Protein 7RZL (pdb70)

Radius of gyration: 20.59 Å; Cα contacts (8 Å, |Δi|>4): 823; chains: 2; bounding box: 52×47×45 Å

Secondary structure (DSSP, 8-state):
-------HHHHHHHHHH--B---B-TT----HHHHHHHHHHHHT---GGG---EEEEEE--HHHHH--TT-----TTT-SEEEEEEEESS--TTSHHHHH--TT---HHHHHHHHHHHHHHHHT--GGG-HHHHHHHHHHHHHHHHH--HHHHHTT-EEEEE--S-S---HHHHHTTSS-TTTEEEEEEEEEE-BSS--------HHHHEEEE-/---HHHHHHHHHH--B---B-TT----HHHHHHHHHHHHT---GGG---EEEEEE--HHHHH--TT----HHHH-SEEEEEEEES---TTSHHHHH--TT---HHHHHHHHHHHHHHHHT--GGG-HHHHHHHHHHHHHHHHH--HHHHHTT-EEEEE--S-S-----TTTTSS-TTTEEEEEEEEEE-BSS--PPPP---HHHHEEEE-

Foldseek 3Di:
DPPVDDDPVVVVVLVQLLDAFQAFAQVFADDPVLVVQLLVLLQPFAAVLLLSFKDKDKDPDLVVLVCCPFFVLNCSNRFRIKIWMKGWWPPALPDPSVVVSVVVPDDPVVVVVSSVVRNCVPVPVPQVPDRVSVRVSRLVRSVRSVVSSSSCSVVVKYKHKGDRGDQVVLVVCVVVVNDDSVTIGTRTMMTIHHHPDDDGDDDDDPVVPDDDDD/DDDPVVVVVLVQLLDAFDAFAQVFADDPVLVVQLLVLLQPFAAVLSLSFKDKDKDPDLVVLVCCPFQVLCCSNRFRIKIWMKGWFPPQLPDVSVVVSVVVVDDPVRSVVVSVVRNCVPVPCPQVPDRVSVRVSRLVSSVRSVVSSSSCSVVVKYKHKGPRGDQVVLCVVVVVVDPSVTIGTRTMMTIHHHPDDDPRDDDDDPVVPDDDDD

Structure (mmCIF, N/CA/C/O backbone):
data_7RZL
#
_entry.id   7RZL
#
_cell.length_a   54.712
_cell.length_b   77.700
_cell.length_c   90.621
_cell.angle_alpha   90.000
_cell.angle_beta   90.000
_cell.angle_gamma   90.000
#
_symmetry.space_group_name_H-M   'P 21 21 21'
#
loop_
_entity.id
_entity.type
_entity.pdbx_description
1 polymer 'NAD(P)H-dependent oxidoreductase'
2 polymer 'NAD(P)H-dependent oxidoreductase'
3 non-polymer P-NITROPHENOL
4 non-polymer 1,2-ETHANEDIOL
5 non-polymer 'FORMIC ACID'
6 non-polymer 'FLAVIN MONONUCLEOTIDE'
7 non-polymer '4-(2-HYDROXYETHYL)-1-PIPERAZINE ETHANESULFONIC ACID'
8 water water
#
loop_
_atom_site.group_PDB
_atom_site.id
_atom_site.type_symbol
_atom_site.label_atom_id
_atom_site.label_alt_id
_atom_site.label_comp_id
_atom_site.label_asym_id
_atom_site.label_entity_id
_atom_site.label_seq_id
_atom_site.pdbx_PDB_ins_code
_atom_site.Cartn_x
_atom_site.Cartn_y
_atom_site.Cartn_z
_atom_site.occupancy
_atom_site.B_iso_or_equiv
_atom_site.auth_seq_id
_atom_site.auth_comp_id
_atom_site.auth_asym_id
_atom_site.auth_atom_id
_atom_site.pdbx_PDB_model_num
ATOM 1 N N . SER A 1 1 ? 29.60778 -19.37098 60.90361 1.000 23.57090 -2 SER A N 1
ATOM 2 C CA . SER A 1 1 ? 28.43361 -19.67998 60.10678 1.000 23.61383 -2 SER A CA 1
ATOM 3 C C . SER A 1 1 ? 28.63116 -21.05105 59.43196 1.000 21.39630 -2 SER A C 1
ATOM 4 O O . SER A 1 1 ? 29.73528 -21.38038 59.01403 1.000 21.25131 -2 SER A O 1
ATOM 7 N N . ASN A 1 2 ? 27.58639 -21.87735 59.37406 1.000 19.68041 -1 ASN A N 1
ATOM 8 C CA . ASN A 1 2 ? 27.68943 -23.17510 58.71294 1.000 19.69674 -1 ASN A CA 1
ATOM 9 C C . ASN A 1 2 ? 26.35411 -23.49020 58.04723 1.000 20.70037 -1 ASN A C 1
ATOM 10 O O . ASN A 1 2 ? 25.40385 -22.70447 58.11183 1.000 19.19210 -1 ASN A O 1
ATOM 15 N N . ALA A 1 3 ? 26.27092 -24.66838 57.41832 1.000 21.67074 0 ALA A N 1
ATOM 16 C CA . ALA A 1 3 ? 25.07482 -24.97037 56.63472 1.000 24.57874 0 ALA A CA 1
ATOM 17 C C . ALA A 1 3 ? 23.82172 -24.97884 57.50099 1.000 25.01586 0 ALA A C 1
ATOM 18 O O . ALA A 1 3 ? 22.71950 -24.71704 57.00202 1.000 26.59283 0 ALA A O 1
ATOM 28 N N . THR A 1 5 ? 23.22400 -22.91809 60.20316 1.000 22.38924 2 THR A N 1
ATOM 29 C CA . THR A 1 5 ? 22.84143 -21.57103 60.60709 1.000 22.57602 2 THR A CA 1
ATOM 30 C C . THR A 1 5 ? 22.60759 -20.67287 59.40074 1.000 21.39560 2 THR A C 1
ATOM 31 O O . THR A 1 5 ? 22.52295 -19.43226 59.54016 0.679 21.55181 2 THR A O 1
ATOM 35 N N . GLN A 1 6 ? 22.57917 -21.25857 58.21128 1.000 20.34173 3 GLN A N 1
ATOM 36 C CA . GLN A 1 6 ? 22.39634 -20.53210 56.96769 1.000 19.04220 3 GLN A CA 1
ATOM 37 C C . GLN A 1 6 ? 21.10199 -20.96549 56.30293 1.000 18.54450 3 GLN A C 1
ATOM 38 O O . GLN A 1 6 ? 20.51972 -22.00414 56.62979 1.000 20.63296 3 GLN A O 1
ATOM 44 N N . LEU A 1 7 ? 20.66737 -20.15490 55.35494 1.000 17.20995 4 LEU A N 1
ATOM 45 C CA . LEU A 1 7 ? 19.64415 -20.53576 54.39649 1.000 15.63100 4 LEU A CA 1
ATOM 46 C C . LEU A 1 7 ? 20.34458 -20.70497 53.05320 1.000 16.17321 4 LEU A C 1
ATOM 47 O O . LEU A 1 7 ? 21.38165 -20.07681 52.80192 1.000 16.35494 4 LEU A O 1
ATOM 52 N N . THR A 1 8 ? 19.79419 -21.56435 52.19952 1.000 16.29382 5 THR A N 1
ATOM 53 C CA . THR A 1 8 ? 20.29097 -21.63920 50.83093 1.000 17.13529 5 THR A CA 1
ATOM 54 C C . THR A 1 8 ? 19.78970 -20.43880 50.03591 1.000 15.83391 5 THR A C 1
ATOM 55 O O . THR A 1 8 ? 18.88680 -19.72206 50.46468 1.000 15.01831 5 THR A O 1
ATOM 59 N N . ARG A 1 9 ? 20.40117 -20.21624 48.86475 1.000 15.73436 6 ARG A N 1
ATOM 60 C CA . ARG A 1 9 ? 19.96648 -19.11675 48.00705 1.000 15.80715 6 ARG A CA 1
ATOM 61 C C . ARG A 1 9 ? 18.50157 -19.27958 47.63968 1.000 15.39644 6 ARG A C 1
ATOM 62 O O . ARG A 1 9 ? 17.74893 -18.29539 47.58662 1.000 16.48786 6 ARG A O 1
ATOM 70 N N A GLU A 1 10 ? 18.07009 -20.51732 47.37277 0.361 16.23792 7 GLU A N 1
ATOM 71 N N B GLU A 1 10 ? 18.08180 -20.52230 47.39748 0.639 15.87074 7 GLU A N 1
ATOM 72 C CA A GLU A 1 10 ? 16.65953 -20.74508 47.07042 0.361 17.54576 7 GLU A CA 1
ATOM 73 C CA B GLU A 1 10 ? 16.68623 -20.80171 47.08420 0.639 17.46729 7 GLU A CA 1
ATOM 74 C C A GLU A 1 10 ? 15.77742 -20.35000 48.24550 0.361 16.63153 7 GLU A C 1
ATOM 75 C C B GLU A 1 10 ? 15.78156 -20.39038 48.23488 0.639 16.70489 7 GLU A C 1
ATOM 76 O O A GLU A 1 10 ? 14.70988 -19.75521 48.05414 0.361 16.72724 7 GLU A O 1
ATOM 77 O O B GLU A 1 10 ? 14.70810 -19.81559 48.01589 0.639 16.99066 7 GLU A O 1
ATOM 88 N N . GLN A 1 11 ? 16.20949 -20.66000 49.47341 1.000 15.47372 8 GLN A N 1
ATOM 89 C CA . GLN A 1 11 ? 15.38969 -20.31577 50.62905 1.000 14.67344 8 GLN A CA 1
ATOM 90 C C . GLN A 1 11 ? 15.36498 -18.81266 50.85885 1.000 14.58648 8 GLN A C 1
ATOM 91 O O . GLN A 1 11 ? 14.32333 -18.26206 51.22548 1.000 15.53990 8 GLN A O 1
ATOM 97 N N . VAL A 1 12 ? 16.48931 -18.13046 50.63186 1.000 13.60570 9 VAL A N 1
ATOM 98 C CA . VAL A 1 12 ? 16.51343 -16.67336 50.77586 1.000 14.30815 9 VAL A CA 1
ATOM 99 C C . VAL A 1 12 ? 15.56860 -16.02514 49.77208 1.000 14.93701 9 VAL A C 1
ATOM 100 O O . VAL A 1 12 ? 14.78936 -15.12481 50.11287 1.000 14.60269 9 VAL A O 1
ATOM 104 N N A LEU A 1 13 ? 15.63755 -16.45465 48.50756 0.549 14.85530 10 LEU A N 1
ATOM 105 N N B LEU A 1 13 ? 15.61758 -16.48059 48.51979 0.451 15.39708 10 LEU A N 1
ATOM 106 C CA A LEU A 1 13 ? 14.74965 -15.88679 47.48970 0.549 15.97911 10 LEU A CA 1
ATOM 107 C CA B LEU A 1 13 ? 14.73226 -15.92530 47.49915 0.451 16.76102 10 LEU A CA 1
ATOM 108 C C A LEU A 1 13 ? 13.28312 -16.14619 47.81965 0.549 16.33285 10 LEU A C 1
ATOM 109 C C B LEU A 1 13 ? 13.26868 -16.21464 47.81639 0.451 17.37273 10 LEU A C 1
ATOM 110 O O A LEU A 1 13 ? 12.42790 -15.27016 47.62196 0.549 16.55673 10 LEU A O 1
ATOM 111 O O B LEU A 1 13 ? 12.39236 -15.37586 47.56580 0.451 17.73538 10 LEU A O 1
ATOM 120 N N A GLU A 1 14 ? 12.96962 -17.35224 48.30556 0.549 17.30359 11 GLU A N 1
ATOM 121 N N B GLU A 1 14 ? 12.98228 -17.40531 48.35369 0.451 17.95646 11 GLU A N 1
ATOM 122 C CA A GLU A 1 14 ? 11.59830 -17.66168 48.70269 0.549 18.72267 11 GLU A CA 1
ATOM 123 C CA B GLU A 1 14 ? 11.61330 -17.73704 48.74215 0.451 18.94651 11 GLU A CA 1
ATOM 124 C C A GLU A 1 14 ? 11.13118 -16.73268 49.81399 0.549 17.38053 11 GLU A C 1
ATOM 125 C C B GLU A 1 14 ? 11.11932 -16.80908 49.84658 0.451 17.84562 11 GLU A C 1
ATOM 126 O O A GLU A 1 14 ? 10.00176 -16.22168 49.77856 0.549 17.04431 11 GLU A O 1
ATOM 127 O O B GLU A 1 14 ? 9.96193 -16.36758 49.83286 0.451 18.00359 11 GLU A O 1
ATOM 138 N N . LEU A 1 15 ? 11.98866 -16.49704 50.80825 1.000 16.99266 12 LEU A N 1
ATOM 139 C CA . LEU A 1 15 ? 11.61293 -15.62705 51.91558 1.000 15.17829 12 LEU A CA 1
ATOM 140 C C . LEU A 1 15 ? 11.28672 -14.23078 51.42205 1.000 14.42478 12 LEU A C 1
ATOM 141 O O . LEU A 1 15 ? 10.25696 -13.65348 51.79195 1.000 14.92734 12 LEU A O 1
ATOM 146 N N . PHE A 1 16 ? 12.14603 -13.66868 50.57590 1.000 14.78911 13 PHE A N 1
ATOM 147 C CA . PHE A 1 16 ? 11.92474 -12.29471 50.14012 1.000 15.11338 13 PHE A CA 1
ATOM 148 C C . PHE A 1 16 ? 10.81036 -12.16025 49.10707 1.000 15.69940 13 PHE A C 1
ATOM 149 O O . PHE A 1 16 ? 10.18200 -11.09110 49.02655 1.000 15.67711 13 PHE A O 1
ATOM 157 N N . HIS A 1 17 ? 10.50921 -13.22621 48.36089 1.000 18.24539 14 HIS A N 1
ATOM 158 C CA . HIS A 1 17 ? 9.31323 -13.21877 47.52347 1.000 20.49171 14 HIS A CA 1
ATOM 159 C C . HIS A 1 17 ? 8.05226 -13.35017 48.36776 1.000 20.59317 14 HIS A C 1
ATOM 160 O O . HIS A 1 17 ? 7.04193 -12.69296 48.08394 1.000 22.13190 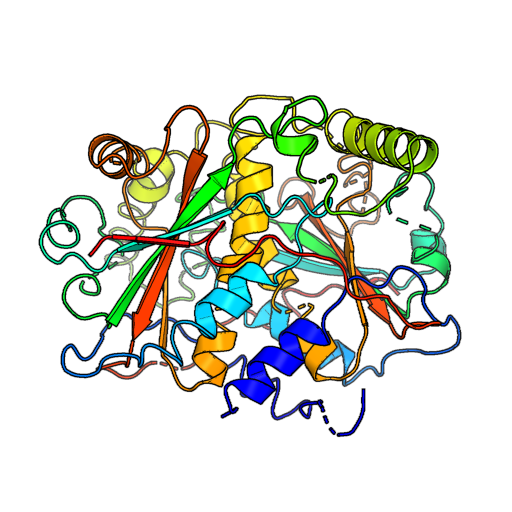14 HIS A O 1
ATOM 167 N N A GLN A 1 18 ? 8.08674 -14.19655 49.40036 0.539 19.28554 15 GLN A N 1
ATOM 168 N N B GLN A 1 18 ? 8.10179 -14.17592 49.42060 0.461 19.57141 15 GLN A N 1
ATOM 169 C CA A GLN A 1 18 ? 6.91189 -14.38210 50.24978 0.539 19.11074 15 GLN A CA 1
ATOM 170 C CA B GLN A 1 18 ? 6.93150 -14.40627 50.26847 0.461 19.43968 15 GLN A CA 1
ATOM 171 C C A GLN A 1 18 ? 6.54215 -13.10191 50.98573 0.539 17.85838 15 GLN A C 1
ATOM 172 C C B GLN A 1 18 ? 6.54785 -13.15421 51.05231 0.461 18.28990 15 GLN A C 1
ATOM 173 O O A GLN A 1 18 ? 5.35551 -12.76513 51.09505 0.539 19.18009 15 GLN A O 1
ATOM 174 O O B GLN A 1 18 ? 5.35629 -12.88393 51.25023 0.461 19.84129 15 GLN A O 1
ATOM 185 N N . ARG A 1 19 ? 7.53845 -12.38300 51.50916 1.000 16.52143 16 ARG A N 1
ATOM 186 C CA . ARG A 1 19 ? 7.27639 -11.11935 52.18700 1.000 15.85592 16 ARG A CA 1
ATOM 187 C C . ARG A 1 19 ? 6.55666 -10.20188 51.21759 1.000 16.10003 16 ARG A C 1
ATOM 188 O O . ARG A 1 19 ? 7.07531 -9.89275 50.13745 1.000 17.30429 16 ARG A O 1
ATOM 196 N N . SER A 1 20 ? 5.35598 -9.78396 51.59852 1.000 15.29851 17 SER A N 1
ATOM 197 C CA . SER A 1 20 ? 4.47798 -9.04180 50.71036 1.000 14.09729 17 SER A CA 1
ATOM 198 C C . SER A 1 20 ? 3.63860 -8.11910 51.58007 1.000 13.02403 17 SER A C 1
ATOM 199 O O . SER A 1 20 ? 3.59511 -8.26370 52.80400 1.000 14.59784 17 SER A O 1
ATOM 202 N N . SER A 1 21 ? 2.98220 -7.14670 50.95220 1.000 10.79045 18 SER A N 1
ATOM 203 C CA . SER A 1 21 ? 2.12558 -6.22728 51.69321 1.000 11.09941 18 SER A CA 1
ATOM 204 C C . SER A 1 21 ? 0.69047 -6.76075 51.75554 1.000 11.51487 18 SER A C 1
ATOM 205 O O . SER A 1 21 ? 0.02451 -6.92870 50.72017 1.000 13.98773 18 SER A O 1
ATOM 208 N N . THR A 1 22 ? 0.21732 -7.01603 52.97422 1.000 11.10134 19 THR A N 1
ATOM 209 C CA . THR A 1 22 ? -1.12024 -7.55506 53.20253 1.000 10.35419 19 THR A CA 1
ATOM 210 C C . THR A 1 22 ? -2.04949 -6.41676 53.60046 1.000 9.84472 19 THR A C 1
ATOM 211 O O . THR A 1 22 ? -1.78265 -5.69808 54.56768 1.000 12.12505 19 THR A O 1
ATOM 215 N N . ARG A 1 23 ? -3.13327 -6.25136 52.84825 1.000 11.44519 20 ARG A N 1
ATOM 216 C CA . ARG A 1 23 ? -4.06462 -5.16808 53.09343 1.000 12.63603 20 ARG A CA 1
ATOM 217 C C . ARG A 1 23 ? -5.40207 -5.65233 53.62991 1.000 13.03772 20 ARG A C 1
ATOM 218 O O . ARG A 1 23 ? -6.25397 -4.82491 53.98139 1.000 14.68046 20 ARG A O 1
ATOM 226 N N . TYR A 1 24 ? -5.60740 -6.96581 53.68404 1.000 12.26390 21 TYR A N 1
ATOM 227 C CA . TYR A 1 24 ? -6.83373 -7.57229 54.18742 1.000 11.53973 21 TYR A CA 1
ATOM 228 C C . TYR A 1 24 ? -6.41676 -8.61151 55.21447 1.000 12.57054 21 TYR A C 1
ATOM 229 O O . TYR A 1 24 ? -5.74112 -9.58228 54.87107 1.000 13.10541 21 TYR A O 1
ATOM 238 N N . TYR A 1 25 ? -6.79225 -8.39531 56.46508 1.000 13.08424 22 TYR A N 1
ATOM 239 C CA . TYR A 1 25 ? -6.40244 -9.25117 57.57121 1.000 13.21938 22 TYR A CA 1
ATOM 240 C C . TYR A 1 25 ? -7.61922 -10.01212 58.08722 1.000 14.58893 22 TYR A C 1
ATOM 241 O O . TYR A 1 25 ? -8.73838 -9.48848 58.11779 1.000 15.28868 22 TYR A O 1
ATOM 250 N N . ASP A 1 26 ? -7.39058 -11.23116 58.52582 1.000 15.61753 23 ASP A N 1
ATOM 251 C CA . ASP A 1 26 ? -8.43412 -11.99238 59.19882 1.000 17.21856 23 ASP A CA 1
ATOM 252 C C . ASP A 1 26 ? -8.52803 -11.54413 60.65270 1.000 18.05150 23 ASP A C 1
ATOM 253 O O . ASP A 1 26 ? -7.57444 -11.75587 61.41637 1.000 18.74494 23 ASP A O 1
ATOM 258 N N . PRO A 1 27 ? -9.64404 -10.94314 61.08657 1.000 18.39075 24 PRO A N 1
ATOM 259 C CA . PRO A 1 27 ? -9.72887 -10.47082 62.47692 1.000 19.69036 24 PRO A CA 1
ATOM 260 C C . PRO A 1 27 ? -9.77787 -11.58677 63.50268 1.000 21.59038 24 PRO A C 1
ATOM 261 O O . PRO A 1 27 ? -9.61429 -11.30588 64.70023 1.000 23.97216 24 PRO A O 1
ATOM 265 N N . ALA A 1 28 ? -10.01269 -12.82941 63.08882 1.000 21.50505 25 ALA A N 1
ATOM 266 C CA . ALA A 1 28 ? -10.11111 -13.94432 64.02257 1.000 23.15380 25 ALA A CA 1
ATOM 267 C C . ALA A 1 28 ? -8.75996 -14.57890 64.33228 1.000 23.29470 25 ALA A C 1
ATOM 268 O O . ALA A 1 28 ? -8.69195 -15.46200 65.19129 1.000 26.65067 25 ALA A O 1
ATOM 270 N N . LYS A 1 29 ? -7.68550 -14.13663 63.67845 1.000 20.55246 26 LYS A N 1
ATOM 271 C CA . LYS A 1 29 ? -6.37012 -14.74860 63.81231 1.000 20.99477 26 LYS A CA 1
ATOM 272 C C . LYS A 1 29 ? -5.43076 -13.75657 64.48048 1.000 20.75655 26 LYS A C 1
ATOM 273 O O . LYS A 1 29 ? -5.12848 -12.69877 63.91705 1.000 21.95323 26 LYS A O 1
ATOM 279 N N . LYS A 1 30 ? -4.96603 -14.09676 65.67130 1.000 20.48107 27 LYS A N 1
ATOM 280 C CA . LYS A 1 30 ? -4.07426 -13.22321 66.41770 1.000 19.07743 27 LYS A CA 1
ATOM 281 C C . LYS A 1 30 ? -2.68667 -13.84003 66.48985 1.000 18.04644 27 LYS A C 1
ATOM 282 O O . LYS A 1 30 ? -2.53631 -15.06524 66.57165 1.000 19.33068 27 LYS A O 1
ATOM 288 N N . ILE A 1 31 ? -1.67443 -12.97772 66.44715 1.000 15.34619 28 ILE A N 1
ATOM 289 C CA . ILE A 1 31 ? -0.29952 -13.41354 66.63707 1.000 15.82111 28 ILE A CA 1
ATOM 290 C C . ILE A 1 31 ? -0.07234 -13.71044 68.11056 1.000 17.58265 28 ILE A C 1
ATOM 291 O O . ILE A 1 31 ? -0.48778 -12.94120 68.98685 1.000 19.38586 28 ILE A O 1
ATOM 296 N N . SER A 1 32 ? 0.61359 -14.81091 68.39021 1.000 18.50372 29 SER A N 1
ATOM 297 C CA . SER A 1 32 ? 0.93645 -15.16787 69.77000 1.000 19.11443 29 SER A CA 1
ATOM 298 C C . SER A 1 32 ? 1.88188 -14.14648 70.40151 1.000 19.35182 29 SER A C 1
ATOM 299 O O . SER A 1 32 ? 2.66609 -13.49064 69.71588 1.000 18.13126 29 SER A O 1
ATOM 302 N N . ASP A 1 33 ? 1.79981 -14.01300 71.73103 1.000 20.57600 30 ASP A N 1
ATOM 303 C CA . ASP A 1 33 ? 2.69616 -13.09680 72.43572 1.000 21.22519 30 ASP A CA 1
ATOM 304 C C . ASP A 1 33 ? 4.15679 -13.39455 72.10811 1.000 20.24032 30 ASP A C 1
ATOM 305 O O . ASP A 1 33 ? 4.95798 -12.47053 71.90151 1.000 19.89235 30 ASP A O 1
ATOM 310 N N A GLU A 1 34 ? 4.50742 -14.68146 72.02033 0.592 20.54738 31 GLU A N 1
ATOM 311 N N B GLU A 1 34 ? 4.51801 -14.67851 72.02920 0.408 20.67275 31 GLU A N 1
ATOM 312 C CA A GLU A 1 34 ? 5.89142 -15.08701 71.77909 0.592 20.86633 31 GLU A CA 1
ATOM 313 C CA B GLU A 1 34 ? 5.91040 -15.04453 71.77562 0.408 21.13242 31 GLU A CA 1
ATOM 314 C C A GLU A 1 34 ? 6.33780 -14.76837 70.35295 0.592 19.56602 31 GLU A C 1
ATOM 315 C C B GLU A 1 34 ? 6.32948 -14.71346 70.34620 0.408 19.75126 31 GLU A C 1
ATOM 316 O O A GLU A 1 34 ? 7.46025 -14.29483 70.14156 0.592 19.57794 31 GLU A O 1
ATOM 317 O O B GLU A 1 34 ? 7.42107 -14.17676 70.12274 0.408 19.71427 31 GLU A O 1
ATOM 328 N N . ASP A 1 35 ? 5.49006 -15.04314 69.35780 1.000 18.61025 32 ASP A N 1
ATOM 329 C CA . ASP A 1 35 ? 5.82915 -14.68341 67.97641 1.000 17.47114 32 ASP A CA 1
ATOM 330 C C . ASP A 1 35 ? 5.97288 -13.17892 67.82695 1.000 16.98584 32 ASP A C 1
ATOM 331 O O . ASP A 1 35 ? 6.87051 -12.69749 67.11600 1.000 16.44010 32 ASP A O 1
ATOM 336 N N . PHE A 1 36 ? 5.09278 -12.41352 68.47198 1.000 15.98181 33 PHE A N 1
ATOM 337 C CA . PHE A 1 36 ? 5.18385 -10.96911 68.31923 1.000 15.20848 33 PHE A CA 1
ATOM 338 C C . PHE A 1 36 ? 6.40957 -10.39817 69.01831 1.000 15.10972 33 PHE A C 1
ATOM 339 O O . PHE A 1 36 ? 7.02916 -9.45417 68.50961 1.000 14.82310 33 PHE A O 1
ATOM 347 N N A GLU A 1 37 ? 6.76672 -10.94143 70.18413 0.680 16.00792 34 GLU A N 1
ATOM 348 N N B GLU A 1 37 ? 6.76632 -10.93965 70.18793 0.320 16.31425 34 GLU A N 1
ATOM 349 C CA A GLU A 1 37 ? 8.00823 -10.53691 70.82943 0.680 16.98113 34 GLU A CA 1
ATOM 350 C CA B GLU A 1 37 ? 8.01385 -10.54296 70.83349 0.320 17.50769 34 GLU A CA 1
ATOM 351 C C A GLU A 1 37 ? 9.20017 -10.79474 69.91542 0.680 17.07323 34 GLU A C 1
ATOM 352 C C B GLU A 1 37 ? 9.20029 -10.79500 69.91379 0.320 17.14218 34 GLU A C 1
ATOM 353 O O A GLU A 1 37 ? 10.11737 -9.96655 69.82687 0.680 16.92392 34 GLU A O 1
ATOM 354 O O B GLU A 1 37 ? 10.11541 -9.96687 69.82348 0.320 17.16552 34 GLU A O 1
ATOM 365 N N . CYS A 1 38 ? 9.19277 -11.93205 69.21519 1.000 16.21269 35 CYS A N 1
ATOM 366 C CA . CYS A 1 38 ? 10.24253 -12.22666 68.24035 1.000 15.95050 35 CYS A CA 1
ATOM 367 C C . CYS A 1 38 ? 10.30457 -11.16218 67.14718 1.000 15.26830 35 CYS A C 1
ATOM 368 O O . CYS A 1 38 ? 11.38933 -10.68969 66.78932 1.000 14.04477 35 CYS A O 1
ATOM 371 N N . ILE A 1 39 ? 9.14767 -10.77700 66.60018 1.000 14.56521 36 ILE A N 1
ATOM 372 C CA . ILE A 1 39 ? 9.11395 -9.70542 65.60179 1.000 13.76738 36 ILE A CA 1
ATOM 373 C C . ILE A 1 39 ? 9.74805 -8.43547 66.15923 1.000 13.76912 36 ILE A C 1
ATOM 374 O O . ILE A 1 39 ? 10.60427 -7.81589 65.51861 1.000 13.08251 36 ILE A O 1
ATOM 379 N N . LEU A 1 40 ? 9.34404 -8.03269 67.36688 1.000 12.94307 37 LEU A N 1
ATOM 380 C CA . LEU A 1 40 ? 9.93717 -6.84643 67.97911 1.000 12.58195 37 LEU A CA 1
ATOM 381 C C . LEU A 1 40 ? 11.44823 -6.99676 68.14047 1.000 13.35169 37 LEU A C 1
ATOM 382 O O . LEU A 1 40 ? 12.19476 -6.01939 67.98813 1.000 13.27447 37 LEU A O 1
ATOM 387 N N . GLU A 1 41 ? 11.91794 -8.20383 68.48140 1.000 13.60228 38 GLU A N 1
ATOM 388 C CA . GLU A 1 41 ? 13.35530 -8.42239 68.60611 1.000 15.20882 38 GLU A CA 1
ATOM 389 C C . GLU A 1 41 ? 14.08228 -8.15673 67.29468 1.000 13.92529 38 GLU A C 1
ATOM 390 O O . GLU A 1 41 ? 15.20764 -7.64340 67.30657 1.000 14.41331 38 GLU A O 1
ATOM 396 N N . CYS A 1 42 ? 13.47191 -8.52567 66.15683 1.000 13.31383 39 CYS A N 1
ATOM 397 C CA . CYS A 1 42 ? 14.07336 -8.23033 64.85742 1.000 12.62839 39 CYS A CA 1
ATOM 398 C C . CYS A 1 42 ? 14.29282 -6.73924 64.68188 1.000 12.33039 39 CYS A C 1
ATOM 399 O O . CYS A 1 42 ? 15.31548 -6.31542 64.11792 1.000 12.59550 39 CYS A O 1
ATOM 402 N N . GLY A 1 43 ? 13.34426 -5.92721 65.15135 1.000 12.23506 40 GLY A N 1
ATOM 403 C CA . GLY A 1 43 ? 13.55424 -4.48642 65.13525 1.000 11.53431 40 GLY A CA 1
ATOM 404 C C . GLY A 1 43 ? 14.66628 -4.07011 66.08304 1.000 11.50872 40 GLY A C 1
ATOM 405 O O . GLY A 1 43 ? 15.57808 -3.32130 65.70864 1.000 12.11977 40 GLY A O 1
ATOM 406 N N . ARG A 1 44 ? 14.59621 -4.53692 67.33248 1.000 10.85078 41 ARG A N 1
ATOM 407 C CA . ARG A 1 44 ? 15.56927 -4.11398 68.34205 1.000 11.75196 41 ARG A CA 1
ATOM 408 C C . ARG A 1 44 ? 16.99602 -4.45777 67.94201 1.000 10.51884 41 ARG A C 1
ATOM 409 O O . ARG A 1 44 ? 17.92447 -3.68911 68.21896 1.000 10.55920 41 ARG A O 1
ATOM 417 N N . LEU A 1 45 ? 17.20186 -5.61367 67.30651 1.000 10.97251 42 LEU A N 1
ATOM 418 C CA . LEU A 1 45 ? 18.55193 -6.04576 66.95479 1.000 11.06440 42 LEU A CA 1
ATOM 419 C C . LEU A 1 45 ? 19.05191 -5.41749 65.66098 1.000 10.48042 42 LEU A C 1
ATOM 420 O O . LEU A 1 45 ? 20.16719 -5.72801 65.22755 1.000 10.08911 42 LEU A O 1
ATOM 425 N N . SER A 1 46 ? 18.26024 -4.55469 65.02873 1.000 10.36610 43 SER A N 1
ATOM 426 C CA . SER A 1 46 ? 18.67669 -3.96346 63.76541 1.000 9.74357 43 SER A CA 1
ATOM 427 C C . SER A 1 46 ? 19.91489 -3.07837 63.95594 1.000 9.76757 43 SER A C 1
ATOM 428 O O . SER A 1 46 ? 20.10716 -2.45793 65.01277 1.000 9.34028 43 SER A O 1
ATOM 431 N N . PRO A 1 47 ? 20.77184 -3.00336 62.94672 1.000 8.26033 44 PRO A N 1
ATOM 432 C CA . PRO A 1 47 ? 21.88200 -2.04660 62.99131 1.000 8.48235 44 PRO A CA 1
ATOM 433 C C . PRO A 1 47 ? 21.35230 -0.63430 62.81833 1.000 7.95067 44 PRO A C 1
ATOM 434 O O . PRO A 1 47 ? 20.24227 -0.41810 62.33850 1.000 8.61114 44 PRO A O 1
ATOM 438 N N . SER A 1 48 ? 22.19156 0.33725 63.16303 1.000 7.65889 45 SER A N 1
ATOM 439 C CA . SER A 1 48 ? 21.83669 1.74367 63.03085 1.000 7.68670 45 SER A CA 1
ATOM 440 C C . SER A 1 48 ? 23.12513 2.52636 62.98048 1.000 7.32292 45 SER A C 1
ATOM 441 O O . SER A 1 48 ? 24.12223 2.13256 63.59848 1.000 7.99423 45 SER A O 1
ATOM 444 N N . SER A 1 49 ? 23.09669 3.64786 62.25901 1.000 6.47048 46 SER A N 1
ATOM 445 C CA . SER A 1 49 ? 24.29850 4.46588 62.17506 1.000 7.85155 46 SER A CA 1
ATOM 446 C C . SER A 1 49 ? 24.76165 4.83637 63.57869 1.000 8.19689 46 SER A C 1
ATOM 447 O O . SER A 1 49 ? 23.95439 5.21754 64.43299 1.000 8.67397 46 SER A O 1
ATOM 450 N N . VAL A 1 50 ? 26.07314 4.71783 63.80726 1.000 8.92049 47 VAL A N 1
ATOM 451 C CA . VAL A 1 50 ? 26.74297 5.01450 65.07646 1.000 10.72960 47 VAL A CA 1
ATOM 452 C C . VAL A 1 50 ? 26.15283 4.23267 66.25377 1.000 11.16827 47 VAL A C 1
ATOM 453 O O . VAL A 1 50 ? 26.37984 4.57418 67.42349 1.000 12.93318 47 VAL A O 1
ATOM 457 N N . GLY A 1 51 ? 25.41768 3.15838 65.96357 1.000 9.86108 48 GLY A N 1
ATOM 458 C CA . GLY A 1 51 ? 24.79091 2.40829 67.04609 1.000 10.62214 48 GLY A CA 1
ATOM 459 C C . GLY A 1 51 ? 23.76833 3.21858 67.80814 1.000 11.30741 48 GLY A C 1
ATOM 460 O O . GLY A 1 51 ? 23.51671 2.95274 68.99255 1.000 13.16773 48 GLY A O 1
ATOM 461 N N . SER A 1 52 ? 23.13336 4.17519 67.13120 1.000 10.17537 49 SER A N 1
ATOM 462 C CA . SER A 1 52 ? 22.25196 5.15113 67.75684 1.000 10.79123 49 SER A CA 1
ATOM 463 C C . SER A 1 52 ? 20.89423 4.58618 68.14910 1.000 10.57429 49 SER A C 1
ATOM 464 O O . SER A 1 52 ? 20.24992 5.16995 69.02550 1.000 12.30263 49 SER A O 1
ATOM 467 N N . GLU A 1 53 ? 20.42881 3.50635 67.51828 1.000 9.75989 50 GLU A N 1
ATOM 468 C CA . GLU A 1 53 ? 19.14815 2.86253 67.81449 1.000 9.92935 50 GLU A CA 1
ATOM 469 C C . GLU A 1 53 ? 18.07110 3.91786 68.08994 1.000 9.94940 50 GLU A C 1
ATOM 470 O O . GLU A 1 53 ? 17.46362 3.91413 69.16540 1.000 11.37038 50 GLU A O 1
ATOM 476 N N . PRO A 1 54 ? 17.83127 4.84319 67.15438 1.000 9.88035 51 PRO A N 1
ATOM 477 C CA . PRO A 1 54 ? 17.06538 6.04951 67.49810 1.000 9.40562 51 PRO A CA 1
ATOM 478 C C . PRO A 1 54 ? 15.57211 5.84318 67.36778 1.000 9.68506 51 PRO A C 1
ATOM 479 O O . PRO A 1 54 ? 14.86581 6.70709 66.84112 1.000 11.18594 51 PRO A O 1
ATOM 483 N N . TRP A 1 55 ? 15.08387 4.71052 67.85805 1.000 11.25781 52 TRP A N 1
ATOM 484 C CA . TRP A 1 55 ? 13.71487 4.29761 67.62065 1.000 10.09966 52 TRP A CA 1
ATOM 485 C C . TRP A 1 55 ? 12.98803 3.99907 68.92461 1.000 11.44582 52 TRP A C 1
ATOM 486 O O . TRP A 1 55 ? 13.58088 3.65246 69.95467 1.000 12.89530 52 TRP A O 1
ATOM 497 N N . LYS A 1 56 ? 11.66898 4.11336 68.84473 1.000 11.33564 53 LYS A N 1
ATOM 498 C CA . LYS A 1 56 ? 10.76785 3.58205 69.84716 1.000 12.69653 53 LYS A CA 1
ATOM 499 C C . LYS A 1 56 ? 9.64382 2.90695 69.09293 1.000 11.46100 53 LYS A C 1
ATOM 500 O O . LYS A 1 56 ? 9.17777 3.41802 68.06951 1.000 12.61274 53 LYS A O 1
ATOM 506 N N . PHE A 1 57 ? 9.22005 1.76172 69.59921 1.000 10.84619 54 PHE A N 1
ATOM 507 C CA . PHE A 1 57 ? 8.14754 0.98565 68.97657 1.000 11.95418 54 PHE A CA 1
ATOM 508 C C . PHE A 1 57 ? 6.89582 1.07318 69.84717 1.000 13.07387 54 PHE A C 1
ATOM 509 O O . PHE A 1 57 ? 6.86547 0.50562 70.94248 1.000 14.88721 54 PHE A O 1
ATOM 517 N N . LEU A 1 58 ? 5.85243 1.75547 69.36236 1.000 11.36918 55 LEU A N 1
ATOM 518 C CA . LEU A 1 58 ? 4.56955 1.80794 70.06837 1.000 11.50508 55 LEU A CA 1
ATOM 519 C C . LEU A 1 58 ? 3.66544 0.71878 69.52041 1.000 12.21632 55 LEU A C 1
ATOM 520 O O . LEU A 1 58 ? 3.35457 0.72168 68.32511 1.000 13.75200 55 LEU A O 1
ATOM 525 N N . VAL A 1 59 ? 3.23031 -0.20317 70.37329 1.000 12.27886 56 VAL A N 1
ATOM 526 C CA . VAL A 1 59 ? 2.34055 -1.27592 69.93424 1.000 11.78792 56 VAL A CA 1
ATOM 527 C C . VAL A 1 59 ? 0.90147 -0.86061 70.24365 1.000 12.63120 56 VAL A C 1
ATOM 528 O O . VAL A 1 59 ? 0.48474 -0.83618 71.40278 1.000 13.89243 56 VAL A O 1
ATOM 532 N N . ILE A 1 60 ? 0.15268 -0.49896 69.20831 1.000 13.22992 57 ILE A N 1
ATOM 533 C CA . ILE A 1 60 ? -1.16763 0.12560 69.35581 1.000 15.01490 57 ILE A CA 1
ATOM 534 C C . ILE A 1 60 ? -2.21321 -0.98488 69.25808 1.000 13.63065 57 ILE A C 1
ATOM 535 O O . ILE A 1 60 ? -2.69326 -1.32496 68.16579 1.000 14.71963 57 ILE A O 1
ATOM 540 N N . GLN A 1 61 ? -2.60029 -1.54455 70.40966 1.000 14.95659 58 GLN A N 1
ATOM 541 C CA . GLN A 1 61 ? -3.63557 -2.56693 70.43547 1.000 15.70991 58 GLN A CA 1
ATOM 542 C C . GLN A 1 61 ? -4.99722 -2.02522 70.83091 1.000 16.77406 58 GLN A C 1
ATOM 543 O O . GLN A 1 61 ? -6.01204 -2.64507 70.49239 1.000 18.19208 58 GLN A O 1
ATOM 549 N N . ASN A 1 62 ? -5.03613 -0.89197 71.52613 1.000 16.47002 59 ASN A N 1
ATOM 550 C CA . ASN A 1 62 ? -6.29029 -0.34605 72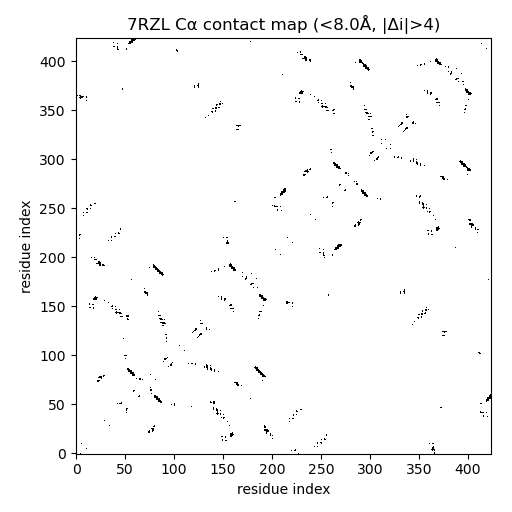.01135 1.000 18.26288 59 ASN A CA 1
ATOM 551 C C . ASN A 1 62 ? -7.24133 -0.08845 70.84821 1.000 18.38675 59 ASN A C 1
ATOM 552 O O . ASN A 1 62 ? -6.90904 0.63938 69.90337 1.000 18.02600 59 ASN A O 1
ATOM 557 N N . LYS A 1 63 ? -8.43867 -0.68002 70.92329 1.000 18.99267 60 LYS A N 1
ATOM 558 C CA . LYS A 1 63 ? -9.36544 -0.59323 69.79741 1.000 20.80064 60 LYS A CA 1
ATOM 559 C C . LYS A 1 63 ? -9.93550 0.80604 69.63297 1.000 19.14183 60 LYS A C 1
ATOM 560 O O . LYS A 1 63 ? -10.20717 1.23169 68.50664 1.000 19.64020 60 LYS A O 1
ATOM 566 N N . THR A 1 64 ? -10.12825 1.53510 70.72858 1.000 19.35772 61 THR A N 1
ATOM 567 C CA . THR A 1 64 ? -10.66808 2.88106 70.60542 1.000 20.70045 61 THR A CA 1
ATOM 568 C C . THR A 1 64 ? -9.67037 3.80632 69.92372 1.000 18.90229 61 THR A C 1
ATOM 569 O O . THR A 1 64 ? -10.04939 4.65555 69.10446 1.000 18.74903 61 THR A O 1
ATOM 573 N N . LEU A 1 65 ? -8.39217 3.66433 70.26074 1.000 17.80968 62 LEU A N 1
ATOM 574 C CA . LEU A 1 65 ? -7.36637 4.45593 69.60182 1.000 16.68550 62 LEU A CA 1
ATOM 575 C C . LEU A 1 65 ? -7.24222 4.07065 68.12773 1.000 16.67044 62 LEU A C 1
ATOM 576 O O . LEU A 1 65 ? -7.13086 4.94552 67.25966 1.000 16.89504 62 LEU A O 1
ATOM 581 N N . ARG A 1 66 ? -7.29253 2.77100 67.81627 1.000 15.45381 63 ARG A N 1
ATOM 582 C CA . ARG A 1 66 ? -7.28342 2.36594 66.41151 1.000 15.26259 63 ARG A CA 1
ATOM 583 C C . ARG A 1 66 ? -8.45175 2.97784 65.65401 1.000 16.42283 63 ARG A C 1
ATOM 584 O O . ARG A 1 66 ? -8.29339 3.42021 64.51510 1.000 16.92977 63 ARG A O 1
ATOM 592 N N A GLU A 1 67 ? -9.63716 3.00804 66.26659 0.537 16.96674 64 GLU A N 1
ATOM 593 N N B GLU A 1 67 ? -9.63375 3.01253 66.27500 0.463 17.21702 64 GLU A N 1
ATOM 594 C CA A GLU A 1 67 ? -10.78858 3.60269 65.59835 0.537 18.60441 64 GLU A CA 1
ATOM 595 C CA B GLU A 1 67 ? -10.79694 3.59870 65.62016 0.463 18.95887 64 GLU A CA 1
ATOM 596 C C A GLU A 1 67 ? -10.56298 5.08440 65.32032 0.537 17.83279 64 GLU A C 1
ATOM 597 C C B GLU A 1 67 ? -10.58096 5.08129 65.33245 0.463 18.00541 64 GLU A C 1
ATOM 598 O O A GLU A 1 67 ? -10.86790 5.56688 64.22532 0.537 17.04888 64 GLU A O 1
ATOM 599 O O B GLU A 1 67 ? -10.89857 5.55828 64.23818 0.463 17.39275 64 GLU A O 1
ATOM 610 N N . LYS A 1 68 ? -10.03237 5.82126 66.29935 1.000 17.14227 65 LYS A N 1
ATOM 611 C CA . LYS A 1 68 ? -9.77133 7.25025 66.10853 1.000 17.01379 65 LYS A CA 1
ATOM 612 C C . LYS A 1 68 ? -8.81152 7.49227 64.94636 1.000 17.69061 65 LYS A C 1
ATOM 613 O O . LYS A 1 68 ? -9.04092 8.35559 64.09237 1.000 19.89218 65 LYS A O 1
ATOM 627 N N A LYS A 1 70 ? -8.51303 5.88724 62.27479 0.561 17.36167 67 LYS A N 1
ATOM 628 N N B LYS A 1 70 ? -8.52691 5.91005 62.27949 0.439 17.73490 67 LYS A N 1
ATOM 629 C CA A LYS A 1 70 ? -9.07772 5.63837 60.95216 0.561 18.74836 67 LYS A CA 1
ATOM 630 C CA B LYS A 1 70 ? -9.07452 5.63360 60.95603 0.439 19.28001 67 LYS A CA 1
ATOM 631 C C A LYS A 1 70 ? -9.29847 6.93416 60.18213 0.561 20.36892 67 LYS A C 1
ATOM 632 C C B LYS A 1 70 ? -9.33484 6.91876 60.17705 0.439 20.66930 67 LYS A C 1
ATOM 633 O O A LYS A 1 70 ? -9.00238 7.00892 58.98275 0.561 21.48526 67 LYS A O 1
ATOM 634 O O B LYS A 1 70 ? -9.12079 6.96779 58.95935 0.439 22.08098 67 LYS A O 1
ATOM 645 N N . SER A 1 71 ? -9.76618 7.97946 60.86589 1.000 19.67653 68 SER A N 1
ATOM 646 C CA . SER A 1 71 ? -10.13159 9.21281 60.17583 1.000 21.35708 68 SER A CA 1
ATOM 647 C C . SER A 1 71 ? -8.95358 9.91666 59.51521 1.000 20.43215 68 SER A C 1
ATOM 648 O O . SER A 1 71 ? -9.16479 10.70362 58.58449 1.000 22.44358 68 SER A O 1
ATOM 651 N N . PHE A 1 72 ? -7.71857 9.66579 59.95683 1.000 17.37698 69 PHE A N 1
ATOM 652 C CA . PHE A 1 72 ? -6.56779 10.31784 59.33715 1.000 15.34168 69 PHE A CA 1
ATOM 653 C C . PHE A 1 72 ? -5.51060 9.32067 58.88157 1.000 15.04798 69 PHE A C 1
ATOM 654 O O . PHE A 1 72 ? -4.35121 9.70413 58.71204 1.000 16.08905 69 PHE A O 1
ATOM 662 N N . SER A 1 73 ? -5.89111 8.06103 58.66156 1.000 13.95451 70 SER A N 1
ATOM 663 C CA . SER A 1 73 ? -4.95875 6.99856 58.26718 1.000 13.10699 70 SER A CA 1
ATOM 664 C C . SER A 1 73 ? -5.48394 6.23002 57.04620 1.000 13.18223 70 SER A C 1
ATOM 665 O O . SER A 1 73 ? -5.69424 5.01517 57.09483 1.000 13.20575 70 SER A O 1
ATOM 668 N N . TRP A 1 74 ? -5.62461 6.94076 55.91939 1.000 13.50379 71 TRP A N 1
ATOM 669 C CA . TRP A 1 74 ? -6.24003 6.36002 54.72429 1.000 15.54904 71 TRP A CA 1
ATOM 670 C C . TRP A 1 74 ? -5.50722 5.10211 54.25285 1.000 14.00813 71 TRP A C 1
ATOM 671 O O . TRP A 1 74 ? -6.13178 4.14235 53.79419 1.000 16.00391 71 TRP A O 1
ATOM 682 N N . GLY A 1 75 ? -4.18808 5.07376 54.37653 1.000 11.97876 72 GLY A N 1
ATOM 683 C CA . GLY A 1 75 ? -3.40865 3.94444 53.89209 1.000 10.95149 72 GLY A CA 1
ATOM 684 C C . GLY A 1 75 ? -3.56992 2.66980 54.69285 1.000 11.61791 72 GLY A C 1
ATOM 685 O O . GLY A 1 75 ? -3.14502 1.61227 54.21607 1.000 11.67663 72 GLY A O 1
ATOM 710 N N . ASN A 1 78 ? -8.54318 0.09685 56.30896 1.000 15.07778 75 ASN A N 1
ATOM 711 C CA . ASN A 1 78 ? -9.15686 -1.22539 56.21910 1.000 17.05842 75 ASN A CA 1
ATOM 712 C C . ASN A 1 78 ? -8.31893 -2.29699 56.88843 1.000 17.62286 75 ASN A C 1
ATOM 713 O O . ASN A 1 78 ? -8.70778 -3.46810 56.85773 1.000 22.19950 75 ASN A O 1
ATOM 718 N N . GLN A 1 79 ? -7.16330 -1.93254 57.44349 1.000 13.39035 76 GLN A N 1
ATOM 719 C CA . GLN A 1 79 ? -6.34973 -2.83871 58.24198 1.000 13.06668 76 GLN A CA 1
ATOM 720 C C . GLN A 1 79 ? -6.50033 -2.59493 59.73358 1.000 14.73439 76 GLN A C 1
ATOM 721 O O . GLN A 1 79 ? -6.25448 -3.50722 60.52853 1.000 15.34932 76 GLN A O 1
ATOM 727 N N . LEU A 1 80 ? -6.86054 -1.36988 60.13113 1.000 15.69702 77 LEU A N 1
ATOM 728 C CA . LEU A 1 80 ? -6.90865 -1.03765 61.55537 1.000 16.88344 77 LEU A CA 1
ATOM 729 C C . LEU A 1 80 ? -7.90733 -1.90428 62.30697 1.000 20.77002 77 LEU A C 1
ATOM 730 O O . LEU A 1 80 ? -7.66542 -2.27194 63.46211 1.000 22.91148 77 LEU A O 1
ATOM 735 N N . ASP A 1 81 ? -9.02917 -2.24768 61.66540 1.000 21.42927 78 ASP A N 1
ATOM 736 C CA . ASP A 1 81 ? -10.06261 -3.02150 62.33827 1.000 25.20506 78 ASP A CA 1
ATOM 737 C C . ASP A 1 81 ? -9.66290 -4.48406 62.51710 1.000 24.49180 78 ASP A C 1
ATOM 738 O O . ASP A 1 81 ? -10.10592 -5.13025 63.47300 1.000 28.03239 78 ASP A O 1
ATOM 743 N N . ASN A 1 82 ? -8.83324 -5.03191 61.62871 1.000 20.75073 79 ASN A N 1
ATOM 744 C CA . ASN A 1 82 ? -8.67537 -6.47547 61.57864 1.000 18.49370 79 ASN A CA 1
ATOM 745 C C . ASN A 1 82 ? -7.25516 -6.98362 61.78440 1.000 17.35925 79 ASN A C 1
ATOM 746 O O . ASN A 1 82 ? -7.08326 -8.18869 61.98277 1.000 17.64782 79 ASN A O 1
ATOM 751 N N . CYS A 1 83 ? -6.23900 -6.13471 61.73135 1.000 15.65729 80 CYS A N 1
ATOM 752 C CA . CYS A 1 83 ? -4.89221 -6.64068 61.95190 1.000 14.00268 80 CYS A CA 1
ATOM 753 C C . CYS A 1 83 ? -4.71270 -7.09083 63.40108 1.000 14.64511 80 CYS A C 1
ATOM 754 O O . CYS A 1 83 ? -5.38429 -6.61313 64.32233 1.000 16.32676 80 CYS A O 1
ATOM 757 N N . SER A 1 84 ? -3.77009 -8.00959 63.59858 1.000 13.61324 81 SER A N 1
ATOM 758 C CA . SER A 1 84 ? -3.48829 -8.48990 64.94631 1.000 13.99133 81 SER A CA 1
ATOM 759 C C . SER A 1 84 ? -2.78203 -7.42266 65.76325 1.000 13.54951 81 SER A C 1
ATOM 760 O O . SER A 1 84 ? -3.18885 -7.09822 66.88342 1.000 14.88726 81 SER A O 1
ATOM 763 N N . HIS A 1 85 ? -1.72210 -6.85480 65.20217 1.000 12.50663 82 HIS A N 1
ATOM 764 C CA . HIS A 1 85 ? -0.88580 -5.91360 65.92047 1.000 11.91978 82 HIS A CA 1
ATOM 765 C C . HIS A 1 85 ? -0.55506 -4.75490 64.99262 1.000 11.24928 82 HIS A C 1
ATOM 766 O O . HIS A 1 85 ? -0.40551 -4.92456 63.77594 1.000 12.31028 82 HIS A O 1
ATOM 773 N N . LEU A 1 86 ? -0.45548 -3.56794 65.57816 1.000 11.23295 83 LEU A N 1
ATOM 774 C CA . LEU A 1 86 ? -0.02923 -2.37512 64.86622 1.000 11.19500 83 LEU A CA 1
ATOM 775 C C . LEU A 1 86 ? 1.16176 -1.78375 65.60986 1.000 10.14821 83 LEU A C 1
ATOM 776 O O . LEU A 1 86 ? 1.11923 -1.61717 66.83432 1.000 11.07887 83 LEU A O 1
ATOM 781 N N . VAL A 1 87 ? 2.23131 -1.46869 64.88138 1.000 9.65416 84 VAL A N 1
ATOM 782 C CA . VAL A 1 87 ? 3.39304 -0.82149 65.47543 1.000 9.75778 84 VAL A CA 1
ATOM 783 C C . VAL A 1 87 ? 3.54127 0.54109 64.82551 1.000 10.31689 84 VAL A C 1
ATOM 784 O O . VAL A 1 87 ? 3.58683 0.62728 63.59765 1.000 11.67286 84 VAL A O 1
ATOM 788 N N . VAL A 1 88 ? 3.62040 1.59889 65.63559 1.000 10.88607 85 VAL A N 1
ATOM 789 C CA . VAL A 1 88 ? 3.99266 2.92524 65.14899 1.000 10.12528 85 VAL A CA 1
ATOM 790 C C . VAL A 1 88 ? 5.41269 3.16793 65.63168 1.000 10.04349 85 VAL A C 1
ATOM 791 O O . VAL A 1 88 ? 5.67794 3.11327 66.83435 1.000 11.47642 85 VAL A O 1
ATOM 795 N N . ILE A 1 89 ? 6.34196 3.34267 64.69701 1.000 9.56029 86 ILE A N 1
ATOM 796 C CA . ILE A 1 89 ? 7.75414 3.54019 65.01989 1.000 9.38024 86 ILE A CA 1
ATOM 797 C C . ILE A 1 89 ? 8.04049 5.02793 65.11467 1.000 9.00536 86 ILE A C 1
ATOM 798 O O . ILE A 1 89 ? 7.75232 5.78563 64.17660 1.000 10.59372 86 ILE A O 1
ATOM 803 N N . LEU A 1 90 ? 8.61167 5.44200 66.23878 1.000 8.90717 87 LEU A N 1
ATOM 804 C CA . LEU A 1 90 ? 9.04917 6.81770 66.42879 1.000 9.60367 87 LEU A CA 1
ATOM 805 C C . LEU A 1 90 ? 10.53605 6.90115 66.13380 1.000 9.54255 87 LEU A C 1
ATOM 806 O O . LEU A 1 90 ? 11.27110 5.92416 66.31089 1.000 10.52280 87 LEU A O 1
ATOM 811 N N . ALA A 1 91 ? 10.98072 8.08111 65.68517 1.000 9.26969 88 ALA A N 1
ATOM 812 C CA . ALA A 1 91 ? 12.39806 8.37327 65.54028 1.000 8.31025 88 ALA A CA 1
ATOM 813 C C . ALA A 1 91 ? 12.78748 9.53514 66.45536 1.000 9.72247 88 ALA A C 1
ATOM 814 O O . ALA A 1 91 ? 11.99162 10.43744 66.70300 1.000 9.77994 88 ALA A O 1
ATOM 816 N N . LYS A 1 92 ? 14.02448 9.49593 66.95406 1.000 8.86873 89 LYS A N 1
ATOM 817 C CA . LYS A 1 92 ? 14.54376 10.51981 67.86276 1.000 9.78180 89 LYS A CA 1
ATOM 818 C C . LYS A 1 92 ? 14.70097 11.85534 67.14293 1.000 10.21077 89 LYS A C 1
ATOM 819 O O . LYS A 1 92 ? 15.27050 11.89782 66.05063 1.000 9.89013 89 LYS A O 1
ATOM 825 N N . LYS A 1 93 ? 14.25647 12.95293 67.78606 1.000 10.13165 90 LYS A N 1
ATOM 826 C CA . LYS A 1 93 ? 14.51772 14.31868 67.33516 1.000 10.58825 90 LYS A CA 1
ATOM 827 C C . LYS A 1 93 ? 15.80725 14.84994 67.93618 1.000 11.31273 90 LYS A C 1
ATOM 828 O O . LYS A 1 93 ? 16.20274 14.47192 69.04562 1.000 11.60227 90 LYS A O 1
ATOM 834 N N . ASN A 1 94 ? 16.45424 15.74479 67.19714 1.000 11.91357 91 ASN A N 1
ATOM 835 C CA . ASN A 1 94 ? 17.62084 16.45968 67.70961 1.000 12.84268 91 ASN A CA 1
ATOM 836 C C . ASN A 1 94 ? 18.72765 15.53943 68.21306 1.000 12.25541 91 ASN A C 1
ATOM 837 O O . ASN A 1 94 ? 19.38125 15.82242 69.21932 1.000 13.20649 91 ASN A O 1
ATOM 842 N N . ALA A 1 95 ? 19.01020 14.47569 67.46137 1.000 11.44681 92 ALA A N 1
ATOM 843 C CA . ALA A 1 95 ? 20.02004 13.50137 67.87558 1.000 10.60728 92 ALA A CA 1
ATOM 844 C C . ALA A 1 95 ? 21.42851 13.96335 67.50124 1.000 10.47529 92 ALA A C 1
ATOM 845 O O . ALA A 1 95 ? 22.14952 13.30788 66.76206 1.000 11.40666 92 ALA A O 1
ATOM 847 N N . ARG A 1 96 ? 21.81100 15.11658 68.04344 1.000 10.61301 93 ARG A N 1
ATOM 848 C CA . ARG A 1 96 ? 23.12829 15.68822 67.79024 1.000 11.26019 93 ARG A CA 1
ATOM 849 C C . ARG A 1 96 ? 24.20633 14.93478 68.55378 1.000 11.24070 93 ARG A C 1
ATOM 850 O O . ARG A 1 96 ? 23.97597 14.42822 69.65369 1.000 12.07268 93 ARG A O 1
ATOM 858 N N . TYR A 1 97 ? 25.42507 14.94850 67.99358 1.000 11.36156 94 TYR A N 1
ATOM 859 C CA . TYR A 1 97 ? 26.55587 14.28702 68.62974 1.000 12.59136 94 TYR A CA 1
ATOM 860 C C . TYR A 1 97 ? 26.79355 14.79707 70.04423 1.000 12.44191 94 TYR A C 1
ATOM 861 O O . TYR A 1 97 ? 27.35287 14.07574 70.87693 1.000 13.34301 94 TYR A O 1
ATOM 870 N N . ASP A 1 98 ? 26.40695 16.03933 70.33425 1.000 12.83070 95 ASP A N 1
ATOM 871 C CA . ASP A 1 98 ? 26.65799 16.63305 71.64133 1.000 14.00921 95 ASP A CA 1
ATOM 872 C C . ASP A 1 98 ? 25.44277 16.58462 72.57279 1.000 14.41714 95 ASP A C 1
ATOM 873 O O . ASP A 1 98 ? 25.45578 17.23341 73.62703 1.000 15.30410 95 ASP A O 1
ATOM 878 N N . SER A 1 99 ? 24.40530 15.80046 72.23116 1.000 14.07694 96 SER A N 1
ATOM 879 C CA . SER A 1 99 ? 23.18864 15.75515 73.02855 1.000 14.25675 96 SER A CA 1
ATOM 880 C C . SER A 1 99 ? 23.28767 14.69840 74.11571 1.000 15.86270 96 SER A C 1
ATOM 881 O O . SER A 1 99 ? 24.06202 13.74345 74.00448 1.000 15.10188 96 SER A O 1
ATOM 884 N N . PRO A 1 100 ? 22.49051 14.83632 75.17943 1.000 17.03034 97 PRO A N 1
ATOM 885 C CA . PRO A 1 100 ? 22.40268 13.75406 76.17257 1.000 17.58302 97 PRO A CA 1
ATOM 886 C C . PRO A 1 100 ? 22.05820 12.40471 75.56637 1.000 17.60804 97 PRO A C 1
ATOM 887 O O . PRO A 1 100 ? 22.57973 11.37485 76.01129 1.000 18.13574 97 PRO A O 1
ATOM 891 N N . PHE A 1 101 ? 21.21954 12.39216 74.52437 1.000 15.57111 98 PHE A N 1
ATOM 892 C CA . PHE A 1 101 ? 20.89173 11.14874 73.84188 1.000 15.05503 98 PHE A CA 1
ATOM 893 C C . PHE A 1 101 ? 22.15179 10.43194 73.37454 1.000 14.43226 98 PHE A C 1
ATOM 894 O O . PHE A 1 101 ? 22.27854 9.20286 73.51315 1.000 15.16246 98 PHE A O 1
ATOM 902 N N . PHE A 1 102 ? 23.09845 11.18332 72.81150 1.000 14.22439 99 PHE A N 1
ATOM 903 C CA . PHE A 1 102 ? 24.31649 10.56151 72.31321 1.000 15.49205 99 PHE A CA 1
ATOM 904 C C . PHE A 1 102 ? 25.22457 10.03789 73.41159 1.000 16.28693 99 PHE A C 1
ATOM 905 O O . PHE A 1 102 ? 26.01348 9.12191 73.15340 1.000 16.53576 99 PHE A O 1
ATOM 913 N N . GLU A 1 103 ? 25.12778 10.57106 74.62730 1.000 17.87145 100 GLU A N 1
ATOM 914 C CA . GLU A 1 103 ? 25.91919 10.01794 75.72685 1.000 18.97650 100 GLU A CA 1
ATOM 915 C C . GLU A 1 103 ? 25.51848 8.57824 76.00202 1.000 19.19113 100 GLU A C 1
ATOM 916 O O . GLU A 1 103 ? 26.37381 7.70312 76.15905 1.000 18.76396 100 GLU A O 1
ATOM 922 N N A ASP A 1 104 ? 24.21403 8.30706 76.05671 0.642 19.68503 101 ASP A N 1
ATOM 923 N N B ASP A 1 104 ? 24.21119 8.32120 76.06296 0.358 19.55158 101 ASP A N 1
ATOM 924 C CA A ASP A 1 104 ? 23.76307 6.93920 76.28979 0.642 20.25074 101 ASP A CA 1
ATOM 925 C CA B ASP A 1 104 ? 23.71277 6.96733 76.27319 0.358 19.90194 101 ASP A CA 1
ATOM 926 C C A ASP A 1 104 ? 24.16415 6.02510 75.13905 0.642 18.14120 101 ASP A C 1
ATOM 927 C C B ASP A 1 104 ? 24.14480 6.03970 75.14387 0.358 18.14824 101 ASP A C 1
ATOM 928 O O A ASP A 1 104 ? 24.54431 4.86528 75.36044 0.642 17.96975 101 ASP A O 1
ATOM 929 O O B ASP A 1 104 ? 24.51779 4.88352 75.38545 0.358 18.18924 101 ASP A O 1
ATOM 938 N N . VAL A 1 105 ? 24.09747 6.53228 73.90259 1.000 16.51918 102 VAL A N 1
ATOM 939 C CA . VAL A 1 105 ? 24.57502 5.76346 72.75075 1.000 14.58356 102 VAL A CA 1
ATOM 940 C C . VAL A 1 105 ? 26.00569 5.30859 72.98373 1.000 14.08860 102 VAL A C 1
ATOM 941 O O . VAL A 1 105 ? 26.36430 4.14458 72.74712 1.000 15.54888 102 VAL A O 1
ATOM 961 N N . VAL A 1 107 ? 27.77224 5.27636 75.96337 1.000 13.34463 104 VAL A N 1
ATOM 962 C CA . VAL A 1 107 ? 28.02894 4.51239 77.18647 1.000 15.42995 104 VAL A CA 1
ATOM 963 C C . VAL A 1 107 ? 27.84824 3.01889 76.94662 1.000 15.93971 104 VAL A C 1
ATOM 964 O O . VAL A 1 107 ? 28.64305 2.20330 77.42602 1.000 18.50184 104 VAL A O 1
ATOM 968 N N A ARG A 1 108 ? 26.81465 2.62775 76.20380 0.702 15.15459 105 ARG A N 1
ATOM 969 N N B ARG A 1 108 ? 26.82097 2.64850 76.17665 0.298 15.82824 105 ARG A N 1
ATOM 970 C CA A ARG A 1 108 ? 26.59167 1.19487 76.01334 0.702 15.61220 105 ARG A CA 1
ATOM 971 C CA B ARG A 1 108 ? 26.51893 1.24610 75.91009 0.298 16.17095 105 ARG A CA 1
ATOM 972 C C A ARG A 1 108 ? 27.55259 0.54517 75.01991 0.702 15.45938 105 ARG A C 1
ATOM 973 C C B ARG A 1 108 ? 27.63231 0.53763 75.14585 0.298 15.66378 105 ARG A C 1
ATOM 974 O O A ARG A 1 108 ? 27.43139 -0.65964 74.75841 0.702 15.35335 105 ARG A O 1
ATOM 975 O O B ARG A 1 108 ? 27.68780 -0.69879 75.15637 0.298 14.92126 105 ARG A O 1
ATOM 990 N N . LYS A 1 109 ? 28.52256 1.28354 74.49286 1.000 15.71596 106 LYS A N 1
ATOM 991 C CA . LYS A 1 109 ? 29.58921 0.67987 73.69918 1.000 16.84620 106 LYS A CA 1
ATOM 992 C C . LYS A 1 109 ? 30.74606 0.16017 74.54248 1.000 16.95073 106 LYS A C 1
ATOM 993 O O . LYS A 1 109 ? 31.61806 -0.52333 73.99674 1.000 17.94617 106 LYS A O 1
ATOM 999 N N . GLY A 1 110 ? 30.79877 0.47701 75.83475 1.000 17.52362 107 GLY A N 1
ATOM 1000 C CA . GLY A 1 110 ? 31.89337 -0.02776 76.65985 1.000 18.55549 107 GLY A CA 1
ATOM 1001 C C . GLY A 1 110 ? 33.27992 0.44875 76.27108 1.000 20.57288 107 GLY A C 1
ATOM 1002 O O . GLY A 1 110 ? 34.24613 -0.32677 76.34366 1.000 22.07123 107 GLY A O 1
ATOM 1003 N N . LEU A 1 111 ? 33.40543 1.70705 75.86410 1.000 21.84921 108 LEU A N 1
ATOM 1004 C CA . LEU A 1 111 ? 34.68233 2.27211 75.45557 1.000 22.59169 108 LEU A CA 1
ATOM 1005 C C . LEU A 1 111 ? 35.34829 2.99030 76.62745 1.000 23.93842 108 LEU A C 1
ATOM 1006 O O . LEU A 1 111 ? 34.69410 3.38096 77.59764 1.000 24.83519 108 LEU A O 1
ATOM 1011 N N . ASN A 1 112 ? 36.67321 3.13601 76.55100 1.000 23.53971 109 ASN A N 1
ATOM 1012 C CA . ASN A 1 112 ? 37.33762 3.95242 77.55356 1.000 25.28077 109 ASN A CA 1
ATOM 1013 C C . ASN A 1 112 ? 37.28994 5.41268 77.11217 1.000 26.76545 109 ASN A C 1
ATOM 1014 O O . ASN A 1 112 ? 36.78094 5.74364 76.03610 1.000 26.52079 109 ASN A O 1
ATOM 1019 N N . ALA A 1 113 ? 37.80934 6.30240 77.95823 1.000 27.25540 110 ALA A N 1
ATOM 1020 C CA . ALA A 1 113 ? 37.65735 7.73394 77.70370 1.000 27.10321 110 ALA A CA 1
ATOM 1021 C C . ALA A 1 113 ? 38.35122 8.15704 76.41218 1.000 25.50537 110 ALA A C 1
ATOM 1022 O O . ALA A 1 113 ? 37.81997 8.97845 75.65490 1.000 24.11000 110 ALA A O 1
ATOM 1024 N N . GLU A 1 114 ? 39.54007 7.61302 76.13941 1.000 26.18524 111 GLU A N 1
ATOM 1025 C CA . GLU A 1 114 ? 40.23054 7.98382 74.90556 1.000 26.81221 111 GLU A CA 1
ATOM 1026 C C . GLU A 1 114 ? 39.48383 7.47927 73.67902 1.000 24.71185 111 GLU A C 1
ATOM 1027 O O . GLU A 1 114 ? 39.34741 8.20499 72.68247 1.000 23.87927 111 GLU A O 1
ATOM 1033 N N . GLN A 1 115 ? 38.99156 6.24004 73.73662 1.000 22.47137 112 GLN A N 1
ATOM 1034 C CA . GLN A 1 115 ? 38.20435 5.69819 72.63378 1.000 21.74643 112 GLN A CA 1
ATOM 1035 C C . GLN A 1 115 ? 36.92870 6.50541 72.44168 1.000 20.26393 112 GLN A C 1
ATOM 1036 O O . GLN A 1 115 ? 36.47752 6.71301 71.30762 1.000 18.94234 112 GLN A O 1
ATOM 1042 N N . GLN A 1 116 ? 36.32616 6.95208 73.54703 1.000 20.34725 113 GLN A N 1
ATOM 1043 C CA . GLN A 1 116 ? 35.10799 7.75072 73.47432 1.000 20.92567 113 GLN A CA 1
ATOM 1044 C C . GLN A 1 116 ? 35.34565 9.06880 72.74775 1.000 20.92143 113 GLN A C 1
ATOM 1045 O O . GLN A 1 116 ? 34.48676 9.53669 71.99046 1.000 19.14310 113 GLN A O 1
ATOM 1051 N N . GLN A 1 117 ? 36.49733 9.69825 72.97729 1.000 21.41790 114 GLN A N 1
ATOM 1052 C CA . GLN A 1 117 ? 36.76038 10.97852 72.32381 1.000 21.08286 114 GLN A CA 1
ATOM 1053 C C . GLN A 1 117 ? 37.05648 10.79347 70.84492 1.000 20.49567 114 GLN A C 1
ATOM 1054 O O . GLN A 1 117 ? 36.65424 11.61987 70.01418 1.000 20.55239 114 GLN A O 1
ATOM 1060 N N . ALA A 1 118 ? 37.75425 9.71227 70.50034 1.000 21.00208 115 ALA A N 1
ATOM 1061 C CA . ALA A 1 118 ? 37.99663 9.39917 69.09858 1.000 20.53551 115 ALA A CA 1
ATOM 1062 C C . ALA A 1 118 ? 36.68752 9.12047 68.38045 1.000 22.21993 115 ALA A C 1
ATOM 1063 O O . ALA A 1 118 ? 36.47834 9.57022 67.24497 1.000 22.77532 115 ALA A O 1
ATOM 1065 N N . ALA A 1 119 ? 35.79363 8.37914 69.03526 1.000 21.03207 116 ALA A N 1
ATOM 1066 C CA . ALA A 1 119 ? 34.49168 8.08934 68.45360 1.000 21.44456 116 ALA A CA 1
ATOM 1067 C C . ALA A 1 119 ? 33.68285 9.36507 68.29279 1.000 21.28986 116 ALA A C 1
ATOM 1068 O O . ALA A 1 119 ? 33.08656 9.60861 67.23847 1.000 20.86769 116 ALA A O 1
ATOM 1070 N N . LEU A 1 120 ? 33.66837 10.20682 69.32707 1.000 20.92088 117 LEU A N 1
ATOM 1071 C CA . LEU A 1 120 ? 32.88572 11.43383 69.24449 1.000 20.89378 117 LEU A CA 1
ATOM 1072 C C . LEU A 1 120 ? 33.36490 12.32775 68.10701 1.000 20.43951 117 LEU A C 1
ATOM 1073 O O . LEU A 1 120 ? 32.55291 12.96290 67.42422 1.000 18.84882 117 LEU A O 1
ATOM 1078 N N . ALA A 1 121 ? 34.68216 12.40078 67.89284 1.000 21.32288 118 ALA A N 1
ATOM 1079 C CA . ALA A 1 121 ? 35.19242 13.24895 66.82263 1.000 22.23459 118 ALA A CA 1
ATOM 1080 C C . ALA A 1 121 ? 34.73272 12.73485 65.46701 1.000 22.43132 118 ALA A C 1
ATOM 1081 O O . ALA A 1 121 ? 34.38627 13.52775 64.58059 1.000 23.60362 118 ALA A O 1
ATOM 1083 N N . LYS A 1 122 ? 34.69247 11.40454 65.29854 1.000 22.72822 119 LYS A N 1
ATOM 1084 C CA . LYS A 1 122 ? 34.17375 10.81953 64.06274 1.000 23.70400 119 LYS A CA 1
ATOM 1085 C C . LYS A 1 122 ? 32.72030 11.19555 63.86384 1.000 21.86818 119 LYS A C 1
ATOM 1086 O O . LYS A 1 122 ? 32.30301 11.55416 62.75303 1.000 21.37552 119 LYS A O 1
ATOM 1092 N N . TYR A 1 123 ? 31.92724 11.09683 64.93247 1.000 20.40418 120 TYR A N 1
ATOM 1093 C CA . TYR A 1 123 ? 30.49506 11.31003 64.79895 1.000 18.20281 120 TYR A CA 1
ATOM 1094 C C . TYR A 1 123 ? 30.18288 12.77803 64.56168 1.000 16.89996 120 TYR A C 1
ATOM 1095 O O . TYR A 1 123 ? 29.24601 13.08956 63.82524 1.000 15.34582 120 TYR A O 1
ATOM 1104 N N . LYS A 1 124 ? 30.96402 13.68808 65.15492 1.000 16.43819 121 LYS A N 1
ATOM 1105 C CA . LYS A 1 124 ? 30.78636 15.11063 64.86399 1.000 16.12161 121 LYS A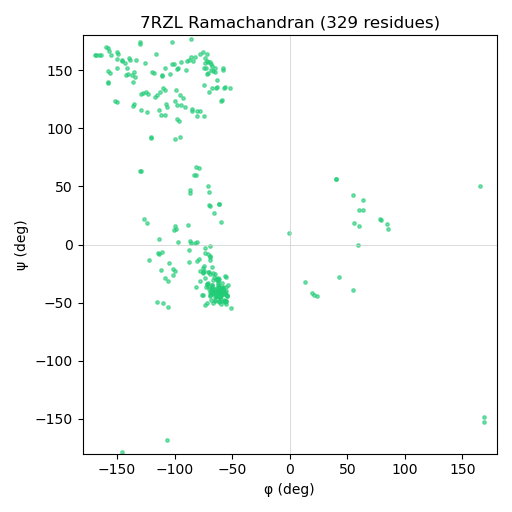 CA 1
ATOM 1106 C C . LYS A 1 124 ? 31.03971 15.40388 63.39380 1.000 14.93079 121 LYS A C 1
ATOM 1107 O O . LYS A 1 124 ? 30.23491 16.06580 62.74072 1.000 14.96147 121 LYS A O 1
ATOM 1113 N N . ALA A 1 125 ? 32.15048 14.90074 62.85059 1.000 16.63879 122 ALA A N 1
ATOM 1114 C CA . ALA A 1 125 ? 32.44285 15.10374 61.43239 1.000 17.06308 122 ALA A CA 1
ATOM 1115 C C . ALA A 1 125 ? 31.36153 14.49651 60.54620 1.000 15.88926 122 ALA A C 1
ATOM 1116 O O . ALA A 1 125 ? 30.97954 15.07794 59.51698 1.000 16.12615 122 ALA A O 1
ATOM 1118 N N . LEU A 1 126 ? 30.89251 13.30631 60.90448 1.000 14.73463 123 LEU A N 1
ATOM 1119 C CA . LEU A 1 126 ? 29.84344 12.66018 60.13117 1.000 14.31379 123 LEU A CA 1
ATOM 1120 C C . LEU A 1 126 ? 28.62594 13.55923 60.02536 1.000 12.41858 123 LEU A C 1
ATOM 1121 O O . LEU A 1 126 ? 28.07994 13.76182 58.93731 1.000 12.46798 123 LEU A O 1
ATOM 1126 N N . GLN A 1 127 ? 28.17837 14.09823 61.15861 1.000 12.24548 124 GLN A N 1
ATOM 1127 C CA . GLN A 1 127 ? 26.96343 14.90747 61.15475 1.000 10.99826 124 GLN A CA 1
ATOM 1128 C C . GLN A 1 127 ? 27.19504 16.27256 60.51896 1.000 12.60161 124 GLN A C 1
ATOM 1129 O O . GLN A 1 127 ? 26.38050 16.73472 59.71491 1.000 14.49260 124 GLN A O 1
ATOM 1135 N N A GLU A 1 128 ? 28.31134 16.92067 60.84424 0.659 11.27894 125 GLU A N 1
ATOM 1136 N N C GLU A 1 128 ? 28.29334 16.93136 60.86752 0.159 12.99109 125 GLU A N 1
ATOM 1137 C CA A GLU A 1 128 ? 28.48410 18.32617 60.48266 0.659 13.24121 125 GLU A CA 1
ATOM 1138 C CA C GLU A 1 128 ? 28.52342 18.30568 60.43622 0.159 13.94927 125 GLU A CA 1
ATOM 1139 C C A GLU A 1 128 ? 28.96492 18.49648 59.04680 0.659 13.01921 125 GLU A C 1
ATOM 1140 C C C GLU A 1 128 ? 28.98555 18.37697 58.98354 0.159 14.44697 125 GLU A C 1
ATOM 1141 O O A GLU A 1 128 ? 28.45388 19.34647 58.30838 0.659 14.94727 125 GLU A O 1
ATOM 1142 O O C GLU A 1 128 ? 28.71035 19.35068 58.28092 0.159 15.17794 125 GLU A O 1
ATOM 1153 N N A GLU A 1 129 ? 29.96717 17.71672 58.64620 0.659 12.30873 126 GLU A N 1
ATOM 1154 N N B GLU A 1 129 ? 29.82205 17.50724 58.65026 0.182 14.91989 126 GLU A N 1
ATOM 1155 C CA A GLU A 1 129 ? 30.63003 17.89093 57.36075 0.659 13.20231 126 GLU A CA 1
ATOM 1156 C CA B GLU A 1 129 ? 30.67469 17.81666 57.51054 0.182 15.20252 126 GLU A CA 1
ATOM 1157 C C A GLU A 1 129 ? 30.23603 16.84223 56.33512 0.659 12.96375 126 GLU A C 1
ATOM 1158 C C B GLU A 1 129 ? 30.43193 16.83136 56.37718 0.182 14.38107 126 GLU A C 1
ATOM 1159 O O A GLU A 1 129 ? 30.01414 17.16957 55.16659 0.659 13.30007 126 GLU A O 1
ATOM 1160 O O B GLU A 1 129 ? 30.49089 17.19352 55.20162 0.182 14.52243 126 GLU A O 1
ATOM 1171 N N . ASP A 1 130 ? 30.15590 15.57818 56.73460 1.000 13.66703 127 ASP A N 1
ATOM 1172 C CA . ASP A 1 130 ? 30.06511 14.53156 55.72947 1.000 13.41097 127 ASP A CA 1
ATOM 1173 C C . ASP A 1 130 ? 28.64128 14.36079 55.22632 1.000 10.83686 127 ASP A C 1
ATOM 1174 O O . ASP A 1 130 ? 28.41285 14.26611 54.01342 1.000 10.98397 127 ASP A O 1
ATOM 1187 N N A LYS A 1 132 ? 26.06673 16.49826 56.43323 0.516 10.62855 129 LYS A N 1
ATOM 1188 N N B LYS A 1 132 ? 26.06434 16.49575 56.44983 0.484 10.88535 129 LYS A N 1
ATOM 1189 C CA A LYS A 1 132 ? 25.42789 17.81485 56.49717 0.516 11.00888 129 LYS A CA 1
ATOM 1190 C CA B LYS A 1 132 ? 25.44492 17.82658 56.50964 0.484 11.36478 129 LYS A CA 1
ATOM 1191 C C A LYS A 1 132 ? 24.04081 17.73560 57.13797 0.516 10.31083 129 LYS A C 1
ATOM 1192 C C B LYS A 1 132 ? 24.06465 17.79155 57.17102 0.484 10.95073 129 LYS A C 1
ATOM 1193 O O A LYS A 1 132 ? 23.04766 18.24990 56.61911 0.516 10.10965 129 LYS A O 1
ATOM 1194 O O B LYS A 1 132 ? 23.10217 18.40222 56.69959 0.484 11.51569 129 LYS A O 1
ATOM 1205 N N . LEU A 1 133 ? 23.98102 17.08771 58.29717 1.000 10.91600 130 LEU A N 1
ATOM 1206 C CA . LEU A 1 133 ? 22.70323 16.85808 58.94619 1.000 11.42776 130 LEU A CA 1
ATOM 1207 C C . LEU A 1 133 ? 22.25615 18.02500 59.78580 1.000 14.43301 130 LEU A C 1
ATOM 1208 O O . LEU A 1 133 ? 21.09519 18.06012 60.20897 1.000 16.29517 130 LEU A O 1
ATOM 1213 N N . LEU A 1 134 ? 23.14595 18.95276 60.08493 1.000 16.74014 131 LEU A N 1
ATOM 1214 C CA . LEU A 1 134 ? 22.75394 20.07342 60.90755 1.000 21.07536 131 LEU A CA 1
ATOM 1215 C C . LEU A 1 134 ? 22.19211 21.23405 60.06535 1.000 21.92492 131 LEU A C 1
ATOM 1216 O O . LEU A 1 134 ? 22.06789 22.35040 60.56496 1.000 24.83239 131 LEU A O 1
ATOM 1221 N N . GLU A 1 135 ? 21.81754 20.96718 58.80233 1.000 21.87958 132 GLU A N 1
ATOM 1222 C CA . GLU A 1 135 ? 21.13339 21.97293 57.98571 1.000 23.67729 132 GLU A CA 1
ATOM 1223 C C . GLU A 1 135 ? 19.87027 22.47451 58.67670 1.000 22.45063 132 GLU A C 1
ATOM 1224 O O . GLU A 1 135 ? 19.58767 23.68118 58.68365 1.000 24.47885 132 GLU A O 1
ATOM 1230 N N . SER A 1 136 ? 19.11631 21.57108 59.29406 1.000 19.84471 133 SER A N 1
ATOM 1231 C CA . SER A 1 136 ? 17.83654 21.92566 59.87711 1.000 17.16378 133 SER A CA 1
ATOM 1232 C C . SER A 1 136 ? 17.43216 20.81696 60.82963 1.000 13.49909 133 SER A C 1
ATOM 1233 O O . SER A 1 136 ? 17.98749 19.71518 60.79357 1.000 12.36457 133 SER A O 1
ATOM 1236 N N . ASP A 1 137 ? 16.47570 21.13572 61.70792 1.000 12.66469 134 ASP A N 1
ATOM 1237 C CA . ASP A 1 137 ? 15.96558 20.12525 62.62566 1.000 13.52940 134 ASP A CA 1
ATOM 1238 C C . ASP A 1 137 ? 15.39946 18.94985 61.85041 1.000 12.55115 134 ASP A C 1
ATOM 1239 O O . ASP A 1 137 ? 15.59054 17.79270 62.23523 1.000 12.08041 134 ASP A O 1
ATOM 1244 N N . ARG A 1 138 ? 14.70903 19.22930 60.74341 1.000 11.41383 135 ARG A N 1
ATOM 1245 C CA . ARG A 1 138 ? 14.09060 18.15414 59.97997 1.000 12.08676 135 ARG A CA 1
ATOM 1246 C C . ARG A 1 138 ? 15.12884 17.25907 59.31533 1.000 9.74378 135 ARG A C 1
ATOM 1247 O O . ARG A 1 138 ? 14.92701 16.04157 59.22548 1.000 10.08643 135 ARG A O 1
ATOM 1255 N N A THR A 1 139 ? 16.22664 17.84203 58.83055 0.669 9.22828 136 THR A N 1
ATOM 1256 N N B THR A 1 139 ? 16.23081 17.82809 58.79881 0.331 9.16173 136 THR A N 1
ATOM 1257 C CA A THR A 1 139 ? 17.26375 17.02602 58.22226 0.669 10.07396 136 THR A CA 1
ATOM 1258 C CA B THR A 1 139 ? 17.25452 16.96805 58.20279 0.331 9.22137 136 THR A CA 1
ATOM 1259 C C A THR A 1 139 ? 17.82163 16.03436 59.22882 0.669 10.18082 136 THR A C 1
ATOM 1260 C C B THR A 1 139 ? 17.81622 16.00507 59.23637 0.331 9.59887 136 THR A C 1
ATOM 1261 O O A THR A 1 139 ? 18.02917 14.85927 58.91207 0.669 11.09157 136 THR A O 1
ATOM 1262 O O B THR A 1 139 ? 18.03915 14.82573 58.94348 0.331 10.11040 136 THR A O 1
ATOM 1269 N N . LEU A 1 140 ? 18.04432 16.48747 60.45628 1.000 9.43006 137 LEU A N 1
ATOM 1270 C CA . LEU A 1 140 ? 18.59442 15.61909 61.48451 1.000 7.92270 137 LEU A CA 1
ATOM 1271 C C . LEU A 1 140 ? 17.57198 14.57609 61.93490 1.000 7.55166 137 LEU A C 1
ATOM 1272 O O . LEU A 1 140 ? 17.93464 13.42169 62.20437 1.000 7.56298 137 LEU A O 1
ATOM 1277 N N . PHE A 1 141 ? 16.29158 14.96623 62.04460 1.000 8.07793 138 PHE A N 1
ATOM 1278 C CA . PHE A 1 141 ? 15.25123 13.98489 62.33420 1.000 8.70430 138 PHE A CA 1
ATOM 1279 C C . PHE A 1 141 ? 15.18046 12.93073 61.23564 1.000 8.34750 138 PHE A C 1
ATOM 1280 O O . PHE A 1 141 ? 15.09136 11.72502 61.51960 1.000 9.15714 138 PHE A O 1
ATOM 1288 N N . ASP A 1 142 ? 15.24530 13.36120 59.96508 1.000 7.78280 139 ASP A N 1
ATOM 1289 C CA . ASP A 1 142 ? 15.09568 12.39535 58.87886 1.000 7.49697 139 ASP A CA 1
ATOM 1290 C C . ASP A 1 142 ? 16.25123 11.39527 58.85129 1.000 7.85725 139 ASP A C 1
ATOM 1291 O O . ASP A 1 142 ? 16.07979 10.25739 58.38996 1.000 8.16158 139 ASP A O 1
ATOM 1296 N N . TRP A 1 143 ? 17.42809 11.79028 59.33290 1.000 7.42863 140 TRP A N 1
ATOM 1297 C CA . TRP A 1 143 ? 18.52462 10.83454 59.46911 1.000 6.36884 140 TRP A CA 1
ATOM 1298 C C . TRP A 1 143 ? 18.15416 9.71292 60.43952 1.000 7.81614 140 TRP A C 1
ATOM 1299 O O . TRP A 1 143 ? 18.31916 8.52873 60.12018 1.000 7.28767 140 TRP A O 1
ATOM 1310 N N . CYS A 1 144 ? 17.64850 10.06146 61.63771 1.000 7.18114 141 CYS A N 1
ATOM 1311 C CA . CYS A 1 144 ? 17.17467 9.01398 62.54532 1.000 7.83074 141 CYS A CA 1
ATOM 1312 C C . CYS A 1 144 ? 16.05304 8.20657 61.92215 1.000 6.86392 141 CYS A C 1
ATOM 1313 O O . CYS A 1 144 ? 15.99477 6.97790 62.09079 1.000 8.08732 141 CYS A O 1
ATOM 1316 N N . SER A 1 145 ? 15.13399 8.88667 61.21831 1.000 6.86514 142 SER A N 1
ATOM 1317 C CA . SER A 1 145 ? 14.02711 8.18348 60.58542 1.000 7.59812 142 SER A CA 1
ATOM 1318 C C . SER A 1 145 ? 14.53954 7.13531 59.59243 1.000 6.38838 142 SER A C 1
ATOM 1319 O O . SER A 1 145 ? 14.01803 6.00832 59.55078 1.000 6.75809 142 SER A O 1
ATOM 1322 N N . LYS A 1 146 ? 15.59408 7.45888 58.81842 1.000 6.37809 143 LYS A N 1
ATOM 1323 C CA . LYS A 1 146 ? 16.16164 6.44598 57.92994 1.000 6.31132 143 LYS A CA 1
ATOM 1324 C C . LYS A 1 146 ? 16.56843 5.19714 58.69871 1.000 6.24623 143 LYS A C 1
ATOM 1325 O O . LYS A 1 146 ? 16.34037 4.07743 58.22909 1.000 6.74451 143 LYS A O 1
ATOM 1331 N N . GLN A 1 147 ? 17.19741 5.35949 59.86935 1.000 6.76011 144 GLN A N 1
ATOM 1332 C CA . GLN A 1 147 ? 17.59004 4.17481 60.62655 1.000 6.09143 144 GLN A CA 1
ATOM 1333 C C . GLN A 1 147 ? 16.36525 3.35976 61.02731 1.000 7.10524 144 GLN A C 1
ATOM 1334 O O . GLN A 1 147 ? 16.40952 2.11830 61.05814 1.000 7.11879 144 GLN A O 1
ATOM 1340 N N . THR A 1 148 ? 15.24919 4.04188 61.32630 1.000 7.62363 145 THR A N 1
ATOM 1341 C CA . THR A 1 148 ? 14.04971 3.29910 61.69352 1.000 7.11671 145 THR A CA 1
ATOM 1342 C C . THR A 1 148 ? 13.51539 2.45518 60.54750 1.000 6.72348 145 THR A C 1
ATOM 1343 O O . THR A 1 148 ? 12.78274 1.48679 60.79446 1.000 8.25737 145 THR A O 1
ATOM 1347 N N . TYR A 1 149 ? 13.79765 2.83839 59.29732 1.000 6.09842 146 TYR A N 1
ATOM 1348 C CA . TYR A 1 149 ? 13.34103 2.03283 58.17465 1.000 6.77602 146 TYR A CA 1
ATOM 1349 C C . TYR A 1 149 ? 14.10622 0.72227 58.08380 1.000 6.21126 146 TYR A C 1
ATOM 1350 O O . TYR A 1 149 ? 13.57994 -0.24595 57.52525 1.000 6.88641 146 TYR A O 1
ATOM 1359 N N . ILE A 1 150 ? 15.32720 0.66854 58.63457 1.000 5.38683 147 ILE A N 1
ATOM 1360 C CA . ILE A 1 150 ? 16.03602 -0.60100 58.78232 1.000 6.04175 147 ILE A CA 1
ATOM 1361 C C . ILE A 1 150 ? 15.28232 -1.50455 59.74278 1.000 6.26172 147 ILE A C 1
ATOM 1362 O O . ILE A 1 150 ? 15.04497 -2.68089 59.45741 1.000 7.76323 147 ILE A O 1
ATOM 1367 N N . ALA A 1 151 ? 14.88710 -0.95710 60.89975 1.000 7.43762 148 ALA A N 1
ATOM 1368 C CA . ALA A 1 151 ? 14.15598 -1.74818 61.87053 1.000 6.82635 148 ALA A CA 1
ATOM 1369 C C . ALA A 1 151 ? 12.82281 -2.21211 61.29005 1.000 7.23379 148 ALA A C 1
ATOM 1370 O O . ALA A 1 151 ? 12.43548 -3.36896 61.47222 1.000 8.64883 148 ALA A O 1
ATOM 1372 N N . LEU A 1 152 ? 12.10902 -1.30634 60.60304 1.000 7.86261 149 LEU A N 1
ATOM 1373 C CA . LEU A 1 152 ? 10.89487 -1.67083 59.86913 1.000 8.18610 149 LEU A CA 1
ATOM 1374 C C . LEU A 1 152 ? 11.13933 -2.85737 58.95713 1.000 7.75584 149 LEU A C 1
ATOM 1375 O O . LEU A 1 152 ? 10.42755 -3.86019 59.03011 1.000 8.52095 149 LEU A O 1
ATOM 1380 N N . ALA A 1 153 ? 12.14139 -2.75804 58.08037 1.000 8.00347 150 ALA A N 1
ATOM 1381 C CA . ALA A 1 153 ? 12.38624 -3.82346 57.11580 1.000 6.82948 150 ALA A CA 1
ATOM 1382 C C . ALA A 1 153 ? 12.62179 -5.14716 57.81574 1.000 7.52182 150 ALA A C 1
ATOM 1383 O O . ALA A 1 153 ? 12.13620 -6.19593 57.36727 1.000 8.62308 150 ALA A O 1
ATOM 1385 N N . ASN A 1 154 ? 13.40314 -5.11881 58.89411 1.000 8.32960 151 ASN A N 1
ATOM 1386 C CA . ASN A 1 154 ? 13.73737 -6.36530 59.56418 1.000 8.79856 151 ASN A CA 1
ATOM 1387 C C . ASN A 1 154 ? 12.53090 -6.97526 60.27973 1.000 9.86634 151 ASN A C 1
ATOM 1388 O O . ASN A 1 154 ? 12.43024 -8.19842 60.37381 1.000 11.03053 151 ASN A O 1
ATOM 1401 N N . LEU A 1 156 ? 9.42695 -6.70371 59.11319 1.000 8.52073 153 LEU A N 1
ATOM 1402 C CA . LEU A 1 156 ? 8.60861 -7.31945 58.06629 1.000 9.64518 153 LEU A CA 1
ATOM 1403 C C . LEU A 1 156 ? 9.19709 -8.66105 57.64249 1.000 8.27526 153 LEU A C 1
ATOM 1404 O O . LEU A 1 156 ? 8.45874 -9.62960 57.40884 1.000 9.83721 153 LEU A O 1
ATOM 1409 N N . THR A 1 157 ? 10.53010 -8.72884 57.50315 1.000 9.32813 154 THR A N 1
ATOM 1410 C CA . THR A 1 157 ? 11.17344 -9.96910 57.08119 1.000 10.35919 154 THR A CA 1
ATOM 1411 C C . THR A 1 157 ? 11.08599 -11.04409 58.15531 1.000 11.48738 154 THR A C 1
ATOM 1412 O O . THR A 1 157 ? 10.75888 -12.20309 57.85533 1.000 12.01664 154 THR A O 1
ATOM 1416 N N . GLY A 1 158 ? 11.35344 -10.67449 59.41433 1.000 11.78437 155 GLY A N 1
ATOM 1417 C CA . GLY A 1 158 ? 11.21694 -11.62741 60.50534 1.000 12.59220 155 GLY A CA 1
ATOM 1418 C C . GLY A 1 158 ? 9.80431 -12.16635 60.61364 1.000 12.17105 155 GLY A C 1
ATOM 1419 O O . GLY A 1 158 ? 9.60228 -13.36784 60.80881 1.000 12.45407 155 GLY A O 1
ATOM 1420 N N . ALA A 1 159 ? 8.80121 -11.27869 60.51285 1.000 11.42110 156 ALA A N 1
ATOM 1421 C CA . ALA A 1 159 ? 7.41791 -11.74460 60.51013 1.000 11.57159 156 ALA A CA 1
ATOM 1422 C C . ALA A 1 159 ? 7.19160 -12.75329 59.38528 1.000 11.30320 156 ALA A C 1
ATOM 1423 O O . ALA A 1 159 ? 6.64603 -13.84235 59.61070 1.000 12.20892 156 ALA A O 1
ATOM 1425 N N . ALA A 1 160 ? 7.63735 -12.42754 58.16502 1.000 12.23700 157 ALA A N 1
ATOM 1426 C CA . ALA A 1 160 ? 7.43778 -13.34828 57.04306 1.000 11.99713 157 ALA A CA 1
ATOM 1427 C C . ALA A 1 160 ? 8.10745 -14.68989 57.29498 1.000 12.93941 157 ALA A C 1
ATOM 1428 O O . ALA A 1 160 ? 7.55435 -15.74684 56.95721 1.000 14.51873 157 ALA A O 1
ATOM 1430 N N . ALA A 1 161 ? 9.29651 -14.66665 57.89207 1.000 13.01258 158 ALA A N 1
ATOM 1431 C CA . ALA A 1 161 ? 9.98126 -15.91587 58.20606 1.000 13.29967 158 ALA A CA 1
ATOM 1432 C C . ALA A 1 161 ? 9.18480 -16.77076 59.19503 1.000 16.23784 158 ALA A C 1
ATOM 1433 O O . ALA A 1 161 ? 9.30949 -18.00363 59.19706 1.000 17.96917 158 ALA A O 1
ATOM 1435 N N . LEU A 1 162 ? 8.38606 -16.14160 60.05459 1.000 15.86597 159 LEU A N 1
ATOM 1436 C CA . LEU A 1 162 ? 7.54222 -16.84906 61.01247 1.000 15.60187 159 LEU A CA 1
ATOM 1437 C C . LEU A 1 162 ? 6.19081 -17.22600 60.41314 1.000 17.37927 159 LEU A C 1
ATOM 1438 O O . LEU A 1 162 ? 5.33875 -17.76772 61.12362 1.000 19.52160 159 LEU A O 1
ATOM 1443 N N . GLY A 1 163 ? 5.96930 -16.94056 59.12809 1.000 16.67244 160 GLY A N 1
ATOM 1444 C CA . GLY A 1 163 ? 4.67521 -17.18055 58.51886 1.000 15.34361 160 GLY A CA 1
ATOM 1445 C C . GLY A 1 163 ? 3.63453 -16.13420 58.82672 1.000 14.30956 160 GLY A C 1
ATOM 1446 O O . GLY A 1 163 ? 2.42577 -16.42005 58.73543 1.000 16.04319 160 GLY A O 1
ATOM 1447 N N . ILE A 1 164 ? 4.05614 -14.93878 59.22022 1.000 13.95547 161 ILE A N 1
ATOM 1448 C CA . ILE A 1 164 ? 3.15243 -13.88182 59.65686 1.000 13.39729 161 ILE A CA 1
ATOM 1449 C C . ILE A 1 164 ? 3.15061 -12.76962 58.61018 1.000 11.54296 161 ILE A C 1
ATOM 1450 O O . ILE A 1 164 ? 4.21165 -12.37717 58.10050 1.000 12.25247 161 ILE A O 1
ATOM 1455 N N . ASP A 1 165 ? 1.96001 -12.29169 58.26027 1.000 11.81758 162 ASP A N 1
ATOM 1456 C CA . ASP A 1 165 ? 1.79831 -11.26760 57.23764 1.000 11.23832 162 ASP A CA 1
ATOM 1457 C C . ASP A 1 165 ? 1.96459 -9.88164 57.84731 1.000 9.39933 162 ASP A C 1
ATOM 1458 O O . ASP A 1 165 ? 1.88954 -9.70430 59.06540 1.000 11.62091 162 ASP A O 1
ATOM 1463 N N . SER A 1 166 ? 2.22301 -8.89301 56.99152 1.000 8.00758 163 SER A N 1
ATOM 1464 C CA . SER A 1 166 ? 2.49962 -7.55276 57.49417 1.000 8.68459 163 SER A CA 1
ATOM 1465 C C . SER A 1 166 ? 2.25343 -6.55454 56.36960 1.000 8.11055 163 SER A C 1
ATOM 1466 O O . SER A 1 166 ? 2.09153 -6.92282 55.19840 1.000 9.25343 163 SER A O 1
ATOM 1469 N N . CYS A 1 167 ? 2.25652 -5.27319 56.72841 1.000 8.24703 164 CYS A N 1
ATOM 1470 C CA . CYS A 1 167 ? 2.20729 -4.23256 55.69950 1.000 7.87673 164 CYS A CA 1
ATOM 1471 C C . CYS A 1 167 ? 2.90382 -3.00011 56.26891 1.000 7.44328 164 CYS A C 1
ATOM 1472 O O . CYS A 1 167 ? 2.52481 -2.53576 57.35803 1.000 9.54163 164 CYS A O 1
ATOM 1475 N N . PRO A 1 168 ? 3.93934 -2.47612 55.59987 1.000 6.92796 165 PRO A N 1
ATOM 1476 C CA . PRO A 1 168 ? 4.50809 -1.17419 56.00185 1.000 6.91155 165 PRO A CA 1
ATOM 1477 C C . PRO A 1 168 ? 3.53628 -0.05834 55.62854 1.000 7.32792 165 PRO A C 1
ATOM 1478 O O . PRO A 1 168 ? 2.82776 -0.15241 54.61890 1.000 7.07845 165 PRO A O 1
ATOM 1482 N N . ILE A 1 169 ? 3.50236 1.00148 56.44887 1.000 7.47834 166 ILE A N 1
ATOM 1483 C CA . ILE A 1 169 ? 2.47768 2.04316 56.33484 1.000 7.09695 166 ILE A CA 1
ATOM 1484 C C . ILE A 1 169 ? 3.06973 3.44650 56.46035 1.000 6.77311 166 ILE A C 1
ATOM 1485 O O . ILE A 1 169 ? 3.63756 3.79446 57.50307 1.000 8.00518 166 ILE A O 1
ATOM 1490 N N . GLU A 1 170 ? 2.91869 4.25869 55.40780 1.000 7.71772 167 GLU A N 1
ATOM 1491 C CA . GLU A 1 170 ? 3.15592 5.70116 55.46002 1.000 8.15114 167 GLU A CA 1
ATOM 1492 C C . GLU A 1 170 ? 1.88324 6.50471 55.25370 1.000 8.27100 167 GLU A C 1
ATOM 1493 O O . GLU A 1 170 ? 1.91008 7.73252 55.40484 1.000 9.04369 167 GLU A O 1
ATOM 1499 N N . GLY A 1 171 ? 0.78176 5.85152 54.89083 1.000 8.23532 168 GLY A N 1
ATOM 1500 C CA . GLY A 1 171 ? -0.42882 6.54063 54.47670 1.000 9.43399 168 GLY A CA 1
ATOM 1501 C C . GLY A 1 171 ? -1.26180 7.08349 55.61987 1.000 9.16992 168 GLY A C 1
ATOM 1502 O O . GLY A 1 171 ? -2.38692 6.63755 55.86017 1.000 11.29896 168 GLY A O 1
ATOM 1503 N N . PHE A 1 172 ? -0.72786 8.05860 56.34438 1.000 9.78049 169 PHE A N 1
ATOM 1504 C CA . PHE A 1 172 ? -1.50157 8.70261 57.39196 1.000 8.90911 169 PHE A CA 1
ATOM 1505 C C . PHE A 1 172 ? -1.02485 10.13799 57.49496 1.000 8.97400 169 PHE A C 1
ATOM 1506 O O . PHE A 1 172 ? 0.03998 10.48882 56.98819 1.000 10.08052 169 PHE A O 1
ATOM 1514 N N . HIS A 1 173 ? -1.83061 10.96853 58.15086 1.000 9.64174 170 HIS A N 1
ATOM 1515 C CA . HIS A 1 173 ? -1.49104 12.37071 58.34458 1.000 10.16335 170 HIS A CA 1
ATOM 1516 C C . HIS A 1 173 ? -0.51982 12.45692 59.51123 1.000 9.66976 170 HIS A C 1
ATOM 1517 O O . HIS A 1 173 ? -0.88193 12.19078 60.66225 1.000 11.27530 170 HIS A O 1
ATOM 1524 N N . TYR A 1 174 ? 0.73507 12.79399 59.20975 1.000 10.20047 171 TYR A N 1
ATOM 1525 C CA . TYR A 1 174 ? 1.77154 12.73082 60.23389 1.000 10.61372 171 TYR A CA 1
ATOM 1526 C C . TYR A 1 174 ? 1.54096 13.74807 61.35085 1.000 11.12260 171 TYR A C 1
ATOM 1527 O O . TYR A 1 174 ? 1.74133 13.42207 62.52090 1.000 12.79720 171 TYR A O 1
ATOM 1536 N N . ASP A 1 175 ? 1.11602 14.98107 61.02975 1.000 12.10831 172 ASP A N 1
ATOM 1537 C CA . ASP A 1 175 ? 0.88268 15.94527 62.10474 1.000 14.44532 172 ASP A CA 1
ATOM 1538 C C . ASP A 1 175 ? -0.24300 15.46758 63.01070 1.000 14.54134 172 ASP A C 1
ATOM 1539 O O . ASP A 1 175 ? -0.14059 15.55015 64.24361 1.000 14.79941 172 ASP A O 1
ATOM 1544 N N . LYS A 1 176 ? -1.33398 14.97497 62.41737 1.000 14.59688 173 LYS A N 1
ATOM 1545 C CA . LYS A 1 176 ? -2.44439 14.51382 63.24152 1.000 15.03212 173 LYS A CA 1
ATOM 1546 C C . LYS A 1 176 ? -2.04770 13.29820 64.06123 1.000 13.82909 173 LYS A C 1
ATOM 1547 O O . LYS A 1 176 ? -2.47160 13.15752 65.21516 1.000 14.77558 173 LYS A O 1
ATOM 1561 N N . ASN A 1 178 ? 1.05764 12.47626 65.10363 1.000 13.39445 175 ASN A N 1
ATOM 1562 C CA . ASN A 1 178 ? 1.94596 12.96636 66.15608 1.000 13.66690 175 ASN A CA 1
ATOM 1563 C C . ASN A 1 178 ? 1.15250 13.62209 67.28035 1.000 14.33456 175 ASN A C 1
ATOM 1564 O O . ASN A 1 178 ? 1.39646 13.35924 68.46657 1.000 16.10956 175 ASN A O 1
ATOM 1569 N N A GLU A 1 179 ? 0.21707 14.51145 66.92431 0.565 14.49536 176 GLU A N 1
ATOM 1570 N N B GLU A 1 179 ? 0.18660 14.47153 66.92080 0.435 14.38408 176 GLU A N 1
ATOM 1571 C CA A GLU A 1 179 ? -0.55780 15.22664 67.93656 0.565 16.40932 176 GLU A CA 1
ATOM 1572 C CA B GLU A 1 179 ? -0.54471 15.23457 67.92609 0.435 15.94893 176 GLU A CA 1
ATOM 1573 C C A GLU A 1 179 ? -1.35695 14.24882 68.78184 0.565 16.72678 176 GLU A C 1
ATOM 1574 C C B GLU A 1 179 ? -1.44131 14.32394 68.75972 0.435 16.48095 176 GLU A C 1
ATOM 1575 O O A GLU A 1 179 ? -1.32815 14.30405 70.01628 0.565 18.14012 176 GLU A O 1
ATOM 1576 O O B GLU A 1 179 ? -1.57561 14.51602 69.97368 0.435 17.89563 176 GLU A O 1
ATOM 1587 N N . CYS A 1 180 ? -2.05023 13.31874 68.12631 1.000 15.72506 177 CYS A N 1
ATOM 1588 C CA . CYS A 1 180 ? -2.87520 12.36233 68.84405 1.000 16.28428 177 CYS A CA 1
ATOM 1589 C C . CYS A 1 180 ? -2.04321 11.50812 69.79034 1.000 16.42198 177 CYS A C 1
ATOM 1590 O O . CYS A 1 180 ? -2.35967 11.38977 70.97946 1.000 18.09525 177 CYS A O 1
ATOM 1593 N N . LEU A 1 181 ? -0.95711 10.91611 69.29161 1.000 15.39566 178 LEU A N 1
ATOM 1594 C CA . LEU A 1 181 ? -0.18930 10.03018 70.16111 1.000 15.24738 178 LEU A CA 1
ATOM 1595 C C . LEU A 1 181 ? 0.49733 10.79484 71.29554 1.000 16.64700 178 LEU A C 1
ATOM 1596 O O . LEU A 1 181 ? 0.60711 10.27807 72.40932 1.000 16.99856 178 LEU A O 1
ATOM 1601 N N . ALA A 1 182 ? 0.94742 12.02846 71.04925 1.000 17.60906 179 ALA A N 1
ATOM 1602 C CA . ALA A 1 182 ? 1.50024 12.83525 72.13633 1.000 18.75061 179 ALA A CA 1
ATOM 1603 C C . ALA A 1 182 ? 0.43367 13.20421 73.16290 1.000 21.01582 179 ALA A C 1
ATOM 1604 O O . ALA A 1 182 ? 0.71644 13.21664 74.36302 1.000 22.07637 179 ALA A O 1
ATOM 1606 N N . GLU A 1 183 ? -0.79563 13.51272 72.71262 1.000 22.34502 180 GLU A N 1
ATOM 1607 C CA . GLU A 1 183 ? -1.87918 13.85388 73.63575 1.000 25.14346 180 GLU A CA 1
ATOM 1608 C C . GLU A 1 183 ? -2.27593 12.65844 74.49305 1.000 24.59074 180 GLU A C 1
ATOM 1609 O O . GLU A 1 183 ? -2.71167 12.83096 75.64403 1.000 26.54864 180 GLU A O 1
ATOM 1615 N N . GLU A 1 184 ? -2.12698 11.44594 73.95996 1.000 23.99260 181 GLU A N 1
ATOM 1616 C CA . GLU A 1 184 ? -2.31760 10.20786 74.70838 1.000 25.33583 181 GLU A CA 1
ATOM 1617 C C . GLU A 1 184 ? -1.18683 9.92909 75.68216 1.000 23.78757 181 GLU A C 1
ATOM 1618 O O . GLU A 1 184 ? -1.25266 8.93560 76.42338 1.000 24.67299 181 GLU A O 1
ATOM 1624 N N . GLY A 1 185 ? -0.15974 10.77454 75.70578 1.000 21.74315 182 GLY A N 1
ATOM 1625 C CA . GLY A 1 185 ? 0.92111 10.61560 76.65402 1.000 20.54552 182 GLY A CA 1
ATOM 1626 C C . GLY A 1 185 ? 1.91599 9.55318 76.27088 1.000 21.16240 182 GLY A C 1
ATOM 1627 O O . GLY A 1 185 ? 2.63942 9.04811 77.13690 1.000 23.55293 182 GLY A O 1
ATOM 1628 N N . LEU A 1 186 ? 1.98981 9.19813 74.99247 1.000 19.03561 183 LEU A N 1
ATOM 1629 C CA . LEU A 1 186 ? 2.77143 8.03220 74.60225 1.000 17.52061 183 LEU A CA 1
ATOM 1630 C C . LEU A 1 186 ? 4.23707 8.34212 74.34769 1.000 17.06057 183 LEU A C 1
ATOM 1631 O O . LEU A 1 186 ? 5.03250 7.40297 74.24354 1.000 18.06736 183 LEU A O 1
ATOM 1636 N N . PHE A 1 187 ? 4.59625 9.61724 74.20295 1.000 16.36630 184 PHE A N 1
ATOM 1637 C CA . PHE A 1 187 ? 5.98192 10.04884 74.07117 1.000 15.24494 184 PHE A CA 1
ATOM 1638 C C . PHE A 1 187 ? 6.02999 11.55611 74.28998 1.000 15.51042 184 PHE A C 1
ATOM 1639 O O . PHE A 1 187 ? 5.00559 12.25054 74.22435 1.000 16.27878 184 PHE A O 1
ATOM 1647 N N . ASP A 1 188 ? 7.23165 12.04590 74.54727 1.000 15.55635 185 ASP A N 1
ATOM 1648 C CA . ASP A 1 188 ? 7.46057 13.47453 74.67358 1.000 15.52845 185 ASP A CA 1
ATOM 1649 C C . ASP A 1 188 ? 7.66949 14.04315 73.27905 1.000 14.45664 185 ASP A C 1
ATOM 1650 O O . ASP A 1 188 ? 8.65519 13.69333 72.62094 1.000 15.36201 185 ASP A O 1
ATOM 1655 N N . PRO A 1 189 ? 6.78102 14.91245 72.79364 1.000 16.00921 186 PRO A N 1
ATOM 1656 C CA . PRO A 1 189 ? 6.90595 15.38961 71.41662 1.000 15.81267 186 PRO A CA 1
ATOM 1657 C C . PRO A 1 189 ? 8.09770 16.28879 71.19781 1.000 15.86275 186 PRO A C 1
ATOM 1658 O O . PRO A 1 189 ? 8.40277 16.57381 70.03914 1.000 16.03510 186 PRO A O 1
ATOM 1662 N N . LYS A 1 190 ? 8.77719 16.74126 72.26261 1.000 15.64848 187 LYS A N 1
ATOM 1663 C CA . LYS A 1 190 ? 10.04727 17.43833 72.09344 1.000 15.54506 187 LYS A CA 1
ATOM 1664 C C . LYS A 1 190 ? 11.16794 16.47611 71.73939 1.000 15.74569 187 LYS A C 1
ATOM 1665 O O . LYS A 1 190 ? 12.16471 16.89231 71.13564 1.000 16.38907 187 LYS A O 1
ATOM 1671 N N . GLU A 1 191 ? 11.01511 15.19742 72.07081 1.000 13.67181 188 GLU A N 1
ATOM 1672 C CA . GLU A 1 191 ? 12.11032 14.23994 71.97294 1.000 13.56591 188 GLU A CA 1
ATOM 1673 C C . GLU A 1 191 ? 11.97552 13.23953 70.83948 1.000 11.69055 188 GLU A C 1
ATOM 1674 O O . GLU A 1 191 ? 12.99851 12.75049 70.36929 1.000 12.05301 188 GLU A O 1
ATOM 1680 N N . TYR A 1 192 ? 10.75477 12.89736 70.42083 1.000 11.63469 189 TYR A N 1
ATOM 1681 C CA . TYR A 1 192 ? 10.52015 11.91700 69.37052 1.000 11.95482 189 TYR A CA 1
ATOM 1682 C C . TYR A 1 192 ? 9.38340 12.40971 68.49393 1.000 12.02911 189 TYR A C 1
ATOM 1683 O O . TYR A 1 192 ? 8.56851 13.23968 68.91170 1.000 12.07995 189 TYR A O 1
ATOM 1692 N N . ALA A 1 193 ? 9.31368 11.85212 67.28354 1.000 10.39418 190 ALA A N 1
ATOM 1693 C CA . ALA A 1 193 ? 8.18178 12.08218 66.38941 1.000 10.50496 190 ALA A CA 1
ATOM 1694 C C . ALA A 1 193 ? 7.91815 10.81294 65.59069 1.000 10.11667 190 ALA A C 1
ATOM 1695 O O . ALA A 1 193 ? 8.79392 9.95812 65.44628 1.000 10.14122 190 ALA A O 1
ATOM 1697 N N . VAL A 1 194 ? 6.70292 10.69373 65.06554 1.000 10.80894 191 VAL A N 1
ATOM 1698 C CA . VAL A 1 194 ? 6.36507 9.50263 64.29005 1.000 9.76696 191 VAL A CA 1
ATOM 1699 C C . VAL A 1 194 ? 7.20940 9.41358 63.02558 1.000 8.52849 191 VAL A C 1
ATOM 1700 O O . VAL A 1 194 ? 7.39736 10.39823 62.30140 1.000 8.85944 191 VAL A O 1
ATOM 1704 N N . SER A 1 195 ? 7.72872 8.22057 62.75518 1.000 6.91558 192 SER A N 1
ATOM 1705 C CA . SER A 1 195 ? 8.51662 7.92600 61.55971 1.000 7.54031 192 SER A CA 1
ATOM 1706 C C . SER A 1 195 ? 7.75998 7.10000 60.52752 1.000 8.15050 192 SER A C 1
ATOM 1707 O O . SER A 1 195 ? 7.66640 7.49433 59.36888 1.000 8.05292 192 SER A O 1
ATOM 1710 N N . VAL A 1 196 ? 7.21301 5.94988 60.91549 1.000 7.28705 193 VAL A N 1
ATOM 1711 C CA . VAL A 1 196 ? 6.57387 5.02980 59.97235 1.000 7.72537 193 VAL A CA 1
ATOM 1712 C C . VAL A 1 196 ? 5.81962 4.00870 60.80388 1.000 9.09626 193 VAL A C 1
ATOM 1713 O O . VAL A 1 196 ? 6.08628 3.85398 61.99440 1.000 10.37847 193 VAL A O 1
ATOM 1717 N N . ALA A 1 197 ? 4.89214 3.28268 60.17788 1.000 8.96109 194 ALA A N 1
ATOM 1718 C CA . ALA A 1 197 ? 4.12744 2.29557 60.91986 1.000 8.30876 194 ALA A CA 1
ATOM 1719 C C . ALA A 1 197 ? 4.13479 0.96467 60.18409 1.000 8.66578 194 ALA A C 1
ATOM 1720 O O . ALA A 1 197 ? 4.57905 0.86860 59.03659 1.000 8.82480 194 ALA A O 1
ATOM 1722 N N . ALA A 1 198 ? 3.58878 -0.05746 60.84005 1.000 8.61447 195 ALA A N 1
ATOM 1723 C CA . ALA A 1 198 ? 3.45526 -1.36443 60.20368 1.000 7.50634 195 ALA A CA 1
ATOM 1724 C C . ALA A 1 198 ? 2.35893 -2.14392 60.90728 1.000 8.64715 195 ALA A C 1
ATOM 1725 O O . ALA A 1 198 ? 2.25166 -2.10757 62.14382 1.000 10.66712 195 ALA A O 1
ATOM 1727 N N . THR A 1 199 ? 1.56765 -2.84943 60.10912 1.000 8.61815 196 THR A N 1
ATOM 1728 C CA . THR A 1 199 ? 0.57439 -3.78396 60.61758 1.000 8.44638 196 THR A CA 1
ATOM 1729 C C . THR A 1 199 ? 1.09462 -5.20320 60.46585 1.000 9.15279 196 THR A C 1
ATOM 1730 O O . THR A 1 199 ? 1.95564 -5.48994 59.62235 1.000 9.58626 196 THR A O 1
ATOM 1734 N N . PHE A 1 200 ? 0.57377 -6.09428 61.31843 1.000 10.38375 197 PHE A N 1
ATOM 1735 C CA . PHE A 1 200 ? 0.95110 -7.50020 61.31896 1.000 10.52501 197 PHE A CA 1
ATOM 1736 C C . PHE A 1 200 ? -0.28093 -8.35291 61.60128 1.000 11.31829 197 PHE A C 1
ATOM 1737 O O . PHE A 1 200 ? -1.17527 -7.94780 62.35704 1.000 12.05438 197 PHE A O 1
ATOM 1745 N N . GLY A 1 201 ? -0.31943 -9.52690 60.97971 1.000 11.06371 198 GLY A N 1
ATOM 1746 C CA . GLY A 1 201 ? -1.42232 -10.45024 61.21859 1.000 12.38140 198 GLY A CA 1
ATOM 1747 C C . GLY A 1 201 ? -1.40774 -11.58830 60.22245 1.000 12.36354 198 GLY A C 1
ATOM 1748 O O . GLY A 1 201 ? -0.35617 -11.99159 59.73562 1.000 13.89022 198 GLY A O 1
ATOM 1749 N N . TYR A 1 202 ? -2.60231 -12.07532 59.89570 1.000 12.80492 199 TYR A N 1
ATOM 1750 C CA . TYR A 1 202 ? -2.76090 -13.14634 58.92384 1.000 13.00751 199 TYR A CA 1
ATOM 1751 C C . TYR A 1 202 ? -3.76266 -12.71019 57.86320 1.000 13.97834 199 TYR A C 1
ATOM 1752 O O . TYR A 1 202 ? -4.84668 -12.23011 58.19958 1.000 14.17034 199 TYR A O 1
ATOM 1761 N N . ARG A 1 203 ? -3.40017 -12.86687 56.59161 1.000 14.25774 200 ARG A N 1
ATOM 1762 C CA . ARG A 1 203 ? -4.20624 -12.33375 55.49906 1.000 15.82664 200 ARG A CA 1
ATOM 1763 C C . ARG A 1 203 ? -5.55763 -13.03156 55.38241 1.000 16.76089 200 ARG A C 1
ATOM 1764 O O . ARG A 1 203 ? -5.71000 -14.21844 55.69717 1.000 17.56098 200 ARG A O 1
ATOM 1772 N N . SER A 1 204 ? -6.54884 -12.27119 54.91764 1.000 15.80805 201 SER A N 1
ATOM 1773 C CA . SER A 1 204 ? -7.86864 -12.80685 54.59997 1.000 16.58723 201 SER A CA 1
ATOM 1774 C C . SER A 1 204 ? -8.16769 -12.73262 53.11179 1.000 20.24842 201 SER A C 1
ATOM 1775 O O . SER A 1 204 ? -9.28624 -13.05578 52.70005 1.000 22.79080 201 SER A O 1
ATOM 1778 N N . ARG A 1 205 ? -7.20178 -12.30535 52.30053 1.000 21.65312 202 ARG A N 1
ATOM 1779 C CA . ARG A 1 205 ? -7.35322 -12.23583 50.85522 1.000 26.05921 202 ARG A CA 1
ATOM 1780 C C . ARG A 1 205 ? -5.97759 -12.45230 50.24193 1.000 28.86004 202 ARG A C 1
ATOM 1781 O O . ARG A 1 205 ? -4.95117 -12.13882 50.85989 1.000 27.22561 202 ARG A O 1
ATOM 1789 N N . ASP A 1 206 ? -5.96094 -12.99571 49.02818 0.819 33.18049 203 ASP A N 1
ATOM 1790 C CA . ASP A 1 206 ? -4.70534 -13.43529 48.44268 0.819 38.89779 203 ASP A CA 1
ATOM 1791 C C . ASP A 1 206 ? -3.85143 -12.25424 47.99542 0.819 41.83756 203 ASP A C 1
ATOM 1792 O O . ASP A 1 206 ? -4.33893 -11.14889 47.74426 0.819 42.53828 203 ASP A O 1
ATOM 1797 N N . ILE A 1 207 ? -2.55055 -12.50559 47.91529 1.000 43.87351 204 ILE A N 1
ATOM 1798 C CA . ILE A 1 207 ? -1.59750 -11.51886 47.42979 1.000 45.96994 204 ILE A CA 1
ATOM 1799 C C . ILE A 1 207 ? -1.12352 -11.92040 46.03787 1.000 46.39538 204 ILE A C 1
ATOM 1800 O O . ILE A 1 207 ? -1.13966 -13.10052 45.68735 1.000 46.96804 204 ILE A O 1
ATOM 1805 N N . LYS A 1 209 ? 1.31860 -11.72962 42.63504 1.000 38.72702 206 LYS A N 1
ATOM 1806 C CA . LYS A 1 209 ? 2.73919 -12.03101 42.77900 1.000 37.41386 206 LYS A CA 1
ATOM 1807 C C . LYS A 1 209 ? 3.55219 -10.73202 42.78838 1.000 33.68044 206 LYS A C 1
ATOM 1808 O O . LYS A 1 209 ? 3.00434 -9.64857 42.56396 1.000 32.90317 206 LYS A O 1
ATOM 1814 N N . LYS A 1 210 ? 4.85721 -10.84824 43.04119 1.000 30.42875 207 LYS A N 1
ATOM 1815 C CA . LYS A 1 210 ? 5.70758 -9.66993 43.08655 1.000 27.60011 207 LYS A CA 1
ATOM 1816 C C . LYS A 1 210 ? 5.74190 -8.98249 41.72975 1.000 24.01977 207 LYS A C 1
ATOM 1817 O O . LYS A 1 210 ? 5.75265 -9.63449 40.68158 1.000 24.69705 207 LYS A O 1
ATOM 1823 N N . SER A 1 211 ? 5.74728 -7.65147 41.75946 1.000 20.32670 208 SER A N 1
ATOM 1824 C CA . SER A 1 211 ? 5.99837 -6.81870 40.59045 1.000 17.42183 208 SER A CA 1
ATOM 1825 C C . SER A 1 211 ? 7.17276 -5.91717 40.94759 1.000 14.44802 208 SER A C 1
ATOM 1826 O O . SER A 1 211 ? 7.06929 -5.08136 41.85067 1.000 14.82165 208 SER A O 1
ATOM 1829 N N . ARG A 1 212 ? 8.30106 -6.10933 40.27288 1.000 12.92855 209 ARG A N 1
ATOM 1830 C CA . ARG A 1 212 ? 9.48299 -5.29427 40.51365 1.000 11.24942 209 ARG A CA 1
ATOM 1831 C C . ARG A 1 212 ? 10.18199 -5.04583 39.19231 1.000 11.87671 209 ARG A C 1
ATOM 1832 O O . ARG A 1 212 ? 10.04886 -5.82797 38.25158 1.000 14.09769 209 ARG A O 1
ATOM 1840 N N . LYS A 1 213 ? 10.95093 -3.95708 39.15037 1.000 11.17642 210 LYS A N 1
ATOM 1841 C CA . LYS A 1 213 ? 11.90805 -3.75151 38.07623 1.000 12.97411 210 LYS A CA 1
ATOM 1842 C C . LYS A 1 213 ? 12.88218 -4.91722 38.03142 1.000 13.12236 210 LYS A C 1
ATOM 1843 O O . LYS A 1 213 ? 13.19452 -5.53460 39.05172 1.000 14.73916 210 LYS A O 1
ATOM 1849 N N . ALA A 1 214 ? 13.38122 -5.20937 36.83454 1.000 12.64155 211 ALA A N 1
ATOM 1850 C CA . ALA A 1 214 ? 14.34008 -6.29102 36.67493 1.000 13.82855 211 ALA A CA 1
ATOM 1851 C C . ALA A 1 214 ? 15.68565 -5.91044 37.28768 1.000 14.32917 211 ALA A C 1
ATOM 1852 O O . ALA A 1 214 ? 16.03323 -4.73058 37.42410 1.000 14.18283 211 ALA A O 1
ATOM 1854 N N . LEU A 1 215 ? 16.46691 -6.93957 37.62932 1.000 14.44083 212 LEU A N 1
ATOM 1855 C CA . LEU A 1 215 ? 17.77901 -6.70288 38.21899 1.000 15.05890 212 LEU A CA 1
ATOM 1856 C C . LEU A 1 215 ? 18.63503 -5.80536 37.32666 1.000 15.63500 212 LEU A C 1
ATOM 1857 O O . LEU A 1 215 ? 19.33181 -4.90259 37.82015 1.000 16.57695 212 LEU A O 1
ATOM 1862 N N . ASP A 1 216 ? 18.56553 -6.01207 36.00623 1.000 17.42662 213 ASP A N 1
ATOM 1863 C CA . ASP A 1 216 ? 19.35795 -5.22245 35.07201 1.000 19.98830 213 ASP A CA 1
ATOM 1864 C C . ASP A 1 216 ? 18.93366 -3.75872 35.00152 1.000 18.95530 213 ASP A C 1
ATOM 1865 O O . ASP A 1 216 ? 19.73075 -2.92590 34.55885 1.000 22.43699 213 ASP A O 1
ATOM 1870 N N A GLU A 1 217 ? 17.70669 -3.43076 35.41281 0.493 16.46582 214 GLU A N 1
ATOM 1871 N N B GLU A 1 217 ? 17.71087 -3.41023 35.41307 0.507 16.73556 214 GLU A N 1
ATOM 1872 C CA A GLU A 1 217 ? 17.27628 -2.03780 35.41418 0.493 16.28437 214 GLU A CA 1
ATOM 1873 C CA B GLU A 1 217 ? 17.31153 -2.00554 35.39609 0.507 16.92854 214 GLU A CA 1
ATOM 1874 C C A GLU A 1 217 ? 17.81745 -1.28191 36.62179 0.493 16.04135 214 GLU A C 1
ATOM 1875 C C B GLU A 1 217 ? 17.63986 -1.26160 36.68103 0.507 16.08127 214 GLU A C 1
ATOM 1876 O O A GLU A 1 217 ? 18.12359 -0.08841 36.51178 0.493 17.45842 214 GLU A O 1
ATOM 1877 O O B GLU A 1 217 ? 17.54902 -0.02794 36.69641 0.507 17.43659 214 GLU A O 1
ATOM 1888 N N . VAL A 1 218 ? 17.98308 -1.95893 37.76093 1.000 13.95679 215 VAL A N 1
ATOM 1889 C CA . VAL A 1 218 ? 18.35006 -1.28274 39.00310 1.000 12.79346 215 VAL A CA 1
ATOM 1890 C C . VAL A 1 218 ? 19.82296 -1.42367 39.37848 1.000 13.24546 215 VAL A C 1
ATOM 1891 O O . VAL A 1 218 ? 20.31079 -0.61852 40.18262 1.000 14.62708 215 VAL A O 1
ATOM 1895 N N . VAL A 1 219 ? 20.53542 -2.41300 38.84874 1.000 12.72241 216 VAL A N 1
ATOM 1896 C CA . VAL A 1 219 ? 21.93857 -2.64993 39.19617 1.000 12.73424 216 VAL A CA 1
ATOM 1897 C C . VAL A 1 219 ? 22.84065 -2.13604 38.07659 1.000 13.68949 216 VAL A C 1
ATOM 1898 O O . VAL A 1 219 ? 22.54464 -2.32126 36.88317 1.000 14.93253 216 VAL A O 1
ATOM 1902 N N A ARG A 1 220 ? 23.93288 -1.47388 38.45278 0.545 13.11287 217 ARG A N 1
ATOM 1903 N N B ARG A 1 220 ? 23.94386 -1.49228 38.46053 0.455 14.26192 217 ARG A N 1
ATOM 1904 C CA A ARG A 1 220 ? 24.99856 -1.12390 37.52092 0.545 13.63668 217 ARG A CA 1
ATOM 1905 C CA B ARG A 1 220 ? 25.00147 -1.11009 37.53421 0.455 15.64727 217 ARG A CA 1
ATOM 1906 C C A ARG A 1 220 ? 26.30313 -1.61878 38.11140 0.545 14.21474 217 ARG A C 1
ATOM 1907 C C B ARG A 1 220 ? 26.30991 -1.61335 38.11518 0.455 15.49404 217 ARG A C 1
ATOM 1908 O O A ARG A 1 220 ? 26.61424 -1.31575 39.26585 0.545 13.38814 217 ARG A O 1
ATOM 1909 O O B ARG A 1 220 ? 26.63390 -1.30657 39.26555 0.455 15.02750 217 ARG A O 1
ATOM 1924 N N . TRP A 1 221 ? 27.05129 -2.38710 37.32952 1.000 16.27234 218 TRP A N 1
ATOM 1925 C CA . TRP A 1 221 ? 28.32482 -2.94027 37.76351 1.000 17.63122 218 TRP A CA 1
ATOM 1926 C C . TRP A 1 221 ? 29.44570 -2.03100 37.29594 1.000 17.78974 218 TRP A C 1
ATOM 1927 O O . TRP A 1 221 ? 29.46288 -1.59319 36.13741 1.000 19.74560 218 TRP A O 1
ATOM 1938 N N . VAL A 1 222 ? 30.37301 -1.74924 38.19068 1.000 16.60154 219 VAL A N 1
ATOM 1939 C CA . VAL A 1 222 ? 31.51821 -0.89776 37.88934 1.000 17.37718 219 VAL A CA 1
ATOM 1940 C C . VAL A 1 222 ? 32.76434 -1.73888 38.12330 1.000 17.75084 219 VAL A C 1
ATOM 1941 O O . VAL A 1 222 ? 33.28410 -1.80820 39.23626 1.000 16.54229 219 VAL A O 1
ATOM 1945 N N . GLU A 1 223 ? 33.25798 -2.38617 37.07470 1.000 21.62095 220 GLU A N 1
ATOM 1946 C CA . GLU A 1 223 ? 34.29322 -3.39737 37.25307 1.000 26.82383 220 GLU A CA 1
ATOM 1947 C C . GLU A 1 223 ? 35.71222 -2.88833 37.06005 1.000 29.45915 220 GLU A C 1
ATOM 1948 O O . GLU A 1 223 ? 35.94766 -1.87632 36.40603 1.000 30.53481 220 GLU A O 1
ATOM 1955 N N . GLN B 2 6 ? 9.68790 -21.84311 56.24317 0.855 36.14072 3 GLN B N 1
ATOM 1956 C CA . GLN B 2 6 ? 9.28320 -21.21148 57.49491 0.855 35.61664 3 GLN B CA 1
ATOM 1957 C C . GLN B 2 6 ? 10.29391 -21.54472 58.58562 0.855 33.23856 3 GLN B C 1
ATOM 1958 O O . GLN B 2 6 ? 10.83942 -22.64164 58.61724 0.855 33.87252 3 GLN B O 1
ATOM 1964 N N A LEU B 2 7 ? 10.52839 -20.59292 59.48453 0.743 31.47898 4 LEU B N 1
ATOM 1965 N N B LEU B 2 7 ? 10.53647 -20.59695 59.48778 0.257 31.85954 4 LEU B N 1
ATOM 1966 C CA A LEU B 2 7 ? 11.57183 -20.71097 60.48941 0.743 29.98926 4 LEU B CA 1
ATOM 1967 C CA B LEU B 2 7 ? 11.59448 -20.71315 60.48008 0.257 30.56941 4 LEU B CA 1
ATOM 1968 C C A LEU B 2 7 ? 10.97667 -20.67830 61.89106 0.743 28.42867 4 LEU B C 1
ATOM 1969 C C B LEU B 2 7 ? 11.01516 -20.63274 61.88820 0.257 29.19486 4 LEU B C 1
ATOM 1970 O O A LEU B 2 7 ? 9.91090 -20.10174 62.12242 0.743 27.78330 4 LEU B O 1
ATOM 1971 O O B LEU B 2 7 ? 9.99147 -19.98317 62.12034 0.257 29.12358 4 LEU B O 1
ATOM 1980 N N . THR B 2 8 ? 11.67623 -21.30759 62.82772 1.000 28.01891 5 THR B N 1
ATOM 1981 C CA . THR B 2 8 ? 11.31064 -21.20332 64.23174 1.000 26.27043 5 THR B CA 1
ATOM 1982 C C . THR B 2 8 ? 11.74125 -19.84910 64.79232 1.000 24.62128 5 THR B C 1
ATOM 1983 O O . THR B 2 8 ? 12.57438 -19.15052 64.20994 1.000 24.78223 5 THR B O 1
ATOM 1987 N N . ARG B 2 9 ? 11.16750 -19.48116 65.94638 1.000 23.02997 6 ARG B N 1
ATOM 1988 C CA . ARG B 2 9 ? 11.56412 -18.22593 66.58046 1.000 22.24951 6 ARG B CA 1
ATOM 1989 C C . ARG B 2 9 ? 13.05500 -18.21303 66.85923 1.000 21.36027 6 ARG B C 1
ATOM 1990 O O . ARG B 2 9 ? 13.71838 -17.17925 66.70489 1.000 21.98901 6 ARG B O 1
ATOM 1998 N N . GLU B 2 10 ? 13.60269 -19.36174 67.25570 0.876 21.63890 7 GLU B N 1
ATOM 1999 C CA . GLU B 2 10 ? 15.02024 -19.41926 67.57248 0.908 21.15439 7 GLU B CA 1
ATOM 2000 C C . GLU B 2 10 ? 15.85820 -19.21236 66.31932 0.750 21.27956 7 GLU B C 1
ATOM 2001 O O . GLU B 2 10 ? 16.90820 -18.56088 66.36407 0.916 21.61070 7 GLU B O 1
ATOM 2007 N N . GLN B 2 11 ? 15.39133 -19.73218 65.18702 1.000 20.25223 8 GLN B N 1
ATOM 2008 C CA . GLN B 2 11 ? 16.12061 -19.56207 63.93479 1.000 20.20061 8 GLN B CA 1
ATOM 2009 C C . GLN B 2 11 ? 16.07784 -18.12037 63.46319 1.000 20.85687 8 GLN B C 1
ATOM 2010 O O . GLN B 2 11 ? 17.07040 -17.60523 62.94136 1.000 20.87852 8 GLN B O 1
ATOM 2016 N N . VAL B 2 12 ? 14.92696 -17.46766 63.58507 1.000 19.78500 9 VAL B N 1
ATOM 2017 C CA . VAL B 2 12 ? 14.86353 -16.05643 63.20455 1.000 19.49100 9 VAL B CA 1
ATOM 2018 C C . VAL B 2 12 ? 15.80376 -15.23538 64.07456 1.000 20.11522 9 VAL B C 1
ATOM 2019 O O . VAL B 2 12 ? 16.54960 -14.37181 63.58038 1.000 19.93623 9 VAL B O 1
ATOM 2023 N N . LEU B 2 13 ? 15.79297 -15.49666 65.38298 1.000 21.38504 10 LEU B N 1
ATOM 2024 C CA . LEU B 2 13 ? 16.69488 -14.78391 66.28079 1.000 22.41972 10 LEU B CA 1
ATOM 2025 C C . LEU B 2 13 ? 18.15901 -15.05702 65.94053 1.000 22.77601 10 LEU B C 1
ATOM 2026 O O . LEU B 2 13 ? 18.98937 -14.13926 65.97465 1.000 23.34631 10 LEU B O 1
ATOM 2031 N N . GLU B 2 14 ? 18.49995 -16.31216 65.61810 1.000 22.68760 11 GLU B N 1
ATOM 2032 C CA . GLU B 2 14 ? 19.87996 -16.62180 65.24346 1.000 23.75051 11 GLU B CA 1
ATOM 2033 C C . GLU B 2 14 ? 20.32634 -15.81036 64.03838 1.000 23.03017 11 GLU B C 1
ATOM 2034 O O . GLU B 2 14 ? 21.46290 -15.31709 63.99690 1.000 23.08943 11 GLU B O 1
ATOM 2040 N N . LEU B 2 15 ? 19.43585 -15.63414 63.06326 1.000 21.74322 12 LEU B N 1
ATOM 2041 C CA . LEU B 2 15 ? 19.76822 -14.86241 61.87083 1.000 21.22934 12 LEU B CA 1
ATOM 2042 C C . LEU B 2 15 ? 20.14945 -13.43223 62.22723 1.000 20.54565 12 LEU B C 1
ATOM 2043 O O . LEU B 2 15 ? 21.16319 -12.90997 61.74770 1.000 19.31973 12 LEU B O 1
ATOM 2048 N N . PHE B 2 16 ? 19.33588 -12.77072 63.05640 1.000 21.09485 13 PHE B N 1
ATOM 2049 C CA . PHE B 2 16 ? 19.60757 -11.37477 63.37337 1.000 21.98554 13 PHE B CA 1
ATOM 2050 C C . PHE B 2 16 ? 20.77318 -11.21676 64.33921 1.000 24.23574 13 PHE B C 1
ATOM 2051 O O . PHE B 2 16 ? 21.38055 -10.13579 64.38839 1.000 23.34460 13 PHE B O 1
ATOM 2059 N N . HIS B 2 17 ? 21.13048 -12.28868 65.05752 1.000 25.51389 14 HIS B N 1
ATOM 2060 C CA . HIS B 2 17 ? 22.34963 -12.28566 65.85475 1.000 27.86580 14 HIS B CA 1
ATOM 2061 C C . HIS B 2 17 ? 23.58246 -12.57364 65.00184 1.000 26.44396 14 HIS B C 1
ATOM 2062 O O . HIS B 2 17 ? 24.64646 -11.98556 65.23563 1.000 26.73031 14 HIS B O 1
ATOM 2069 N N . GLN B 2 18 ? 23.46100 -13.44962 63.99390 1.000 24.66096 15 GLN B N 1
ATOM 2070 C CA . GLN B 2 18 ? 24.57050 -13.65998 63.06604 1.000 23.66697 15 GLN B CA 1
ATOM 2071 C C . GLN B 2 18 ? 24.89225 -12.38890 62.29083 1.000 21.54763 15 GLN B C 1
ATOM 2072 O O . GLN B 2 18 ? 26.04632 -12.16616 61.90950 1.000 22.81685 15 GLN B O 1
ATOM 2078 N N . ARG B 2 19 ? 23.89635 -11.53658 62.05658 1.000 18.67175 16 ARG B N 1
ATOM 2079 C CA . ARG B 2 19 ? 24.12789 -10.29309 61.33838 1.000 17.70530 16 ARG B CA 1
ATOM 2080 C C . ARG B 2 19 ? 24.83849 -9.28412 62.24183 1.000 17.41232 16 ARG B C 1
ATOM 2081 O O . ARG B 2 19 ? 24.30581 -8.87915 63.27667 1.000 17.31820 16 ARG B O 1
ATOM 2089 N N A SER B 2 20 ? 26.02828 -8.86401 61.83203 0.477 16.32735 17 SER B N 1
ATOM 2090 N N B SER B 2 20 ? 26.04796 -8.88740 61.84521 0.523 16.20062 17 SER B N 1
ATOM 2091 C CA A SER B 2 20 ? 26.78789 -7.85184 62.54842 0.477 15.87929 17 SER B CA 1
ATOM 2092 C CA B SER B 2 20 ? 26.84078 -7.88991 62.55687 0.523 15.83212 17 SER B CA 1
ATOM 2093 C C A SER B 2 20 ? 27.46203 -6.96101 61.52334 0.477 14.21102 17 SER B C 1
ATOM 2094 C C B SER B 2 20 ? 27.50684 -6.99002 61.53171 0.523 14.26327 17 SER B C 1
ATOM 2095 O O A SER B 2 20 ? 27.47908 -7.26183 60.32551 0.477 15.97557 17 SER B O 1
ATOM 2096 O O B SER B 2 20 ? 27.56754 -7.31323 60.34157 0.523 16.30442 17 SER B O 1
ATOM 2101 N N . SER B 2 21 ? 28.02608 -5.85349 61.99664 1.000 10.89889 18 SER B N 1
ATOM 2102 C CA . SER B 2 21 ? 28.74075 -4.93706 61.11669 1.000 9.99700 18 SER B CA 1
ATOM 2103 C C . SER B 2 21 ? 30.21274 -5.32713 61.11736 1.000 11.62947 18 SER B C 1
ATOM 2104 O O . SER B 2 21 ? 30.90705 -5.19405 62.13867 1.000 13.38230 18 SER B O 1
ATOM 2107 N N . THR B 2 22 ? 30.69246 -5.81567 59.97315 1.000 10.74817 19 THR B N 1
ATOM 2108 C CA . THR B 2 22 ? 32.05335 -6.33203 59.86374 1.000 10.04601 19 THR B CA 1
ATOM 2109 C C . THR B 2 22 ? 32.96786 -5.25594 59.31852 1.000 10.17006 19 THR B C 1
ATOM 2110 O O . THR B 2 22 ? 32.75259 -4.75891 58.21332 1.000 11.23869 19 THR B O 1
ATOM 2114 N N A ARG B 2 23 ? 33.98981 -4.90380 60.09706 0.569 10.21262 20 ARG B N 1
ATOM 2115 N N B ARG B 2 23 ? 33.97893 -4.89071 60.10152 0.431 10.66993 20 ARG B N 1
ATOM 2116 C CA A ARG B 2 23 ? 34.96985 -3.90113 59.70475 0.569 11.40510 20 ARG B CA 1
ATOM 2117 C CA B ARG B 2 23 ? 34.97107 -3.91547 59.67373 0.431 12.00691 20 ARG B CA 1
ATOM 2118 C C A ARG B 2 23 ? 36.30595 -4.50303 59.29418 0.569 11.67203 20 ARG B C 1
ATOM 2119 C C B ARG B 2 23 ? 36.23642 -4.56404 59.13722 0.431 11.53502 20 ARG B C 1
ATOM 2120 O O A ARG B 2 23 ? 37.15874 -3.78347 58.74571 0.569 13.36582 20 ARG B O 1
ATOM 2121 O O B ARG B 2 23 ? 36.95658 -3.94150 58.34230 0.431 12.89354 20 ARG B O 1
ATOM 2136 N N . TYR B 2 24 ? 36.50943 -5.79365 59.54638 1.000 11.01468 21 TYR B N 1
ATOM 2137 C CA . TYR B 2 24 ? 37.75914 -6.48124 59.25069 1.000 11.74409 21 TYR B CA 1
ATOM 2138 C C . TYR B 2 24 ? 37.43608 -7.64126 58.32552 1.000 11.44677 21 TYR B C 1
ATOM 2139 O O . TYR B 2 24 ? 36.86983 -8.65646 58.74692 1.000 12.18899 21 TYR B O 1
ATOM 2148 N N . TYR B 2 25 ? 37.76828 -7.46640 57.05662 1.000 10.78334 22 TYR B N 1
ATOM 2149 C CA . TYR B 2 25 ? 37.47827 -8.45213 56.03194 1.000 11.09929 22 TYR B CA 1
ATOM 2150 C C . TYR B 2 25 ? 38.74250 -9.21251 55.65248 1.000 12.69031 22 TYR B C 1
ATOM 2151 O O . TYR B 2 25 ? 39.84863 -8.66679 55.66106 1.000 12.63539 22 TYR B O 1
ATOM 2160 N N . ASP B 2 26 ? 38.55935 -10.48377 55.30732 1.000 12.71511 23 ASP B N 1
ATOM 2161 C CA . ASP B 2 26 ? 39.60743 -11.32101 54.75991 1.000 12.16504 23 ASP B CA 1
ATOM 2162 C C . ASP B 2 26 ? 39.78637 -10.96834 53.29001 1.000 12.40483 23 ASP B C 1
ATOM 2163 O O . ASP B 2 26 ? 38.88821 -11.20896 52.47266 1.000 12.91402 23 ASP B O 1
ATOM 2168 N N . PRO B 2 27 ? 40.94345 -10.42363 52.90967 1.000 13.01110 24 PRO B N 1
ATOM 2169 C CA . PRO B 2 27 ? 41.13118 -9.97505 51.52560 1.000 13.77949 24 PRO B CA 1
ATOM 2170 C C . PRO B 2 27 ? 41.30570 -11.10639 50.53791 1.000 15.48674 24 PRO B C 1
ATOM 2171 O O . PRO B 2 27 ? 41.33154 -10.84712 49.32354 1.000 18.46030 24 PRO B O 1
ATOM 2175 N N . ALA B 2 28 ? 41.42853 -12.33930 51.01461 1.000 15.53596 25 ALA B N 1
ATOM 2176 C CA . ALA B 2 28 ? 41.57904 -13.50149 50.15912 1.000 15.88813 25 ALA B CA 1
ATOM 2177 C C . ALA B 2 28 ? 40.27396 -14.23785 49.91433 1.000 16.87916 25 ALA B C 1
ATOM 2178 O O . ALA B 2 28 ? 40.28505 -15.26434 49.23145 1.000 19.89501 25 ALA B O 1
ATOM 2180 N N . LYS B 2 29 ? 39.15786 -13.75366 50.45011 1.000 14.61053 26 LYS B N 1
ATOM 2181 C CA . LYS B 2 29 ? 37.86657 -14.43102 50.34018 1.000 13.78803 26 LYS B CA 1
ATOM 2182 C C . LYS B 2 29 ? 36.92281 -13.56979 49.50842 1.000 13.91248 26 LYS B C 1
ATOM 2183 O O . LYS B 2 29 ? 36.63206 -12.41974 49.87664 1.000 15.41881 26 LYS B O 1
ATOM 2189 N N A LYS B 2 30 ? 36.47182 -14.10868 48.38311 0.696 14.02977 27 LYS B N 1
ATOM 2190 N N B LYS B 2 30 ? 36.42343 -14.13495 48.40877 0.304 14.41195 27 LYS B N 1
ATOM 2191 C CA A LYS B 2 30 ? 35.54737 -13.40188 47.50812 0.696 13.77310 27 LYS B CA 1
ATOM 2192 C CA B LYS B 2 30 ? 35.56000 -13.43160 47.46699 0.304 14.50549 27 LYS B CA 1
ATOM 2193 C C A LYS B 2 30 ? 34.18897 -14.09051 47.51237 0.696 13.59279 27 LYS B C 1
ATOM 2194 C C B LYS B 2 30 ? 34.19483 -14.10424 47.38908 0.304 13.69227 27 LYS B C 1
ATOM 2195 O O A LYS B 2 30 ? 34.09903 -15.32369 47.59470 0.696 14.63646 27 LYS B O 1
ATOM 2196 O O B LYS B 2 30 ? 34.10120 -15.33358 47.28036 0.304 13.78948 27 LYS B O 1
ATOM 2207 N N . ILE B 2 31 ? 33.13659 -13.28865 47.42000 1.000 12.93381 28 ILE B N 1
ATOM 2208 C CA . ILE B 2 31 ? 31.77724 -13.80565 47.30502 1.000 12.47413 28 ILE B CA 1
ATOM 2209 C C . ILE B 2 31 ? 31.54072 -14.27415 45.88270 1.000 13.76122 28 ILE B C 1
ATOM 2210 O O . ILE B 2 31 ? 31.91870 -13.59148 44.92035 1.000 13.61252 28 ILE B O 1
ATOM 2215 N N . SER B 2 32 ? 30.86967 -15.41767 45.74094 1.000 14.21764 29 SER B N 1
ATOM 2216 C CA . SER B 2 32 ? 30.61915 -15.96231 44.41220 1.000 13.87387 29 SER B CA 1
ATOM 2217 C C . SER B 2 32 ? 29.61712 -15.08300 43.66506 1.000 13.86556 29 SER B C 1
ATOM 2218 O O . SER B 2 32 ? 28.81759 -14.35937 44.26380 1.000 14.56442 29 SER B O 1
ATOM 2221 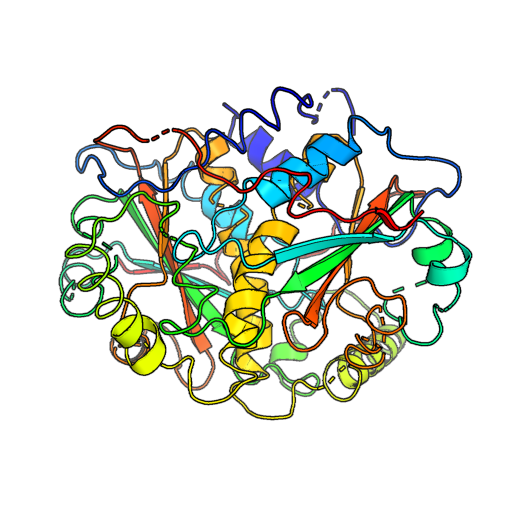N N . ASP B 2 33 ? 29.65643 -15.16188 42.32864 1.000 15.97422 30 ASP B N 1
ATOM 2222 C CA . ASP B 2 33 ? 28.69521 -14.38954 41.53764 1.000 16.11956 30 ASP B CA 1
ATOM 2223 C C . ASP B 2 33 ? 27.25405 -14.75768 41.88875 1.000 14.96930 30 ASP B C 1
ATOM 2224 O O . ASP B 2 33 ? 26.38093 -13.88010 41.96223 1.000 14.49798 30 ASP B O 1
ATOM 2229 N N A GLU B 2 34 ? 26.98728 -16.04952 42.10466 0.539 14.61858 31 GLU B N 1
ATOM 2230 N N B GLU B 2 34 ? 26.97474 -16.04897 42.09132 0.461 14.81994 31 GLU B N 1
ATOM 2231 C CA A GLU B 2 34 ? 25.62406 -16.48079 42.39913 0.539 14.92547 31 GLU B CA 1
ATOM 2232 C CA B GLU B 2 34 ? 25.60262 -16.44645 42.39839 0.461 15.20979 31 GLU B CA 1
ATOM 2233 C C A GLU B 2 34 ? 25.17015 -15.99673 43.77348 0.539 13.52850 31 GLU B C 1
ATOM 2234 C C B GLU B 2 34 ? 25.17227 -15.95442 43.77457 0.461 13.70447 31 GLU B C 1
ATOM 2235 O O A GLU B 2 34 ? 24.01987 -15.57345 43.93637 0.539 12.74574 31 GLU B O 1
ATOM 2236 O O B GLU B 2 34 ? 24.03358 -15.50434 43.94618 0.461 13.03236 31 GLU B O 1
ATOM 2247 N N . ASP B 2 35 ? 26.05844 -16.02909 44.77016 1.000 12.57364 32 ASP B N 1
ATOM 2248 C CA . ASP B 2 35 ? 25.68236 -15.52278 46.08982 1.000 11.87340 32 ASP B CA 1
ATOM 2249 C C . ASP B 2 35 ? 25.45608 -14.02393 46.03645 1.000 11.44473 32 ASP B C 1
ATOM 2250 O O . ASP B 2 35 ? 24.53274 -13.50204 46.66966 1.000 10.92896 32 ASP B O 1
ATOM 2255 N N . PHE B 2 36 ? 26.28762 -13.31049 45.28526 1.000 11.78515 33 PHE B N 1
ATOM 2256 C CA . PHE B 2 36 ? 26.11753 -11.86667 45.27741 1.000 10.80268 33 PHE B CA 1
ATOM 2257 C C . PHE B 2 36 ? 24.85273 -11.46370 44.53163 1.000 10.65108 33 PHE B C 1
ATOM 2258 O O . PHE B 2 36 ? 24.16746 -10.50294 44.92463 1.000 10.15669 33 PHE B O 1
ATOM 2266 N N . GLU B 2 37 ? 24.51383 -12.19050 43.46560 1.000 11.39012 34 GLU B N 1
ATOM 2267 C CA . GLU B 2 37 ? 23.25491 -11.90808 42.78351 1.000 12.34470 34 GLU B CA 1
ATOM 2268 C C . GLU B 2 37 ? 22.07737 -12.11074 43.72712 1.000 11.03722 34 GLU B C 1
ATOM 2269 O O . GLU B 2 37 ? 21.10916 -11.34651 43.69483 1.000 11.25128 34 GLU B O 1
ATOM 2275 N N . CYS B 2 38 ? 22.14078 -13.14430 44.57258 1.000 11.61411 35 CYS B N 1
ATOM 2276 C CA . CYS B 2 38 ? 21.09451 -13.35510 45.56238 1.000 11.63162 35 CYS B CA 1
ATOM 2277 C C . CYS B 2 38 ? 20.97855 -12.16975 46.52516 1.000 10.99368 35 CYS B C 1
ATOM 2278 O O . CYS B 2 38 ? 19.86904 -11.71048 46.84027 1.000 11.18851 35 CYS B O 1
ATOM 2281 N N . ILE B 2 39 ? 22.11136 -11.66606 47.01296 1.000 9.68799 36 ILE B N 1
ATOM 2282 C CA . ILE B 2 39 ? 22.10226 -10.45775 47.84637 1.000 8.48105 36 ILE B CA 1
ATOM 2283 C C . ILE B 2 39 ? 21.41530 -9.29546 47.12543 1.000 8.27862 36 ILE B C 1
ATOM 2284 O O . ILE B 2 39 ? 20.55460 -8.61594 47.69465 1.000 8.71065 36 ILE B O 1
ATOM 2289 N N . LEU B 2 40 ? 21.78607 -9.04604 45.86417 1.000 8.47708 37 LEU B N 1
ATOM 2290 C CA . LEU B 2 40 ? 21.14566 -7.96579 45.11514 1.000 9.40276 37 LEU B CA 1
ATOM 2291 C C . LEU B 2 40 ? 19.63812 -8.19569 44.97268 1.000 9.81166 37 LEU B C 1
ATOM 2292 O O . LEU B 2 40 ? 18.84534 -7.24762 45.05218 1.000 10.76468 37 LEU B O 1
ATOM 2297 N N . GLU B 2 41 ? 19.22495 -9.44705 44.77070 1.000 10.94666 38 GLU B N 1
ATOM 2298 C CA . GLU B 2 41 ? 17.79230 -9.75021 44.68371 1.000 11.20773 38 GLU B CA 1
ATOM 2299 C C . GLU B 2 41 ? 17.05500 -9.33201 45.94931 1.000 11.01579 38 GLU B C 1
ATOM 2300 O O . GLU B 2 41 ? 15.89883 -8.89583 45.88806 1.000 10.97723 38 GLU B O 1
ATOM 2306 N N . CYS B 2 42 ? 17.68567 -9.50709 47.11455 1.000 9.95048 39 CYS B N 1
ATOM 2307 C CA . CYS B 2 42 ? 17.03336 -9.09866 48.35930 1.000 10.35658 39 CYS B CA 1
ATOM 2308 C C . CYS B 2 42 ? 16.75745 -7.60110 48.35321 1.000 11.35924 39 CYS B C 1
ATOM 2309 O O . CYS B 2 42 ? 15.73212 -7.14637 48.87606 1.000 11.68396 39 CYS B O 1
ATOM 2312 N N . GLY B 2 43 ? 17.67414 -6.81773 47.78219 1.000 9.90862 40 GLY B N 1
ATOM 2313 C CA . GLY B 2 43 ? 17.42568 -5.39283 47.63045 1.000 9.34022 40 GLY B CA 1
ATOM 2314 C C . GLY B 2 43 ? 16.32648 -5.13114 46.61832 1.000 9.12137 40 GLY B C 1
ATOM 2315 O O . GLY B 2 43 ? 15.37847 -4.38723 46.88313 1.000 9.53072 40 GLY B O 1
ATOM 2316 N N . ARG B 2 44 ? 16.41852 -5.77707 45.45345 1.000 9.57692 41 ARG B N 1
ATOM 2317 C CA . ARG B 2 44 ? 15.44021 -5.53170 44.39188 1.000 9.11601 41 ARG B CA 1
ATOM 2318 C C . ARG B 2 44 ? 14.01843 -5.86173 44.84432 1.000 9.01699 41 ARG B C 1
ATOM 2319 O O . ARG B 2 44 ? 13.06138 -5.17187 44.46899 1.000 9.17218 41 ARG B O 1
ATOM 2327 N N . LEU B 2 45 ? 13.86544 -6.92472 45.63242 1.000 8.82913 42 LEU B N 1
ATOM 2328 C CA . LEU B 2 45 ? 12.56245 -7.40799 46.08758 1.000 9.14684 42 LEU B CA 1
ATOM 2329 C C . LEU B 2 45 ? 12.01895 -6.62627 47.27297 1.000 8.03151 42 LEU B C 1
ATOM 2330 O O . LEU B 2 45 ? 10.90859 -6.91974 47.74523 1.000 8.86229 42 LEU B O 1
ATOM 2335 N N . SER B 2 46 ? 12.73218 -5.60389 47.73130 1.000 8.15447 43 SER B N 1
ATOM 2336 C CA . SER B 2 46 ? 12.30454 -4.89819 48.92036 1.000 7.97563 43 SER B CA 1
ATOM 2337 C C . SER B 2 46 ? 11.02264 -4.12105 48.63413 1.000 8.51008 43 SER B C 1
ATOM 2338 O O . SER B 2 46 ? 10.78866 -3.68201 47.50424 1.000 9.40932 43 SER B O 1
ATOM 2341 N N . PRO B 2 47 ? 10.18279 -3.94325 49.64423 1.000 7.42896 44 PRO B N 1
ATOM 2342 C CA . PRO B 2 47 ? 9.01808 -3.06784 49.49983 1.000 8.03225 44 PRO B CA 1
ATOM 2343 C C . PRO B 2 47 ? 9.46896 -1.61185 49.49630 1.000 7.82711 44 PRO B C 1
ATOM 2344 O O . PRO B 2 47 ? 10.57790 -1.26066 49.92298 1.000 7.70751 44 PRO B O 1
ATOM 2348 N N . SER B 2 48 ? 8.58667 -0.75622 48.98224 1.000 7.66753 45 SER B N 1
ATOM 2349 C CA . SER B 2 48 ? 8.86485 0.67367 48.91052 1.000 7.55032 45 SER B CA 1
ATOM 2350 C C . SER B 2 48 ? 7.53446 1.38647 48.85678 1.000 7.47510 45 SER B C 1
ATOM 2351 O O . SER B 2 48 ? 6.55940 0.84531 48.32239 1.000 8.21650 45 SER B O 1
ATOM 2354 N N . SER B 2 49 ? 7.49670 2.58449 49.43778 1.000 5.97193 46 SER B N 1
ATOM 2355 C CA . SER B 2 49 ? 6.25738 3.34790 49.43852 1.000 6.23275 46 SER B CA 1
ATOM 2356 C C . SER B 2 49 ? 5.78545 3.56170 48.00085 1.000 7.73438 46 SER B C 1
ATOM 2357 O O . SER B 2 49 ? 6.57704 3.89759 47.11298 1.000 9.39689 46 SER B O 1
ATOM 2360 N N . VAL B 2 50 ? 4.48840 3.34878 47.77653 1.000 8.52941 47 VAL B N 1
ATOM 2361 C CA . VAL B 2 50 ? 3.82489 3.47641 46.47612 1.000 10.28805 47 VAL B CA 1
ATOM 2362 C C . VAL B 2 50 ? 4.41910 2.52914 45.43079 1.000 9.41719 47 VAL B C 1
ATOM 2363 O O . VAL B 2 50 ? 4.15447 2.67348 44.24060 1.000 11.53401 47 VAL B O 1
ATOM 2367 N N . GLY B 2 51 ? 5.17438 1.52187 45.85823 1.000 8.24426 48 GLY B N 1
ATOM 2368 C CA . GLY B 2 51 ? 5.85690 0.65480 44.90528 1.000 8.60018 48 GLY B CA 1
ATOM 2369 C C . GLY B 2 51 ? 6.81733 1.42587 44.02459 1.000 9.42932 48 GLY B C 1
ATOM 2370 O O . GLY B 2 51 ? 7.03651 1.05275 42.85744 1.000 12.50439 48 GLY B O 1
ATOM 2371 N N . SER B 2 52 ? 7.38189 2.52317 44.55550 1.000 9.52388 49 SER B N 1
ATOM 2372 C CA . SER B 2 52 ? 8.19646 3.43838 43.76905 1.000 9.87734 49 SER B CA 1
ATOM 2373 C C . SER B 2 52 ? 9.58884 2.90400 43.45535 1.000 9.44563 49 SER B C 1
ATOM 2374 O O . SER B 2 52 ? 10.21847 3.39834 42.51478 1.000 11.25507 49 SER B O 1
ATOM 2377 N N . GLU B 2 53 ? 10.09025 1.92650 44.20368 1.000 8.81024 50 GLU B N 1
ATOM 2378 C CA . GLU B 2 53 ? 11.40199 1.32422 43.96483 1.000 9.47054 50 GLU B CA 1
ATOM 2379 C C . GLU B 2 53 ? 12.43654 2.39001 43.57040 1.000 8.31986 50 GLU B C 1
ATOM 2380 O O . GLU B 2 53 ? 13.03862 2.30511 42.49697 1.000 8.89693 50 GLU B O 1
ATOM 2386 N N . PRO B 2 54 ? 12.62732 3.41991 44.40021 1.000 8.26421 51 PRO B N 1
ATOM 2387 C CA . PRO B 2 54 ? 13.30783 4.64196 43.95460 1.000 8.00683 51 PRO B CA 1
ATOM 2388 C C . PRO B 2 54 ? 14.82028 4.54950 44.09907 1.000 9.24636 51 PRO B C 1
ATOM 2389 O O . PRO B 2 54 ? 15.47754 5.47237 44.59480 1.000 9.74958 51 PRO B O 1
ATOM 2393 N N . TRP B 2 55 ? 15.39146 3.43463 43.65835 1.000 8.60252 52 TRP B N 1
ATOM 2394 C CA . TRP B 2 55 ? 16.78648 3.14035 43.95328 1.000 9.36197 52 TRP B CA 1
ATOM 2395 C C . TRP B 2 55 ? 17.55425 2.67500 42.72530 1.000 8.81233 52 TRP B C 1
ATOM 2396 O O . TRP B 2 55 ? 16.99156 2.16840 41.75315 1.000 10.77829 52 TRP B O 1
ATOM 2407 N N . LYS B 2 56 ? 18.87478 2.81482 42.82375 1.000 7.89110 53 LYS B N 1
ATOM 2408 C CA . LYS B 2 56 ? 19.82233 2.13487 41.94529 1.000 8.65395 53 LYS B CA 1
ATOM 2409 C C . LYS B 2 56 ? 20.93245 1.57039 42.81960 1.000 7.60152 53 LYS B C 1
ATOM 2410 O O . LYS B 2 56 ? 21.30278 2.18387 43.81912 1.000 8.82419 53 LYS B O 1
ATOM 2416 N N . PHE B 2 57 ? 21.45152 0.40147 42.45705 1.000 8.74683 54 PHE B N 1
ATOM 2417 C CA . PHE B 2 57 ? 22.51431 -0.26469 43.20743 1.000 8.78679 54 PHE B CA 1
ATOM 2418 C C . PHE B 2 57 ? 23.77519 -0.25360 42.34946 1.000 8.99605 54 PHE B C 1
ATOM 2419 O O . PHE B 2 57 ? 23.81011 -0.89254 41.29351 1.000 11.88946 54 PHE B O 1
ATOM 2427 N N . LEU B 2 58 ? 24.78931 0.50733 42.76765 1.000 8.92330 55 LEU B N 1
ATOM 2428 C CA . LEU B 2 58 ? 26.05747 0.57429 42.03161 1.000 8.95703 55 LEU B CA 1
ATOM 2429 C C . LEU B 2 58 ? 27.05089 -0.36834 42.69915 1.000 9.10185 55 LEU B C 1
ATOM 2430 O O . LEU B 2 58 ? 27.37200 -0.19321 43.87858 1.000 10.87339 55 LEU B O 1
ATOM 2435 N N . VAL B 2 59 ? 27.55031 -1.35232 41.95503 1.000 9.57158 56 VAL B N 1
ATOM 2436 C CA . VAL B 2 59 ? 28.47566 -2.34790 42.49845 1.000 9.56857 56 VAL B CA 1
ATOM 2437 C C . VAL B 2 59 ? 29.88735 -1.92359 42.12521 1.000 10.49737 56 VAL B C 1
ATOM 2438 O O . VAL B 2 59 ? 30.28458 -2.01754 40.95517 1.000 12.11159 56 VAL B O 1
ATOM 2442 N N . ILE B 2 60 ? 30.64634 -1.45741 43.11380 1.000 10.40309 57 ILE B N 1
ATOM 2443 C CA . ILE B 2 60 ? 31.92840 -0.77620 42.87643 1.000 11.18274 57 ILE B CA 1
ATOM 2444 C C . ILE B 2 60 ? 33.04545 -1.78319 43.11063 1.000 12.00331 57 ILE B C 1
ATOM 2445 O O . ILE B 2 60 ? 33.56136 -1.93523 44.21832 1.000 12.70177 57 ILE B O 1
ATOM 2450 N N . GLN B 2 61 ? 33.43897 -2.46272 42.04683 1.000 12.25588 58 GLN B N 1
ATOM 2451 C CA . GLN B 2 61 ? 34.50521 -3.43967 42.13622 1.000 12.13760 58 GLN B CA 1
ATOM 2452 C C . GLN B 2 61 ? 35.83494 -2.91093 41.62458 1.000 14.01153 58 GLN B C 1
ATOM 2453 O O . GLN B 2 61 ? 36.88474 -3.42940 42.02007 1.000 15.87289 58 GLN B O 1
ATOM 2459 N N . ASN B 2 62 ? 35.81328 -1.87646 40.79788 1.000 15.22426 59 ASN B N 1
ATOM 2460 C CA . ASN B 2 62 ? 37.04101 -1.32144 40.24105 1.000 16.10112 59 ASN B CA 1
ATOM 2461 C C . ASN B 2 62 ? 37.97398 -0.83021 41.34684 1.000 14.16196 59 ASN B C 1
ATOM 2462 O O . ASN B 2 62 ? 37.60835 0.02269 42.16328 1.000 13.53389 59 ASN B O 1
ATOM 2467 N N . LYS B 2 63 ? 39.19846 -1.35835 41.34514 1.000 16.27150 60 LYS B N 1
ATOM 2468 C CA . LYS B 2 63 ? 40.12899 -1.09253 42.42797 1.000 17.77393 60 LYS B CA 1
ATOM 2469 C C . LYS B 2 63 ? 40.64370 0.34296 42.38585 1.000 17.57531 60 LYS B C 1
ATOM 2470 O O . LYS B 2 63 ? 40.90118 0.93438 43.43878 1.000 17.77961 60 LYS B O 1
ATOM 2476 N N . THR B 2 64 ? 40.81365 0.91329 41.18689 1.000 17.25280 61 THR B N 1
ATOM 2477 C CA . THR B 2 64 ? 41.25436 2.29971 41.09320 1.000 18.52575 61 THR B CA 1
ATOM 2478 C C . THR B 2 64 ? 40.20141 3.23717 41.66737 1.000 16.33705 61 THR B C 1
ATOM 2479 O O . THR B 2 64 ? 40.52627 4.21561 42.35438 1.000 17.13625 61 THR B O 1
ATOM 2483 N N . LEU B 2 65 ? 38.93498 2.96058 41.38318 1.000 15.34409 62 LEU B N 1
ATOM 2484 C CA . LEU B 2 65 ? 37.85449 3.77714 41.91820 1.000 13.17648 62 LEU B CA 1
ATOM 2485 C C . LEU B 2 65 ? 37.75589 3.62760 43.43593 1.000 13.30702 62 LEU B C 1
ATOM 2486 O O . LEU B 2 65 ? 37.58722 4.62064 44.15157 1.000 12.97460 62 LEU B O 1
ATOM 2491 N N . ARG B 2 66 ? 37.88900 2.40104 43.95054 1.000 12.59894 63 ARG B N 1
ATOM 2492 C CA . ARG B 2 66 ? 37.87356 2.21936 45.39629 1.000 12.79611 63 ARG B CA 1
ATOM 2493 C C . ARG B 2 66 ? 39.00579 2.98782 46.05352 1.000 14.39405 63 ARG B C 1
ATOM 2494 O O . ARG B 2 66 ? 38.82200 3.61122 47.11213 1.000 14.83686 63 ARG B O 1
ATOM 2502 N N . GLU B 2 67 ? 40.18387 2.96983 45.43319 1.000 15.31797 64 GLU B N 1
ATOM 2503 C CA . GLU B 2 67 ? 41.31126 3.67006 46.02644 1.000 16.35716 64 GLU B CA 1
ATOM 2504 C C . GLU B 2 67 ? 41.05183 5.16760 46.08545 1.000 16.10986 64 GLU B C 1
ATOM 2505 O O . GLU B 2 67 ? 41.37391 5.82291 47.08024 1.000 16.94493 64 GLU B O 1
ATOM 2511 N N . LYS B 2 68 ? 40.44856 5.72117 45.03377 1.000 16.28523 65 LYS B N 1
ATOM 2512 C CA . LYS B 2 68 ? 40.10858 7.14246 45.03034 1.000 16.96140 65 LYS B CA 1
ATOM 2513 C C . LYS B 2 68 ? 39.13392 7.48563 46.15839 1.000 16.44587 65 LYS B C 1
ATOM 2514 O O . LYS B 2 68 ? 39.28068 8.51474 46.83308 1.000 18.01642 65 LYS B O 1
ATOM 2528 N N . LYS B 2 70 ? 38.89598 6.30305 49.08894 1.000 15.65317 67 LYS B N 1
ATOM 2529 C CA . LYS B 2 70 ? 39.46892 6.24978 50.43177 1.000 17.73900 67 LYS B CA 1
ATOM 2530 C C . LYS B 2 70 ? 39.63881 7.64153 51.01688 1.000 18.78680 67 LYS B C 1
ATOM 2531 O O . LYS B 2 70 ? 39.33799 7.86835 52.19297 1.000 20.55843 67 LYS B O 1
ATOM 2537 N N . SER B 2 71 ? 40.05279 8.60384 50.19333 1.000 17.56281 68 SER B N 1
ATOM 2538 C CA . SER B 2 71 ? 40.39575 9.91246 50.74310 1.000 19.85403 68 SER B CA 1
ATOM 2539 C C . SER B 2 71 ? 39.19852 10.66518 51.30382 1.000 17.59930 68 SER B C 1
ATOM 2540 O O . SER B 2 71 ? 39.39515 11.60251 52.08297 1.000 19.92781 68 SER B O 1
ATOM 2543 N N . PHE B 2 72 ? 37.96902 10.30775 50.92065 1.000 13.51138 69 PHE B N 1
ATOM 2544 C CA . PHE B 2 72 ? 36.78764 10.96026 51.47234 1.000 12.26789 69 PHE B CA 1
ATOM 2545 C C . PHE B 2 72 ? 35.81443 9.97793 52.10953 1.000 11.31064 69 PHE B C 1
ATOM 2546 O O . PHE B 2 72 ? 34.65569 10.33252 52.32588 1.000 12.14652 69 PHE B O 1
ATOM 2554 N N . SER B 2 73 ? 36.25610 8.76167 52.44404 1.000 10.83842 70 SER B N 1
ATOM 2555 C CA . SER B 2 73 ? 35.37314 7.72589 52.99932 1.000 11.29334 70 SER B CA 1
ATOM 2556 C C . SER B 2 73 ? 35.97002 7.14570 54.28335 1.000 11.61395 70 SER B C 1
ATOM 2557 O O . SER B 2 73 ? 36.24829 5.95252 54.36455 1.000 11.49138 70 SER B O 1
ATOM 2560 N N . TRP B 2 74 ? 36.11878 7.98734 55.31428 1.000 13.46812 71 TRP B N 1
ATOM 2561 C CA . TRP B 2 74 ? 36.76471 7.55608 56.55964 1.000 16.13190 71 TRP B CA 1
ATOM 2562 C C . TRP B 2 74 ? 36.10139 6.31569 57.16218 1.000 14.85233 71 TRP B C 1
ATOM 2563 O O . TRP B 2 74 ? 36.78021 5.46791 57.75288 1.000 14.93653 71 TRP B O 1
ATOM 2574 N N . GLY B 2 75 ? 34.77525 6.20829 57.06277 1.000 12.80181 72 GLY B N 1
ATOM 2575 C CA . GLY B 2 75 ? 34.04868 5.12523 57.70524 1.000 11.82339 72 GLY B CA 1
ATOM 2576 C C . GLY B 2 75 ? 34.26767 3.76100 57.09561 1.000 11.39896 72 GLY B C 1
ATOM 2577 O O . GLY B 2 75 ? 33.87652 2.76705 57.70992 1.000 12.47225 72 GLY B O 1
ATOM 2602 N N . ASN B 2 78 ? 39.57263 1.20718 55.35810 1.000 17.98472 75 ASN B N 1
ATOM 2603 C CA . ASN B 2 78 ? 40.26575 -0.06896 55.22174 1.000 19.28073 75 ASN B CA 1
ATOM 2604 C C . ASN B 2 78 ? 39.36430 -1.13601 54.62673 1.000 16.45766 75 ASN B C 1
ATOM 2605 O O . ASN B 2 78 ? 39.84663 -2.07213 53.96657 1.000 17.87179 75 ASN B O 1
ATOM 2610 N N . GLN B 2 79 ? 38.05606 -1.02119 54.83241 1.000 12.19830 76 GLN B N 1
ATOM 2611 C CA . GLN B 2 79 ? 37.18874 -2.00529 54.21922 1.000 12.54661 76 GLN B CA 1
ATOM 2612 C C . GLN B 2 79 ? 37.32472 -1.95615 52.70870 1.000 13.52751 76 GLN B C 1
ATOM 2613 O O . GLN B 2 79 ? 37.15253 -2.97306 52.03541 1.000 14.21942 76 GLN B O 1
ATOM 2619 N N . LEU B 2 80 ? 37.63191 -0.77975 52.15737 1.000 13.62171 77 LEU B N 1
ATOM 2620 C CA . LEU B 2 80 ? 37.73424 -0.67095 50.70995 1.000 13.11290 77 LEU B CA 1
ATOM 2621 C C . LEU B 2 80 ? 38.84176 -1.55638 50.15434 1.000 14.61438 77 LEU B C 1
ATOM 2622 O O . LEU B 2 80 ? 38.71571 -2.06733 49.03444 1.000 16.19759 77 LEU B O 1
ATOM 2627 N N . ASP B 2 81 ? 39.91562 -1.77958 50.92655 1.000 13.96837 78 ASP B N 1
ATOM 2628 C CA . ASP B 2 81 ? 41.01941 -2.60654 50.44537 1.000 15.23622 78 ASP B CA 1
ATOM 2629 C C . ASP B 2 81 ? 40.70270 -4.09889 50.52406 1.000 15.91044 78 ASP B C 1
ATOM 2630 O O . ASP B 2 81 ? 41.21059 -4.88769 49.71371 1.000 19.96394 78 ASP B O 1
ATOM 2635 N N . ASN B 2 82 ? 39.90229 -4.51900 51.49854 1.000 13.60747 79 ASN B N 1
ATOM 2636 C CA . ASN B 2 82 ? 39.77566 -5.93132 51.82156 1.000 12.73021 79 ASN B CA 1
ATOM 2637 C C . ASN B 2 82 ? 38.42597 -6.54334 51.49515 1.000 12.48927 79 ASN B C 1
ATOM 2638 O O . ASN B 2 82 ? 38.34493 -7.77294 51.40209 1.000 13.06250 79 ASN B O 1
ATOM 2643 N N . CYS B 2 83 ? 37.35902 -5.75061 51.37143 1.000 11.05233 80 CYS B N 1
ATOM 2644 C CA . CYS B 2 83 ? 36.05104 -6.35642 51.19013 1.000 11.23318 80 CYS B CA 1
ATOM 2645 C C . CYS B 2 83 ? 35.93168 -6.95455 49.78841 1.000 10.45234 80 CYS B C 1
ATOM 2646 O O . CYS B 2 83 ? 36.62949 -6.56287 48.84949 1.000 12.10815 80 CYS B O 1
ATOM 2649 N N . SER B 2 84 ? 35.01109 -7.91021 49.66115 1.000 10.72747 81 SER B N 1
ATOM 2650 C CA . SER B 2 84 ? 34.76043 -8.55592 48.37760 1.000 9.45267 81 SER B CA 1
ATOM 2651 C C . SER B 2 84 ? 34.01008 -7.62070 47.44283 1.000 9.47646 81 SER B C 1
ATOM 2652 O O . SER B 2 84 ? 34.42478 -7.39732 46.29661 1.000 11.77924 81 SER B O 1
ATOM 2655 N N . HIS B 2 85 ? 32.89816 -7.06465 47.92169 1.000 8.87952 82 HIS B N 1
ATOM 2656 C CA . HIS B 2 85 ? 32.00539 -6.25760 47.10515 1.000 8.42680 82 HIS B CA 1
ATOM 2657 C C . HIS B 2 85 ? 31.59998 -4.99741 47.87050 1.000 7.58762 82 HIS B C 1
ATOM 2658 O O . HIS B 2 85 ? 31.48934 -5.00331 49.10296 1.000 9.47090 82 HIS B O 1
ATOM 2665 N N . LEU B 2 86 ? 31.36839 -3.91784 47.12317 1.000 8.61442 83 LEU B N 1
ATOM 2666 C CA . LEU B 2 86 ? 30.89930 -2.65230 47.66649 1.000 8.18681 83 LEU B CA 1
ATOM 2667 C C . LEU B 2 86 ? 29.68899 -2.24042 46.84702 1.000 7.70126 83 LEU B C 1
ATOM 2668 O O . LEU B 2 86 ? 29.75678 -2.26456 45.61311 1.000 9.24397 83 LEU B O 1
ATOM 2673 N N . VAL B 2 87 ? 28.58824 -1.90116 47.51887 1.000 7.52726 84 VAL B N 1
ATOM 2674 C CA . VAL B 2 87 ? 27.40313 -1.36031 46.86535 1.000 8.52171 84 VAL B CA 1
ATOM 2675 C C . VAL B 2 87 ? 27.18226 0.06823 47.34336 1.000 8.25086 84 VAL B C 1
ATOM 2676 O O . VAL B 2 87 ? 27.14045 0.33092 48.55411 1.000 8.90446 84 VAL B O 1
ATOM 2680 N N . VAL B 2 88 ? 27.02769 0.99290 46.40448 1.000 7.41631 85 VAL B N 1
ATOM 2681 C CA . VAL B 2 88 ? 26.56510 2.33978 46.72234 1.000 7.61471 85 VAL B CA 1
ATOM 2682 C C . VAL B 2 88 ? 25.14131 2.43810 46.19994 1.000 7.73054 85 VAL B C 1
ATOM 2683 O O . VAL B 2 88 ? 24.89861 2.21201 45.00801 1.000 9.33563 85 VAL B O 1
ATOM 2687 N N . ILE B 2 89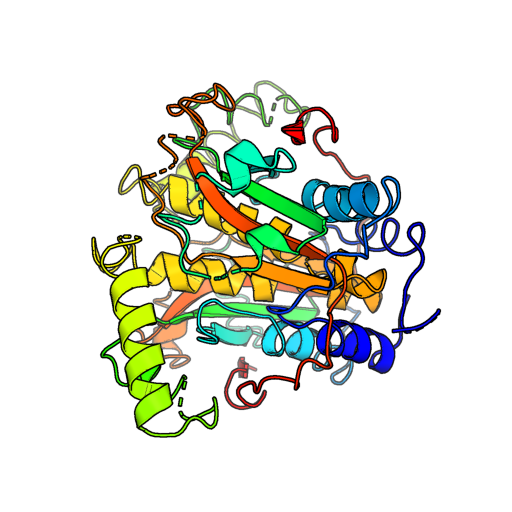 ? 24.19589 2.71506 47.08950 1.000 6.96983 86 ILE B N 1
ATOM 2688 C CA . ILE B 2 89 ? 22.78548 2.80729 46.73230 1.000 7.31575 86 ILE B CA 1
ATOM 2689 C C . ILE B 2 89 ? 22.43778 4.25868 46.48266 1.000 7.06059 86 ILE B C 1
ATOM 2690 O O . ILE B 2 89 ? 22.70481 5.12710 47.32949 1.000 8.05628 86 ILE B O 1
ATOM 2695 N N . LEU B 2 90 ? 21.82257 4.51812 45.33384 1.000 7.81577 87 LEU B N 1
ATOM 2696 C CA . LEU B 2 90 ? 21.30133 5.82924 44.97353 1.000 7.53377 87 LEU B CA 1
ATOM 2697 C C . LEU B 2 90 ? 19.81615 5.87382 45.27484 1.000 7.54672 87 LEU B C 1
ATOM 2698 O O . LEU B 2 90 ? 19.12522 4.84937 45.23585 1.000 8.08222 87 LEU B O 1
ATOM 2703 N N . ALA B 2 91 ? 19.33571 7.07129 45.57905 1.000 7.23962 88 ALA B N 1
ATOM 2704 C CA . ALA B 2 91 ? 17.91376 7.33724 45.70918 1.000 6.85168 88 ALA B CA 1
ATOM 2705 C C . ALA B 2 91 ? 17.48322 8.38384 44.70098 1.000 7.03952 88 ALA B C 1
ATOM 2706 O O . ALA B 2 91 ? 18.23881 9.29459 44.36532 1.000 7.43738 88 ALA B O 1
ATOM 2708 N N . LYS B 2 92 ? 16.23678 8.26500 44.25519 1.000 7.40805 89 LYS B N 1
ATOM 2709 C CA . LYS B 2 92 ? 15.69880 9.18176 43.25953 1.000 7.56086 89 LYS B CA 1
ATOM 2710 C C . LYS B 2 92 ? 15.52269 10.58840 43.83532 1.000 8.53407 89 LYS B C 1
ATOM 2711 O O . LYS B 2 92 ? 15.00401 10.76471 44.94508 1.000 8.03413 89 LYS B O 1
ATOM 2717 N N A LYS B 2 93 ? 15.97092 11.57853 43.07868 0.527 8.67470 90 LYS B N 1
ATOM 2718 N N B LYS B 2 93 ? 15.96882 11.58806 43.07814 0.473 8.94922 90 LYS B N 1
ATOM 2719 C CA A LYS B 2 93 ? 15.71622 12.97599 43.38566 0.527 8.41446 90 LYS B CA 1
ATOM 2720 C CA B LYS B 2 93 ? 15.73761 12.99296 43.39514 0.473 8.95253 90 LYS B CA 1
ATOM 2721 C C A LYS B 2 93 ? 14.39776 13.40992 42.75900 0.527 9.20463 90 LYS B C 1
ATOM 2722 C C B LYS B 2 93 ? 14.46825 13.48971 42.71046 0.473 9.52330 90 LYS B C 1
ATOM 2723 O O A LYS B 2 93 ? 13.97736 12.88808 41.72485 0.527 9.29967 90 LYS B O 1
ATOM 2724 O O B LYS B 2 93 ? 14.15081 13.09402 41.58678 0.473 9.92198 90 LYS B O 1
ATOM 2735 N N . ASN B 2 94 ? 13.75416 14.38857 43.38978 1.000 9.89356 91 ASN B N 1
ATOM 2736 C CA . ASN B 2 94 ? 12.58949 15.05770 42.79132 1.000 9.93313 91 ASN B CA 1
ATOM 2737 C C . ASN B 2 94 ? 11.48397 14.08273 42.38916 1.000 9.74283 91 ASN B C 1
ATOM 2738 O O . ASN B 2 94 ? 10.84413 14.24429 41.34738 1.000 10.31715 91 ASN B O 1
ATOM 2743 N N . ALA B 2 95 ? 11.21622 13.09327 43.24016 1.000 9.11610 92 ALA B N 1
ATOM 2744 C CA . ALA B 2 95 ? 10.16494 12.10156 42.98436 1.000 8.68176 92 ALA B CA 1
ATOM 2745 C C . ALA B 2 95 ? 8.78986 12.66107 43.36441 1.000 8.32260 92 ALA B C 1
ATOM 2746 O O . ALA B 2 95 ? 8.05962 12.10944 44.18940 1.000 8.66381 92 ALA B O 1
ATOM 2748 N N . ARG B 2 96 ? 8.43079 13.76823 42.70662 1.000 9.04397 93 ARG B N 1
ATOM 2749 C CA . ARG B 2 96 ? 7.13828 14.40573 42.93951 1.000 9.16516 93 ARG B CA 1
ATOM 2750 C C . ARG B 2 96 ? 6.01575 13.57163 42.33385 1.000 9.43658 93 ARG B C 1
ATOM 2751 O O . ARG B 2 96 ? 6.18487 12.90199 41.30643 1.000 10.49192 93 ARG B O 1
ATOM 2759 N N . TYR B 2 97 ? 4.83199 13.69573 42.93993 1.000 10.34865 94 TYR B N 1
ATOM 2760 C CA . TYR B 2 97 ? 3.63557 13.03417 42.42864 1.000 9.50733 94 TYR B CA 1
ATOM 2761 C C . TYR B 2 97 ? 3.35062 13.38502 40.97884 1.000 9.83971 94 TYR B C 1
ATOM 2762 O O . TYR B 2 97 ? 2.71436 12.59283 40.27963 1.000 11.74916 94 TYR B O 1
ATOM 2771 N N . ASP B 2 98 ? 3.76822 14.57100 40.52110 1.000 10.25799 95 ASP B N 1
ATOM 2772 C CA . ASP B 2 98 ? 3.47877 15.05121 39.17234 1.000 11.36401 95 ASP B CA 1
ATOM 2773 C C . ASP B 2 98 ? 4.65520 14.88543 38.20662 1.000 12.04734 95 ASP B C 1
ATOM 2774 O O . ASP B 2 98 ? 4.63137 15.45483 37.10353 1.000 13.30373 95 ASP B O 1
ATOM 2779 N N . SER B 2 99 ? 5.68051 14.11843 38.59312 1.000 12.69602 96 SER B N 1
ATOM 2780 C CA . SER B 2 99 ? 6.86002 13.89932 37.76871 1.000 12.39950 96 SER B CA 1
ATOM 2781 C C . SER B 2 99 ? 6.66395 12.72423 36.81334 1.000 13.17971 96 SER B C 1
ATOM 2782 O O . SER B 2 99 ? 5.83884 11.83720 37.04024 1.000 13.69856 96 SER B O 1
ATOM 2785 N N . PRO B 2 100 ? 7.44593 12.67085 35.74330 1.000 14.71580 97 PRO B N 1
ATOM 2786 C CA . PRO B 2 100 ? 7.40671 11.48991 34.87895 1.000 14.49845 97 PRO B CA 1
ATOM 2787 C C . PRO B 2 100 ? 7.75463 10.22188 35.60513 1.000 13.21380 97 PRO B C 1
ATOM 2788 O O . PRO B 2 100 ? 7.23387 9.14806 35.25529 1.000 14.89997 97 PRO B O 1
ATOM 2792 N N . PHE B 2 101 ? 8.65509 10.30881 36.59459 1.000 11.85135 98 PHE B N 1
ATOM 2793 C CA . PHE B 2 101 ? 8.99894 9.13812 37.39247 1.000 12.81290 98 PHE B CA 1
ATOM 2794 C C . PHE B 2 101 ? 7.74850 8.52101 37.99267 1.000 13.56268 98 PHE B C 1
ATOM 2795 O O . PHE B 2 101 ? 7.56263 7.29259 37.95795 1.000 13.25355 98 PHE B O 1
ATOM 2803 N N . PHE B 2 102 ? 6.86538 9.36416 38.53250 1.000 13.17555 99 PHE B N 1
ATOM 2804 C CA . PHE B 2 102 ? 5.66475 8.84922 39.17216 1.000 15.62292 99 PHE B CA 1
ATOM 2805 C C . PHE B 2 102 ? 4.66140 8.36160 38.13743 1.000 15.56166 99 PHE B C 1
ATOM 2806 O O . PHE B 2 102 ? 3.93898 7.38830 38.38381 1.000 16.49468 99 PHE B O 1
ATOM 2814 N N A GLU B 2 103 ? 4.59197 9.04042 36.98835 0.460 15.84771 100 GLU B N 1
ATOM 2815 N N B GLU B 2 103 ? 4.58705 9.01925 36.98045 0.540 15.10989 100 GLU B N 1
ATOM 2816 C CA A GLU B 2 103 ? 3.75911 8.57295 35.88242 0.460 18.03561 100 GLU B CA 1
ATOM 2817 C CA B GLU B 2 103 ? 3.70003 8.51483 35.93566 0.540 17.07879 100 GLU B CA 1
ATOM 2818 C C A GLU B 2 103 ? 4.09983 7.13478 35.53302 0.460 17.88753 100 GLU B C 1
ATOM 2819 C C B GLU B 2 103 ? 4.08962 7.09965 35.54357 0.540 17.43062 100 GLU B C 1
ATOM 2820 O O A GLU B 2 103 ? 3.20870 6.29426 35.34948 0.460 18.28752 100 GLU B O 1
ATOM 2821 O O B GLU B 2 103 ? 3.22230 6.24076 35.32833 0.540 17.85023 100 GLU B O 1
ATOM 2832 N N . ASP B 2 104 ? 5.39557 6.82975 35.47599 1.000 16.88490 101 ASP B N 1
ATOM 2833 C CA . ASP B 2 104 ? 5.83756 5.49734 35.09701 1.000 17.95328 101 ASP B CA 1
ATOM 2834 C C . ASP B 2 104 ? 5.40267 4.47196 36.12946 1.000 17.47784 101 ASP B C 1
ATOM 2835 O O . ASP B 2 104 ? 5.07609 3.33145 35.77638 1.000 18.77399 101 ASP B O 1
ATOM 2840 N N . VAL B 2 105 ? 5.41034 4.84893 37.41186 1.000 16.60724 102 VAL B N 1
ATOM 2841 C CA . VAL B 2 105 ? 4.94029 3.92840 38.44328 1.000 17.34454 102 VAL B CA 1
ATOM 2842 C C . VAL B 2 105 ? 3.48890 3.53547 38.18455 1.000 17.94322 102 VAL B C 1
ATOM 2843 O O . VAL B 2 105 ? 3.12972 2.35007 38.20554 1.000 17.70081 102 VAL B O 1
ATOM 2863 N N . VAL B 2 107 ? 1.66394 3.70780 35.44222 1.000 19.56573 104 VAL B N 1
ATOM 2864 C CA . VAL B 2 107 ? 1.41192 2.99761 34.19727 1.000 20.91816 104 VAL B CA 1
ATOM 2865 C C . VAL B 2 107 ? 1.77162 1.53887 34.34402 1.000 21.12821 104 VAL B C 1
ATOM 2866 O O . VAL B 2 107 ? 1.02063 0.66167 33.91474 1.000 20.81295 104 VAL B O 1
ATOM 2870 N N . ARG B 2 108 ? 2.91962 1.25160 34.95738 1.000 21.90049 105 ARG B N 1
ATOM 2871 C CA . ARG B 2 108 ? 3.33695 -0.13872 35.06794 1.000 24.20518 105 ARG B CA 1
ATOM 2872 C C . ARG B 2 108 ? 2.52064 -0.91022 36.09943 1.000 24.63242 105 ARG B C 1
ATOM 2873 O O . ARG B 2 108 ? 2.53999 -2.14382 36.08536 1.000 25.70245 105 ARG B O 1
ATOM 2881 N N A LYS B 2 109 ? 1.79307 -0.22281 36.97906 0.508 24.21742 106 LYS B N 1
ATOM 2882 N N B LYS B 2 109 ? 1.79354 -0.21236 36.97124 0.492 24.63687 106 LYS B N 1
ATOM 2883 C CA A LYS B 2 109 ? 0.79711 -0.88397 37.81286 0.508 24.58966 106 LYS B CA 1
ATOM 2884 C CA B LYS B 2 109 ? 0.79496 -0.84173 37.82214 0.492 25.41587 106 LYS B CA 1
ATOM 2885 C C A LYS B 2 109 ? -0.47074 -1.23146 37.04469 0.508 24.47694 106 LYS B C 1
ATOM 2886 C C B LYS B 2 109 ? -0.47096 -1.20795 37.05713 0.492 24.82947 106 LYS B C 1
ATOM 2887 O O A LYS B 2 109 ? -1.29550 -1.99817 37.55455 0.508 25.97742 106 LYS B O 1
ATOM 2888 O O B LYS B 2 109 ? -1.30141 -1.95357 37.58753 0.492 26.23724 106 LYS B O 1
ATOM 2899 N N . GLY B 2 110 ? -0.64450 -0.70253 35.83616 1.000 22.92080 107 GLY B N 1
ATOM 2900 C CA . GLY B 2 110 ? -1.80382 -1.02198 35.03084 1.000 23.39821 107 GLY B CA 1
ATOM 2901 C C . GLY B 2 110 ? -2.98204 -0.09125 35.18383 1.000 23.12055 107 GLY B C 1
ATOM 2902 O O . GLY B 2 110 ? -4.08026 -0.42550 34.72428 1.000 23.46012 107 GLY B O 1
ATOM 2903 N N A LEU B 2 111 ? -2.79052 1.07212 35.79609 0.438 23.00107 108 LEU B N 1
ATOM 2904 N N B LEU B 2 111 ? -2.79596 1.06658 35.80471 0.562 22.56498 108 LEU B N 1
ATOM 2905 C CA A LEU B 2 111 ? -3.89464 1.99175 36.02082 0.438 23.18745 108 LEU B CA 1
ATOM 2906 C CA B LEU B 2 111 ? -3.90499 1.98048 36.02716 0.562 22.45743 108 LEU B CA 1
ATOM 2907 C C A LEU B 2 111 ? -4.37921 2.57854 34.69820 0.438 23.67358 108 LEU B C 1
ATOM 2908 C C B LEU B 2 111 ? -4.37971 2.59034 34.71126 0.562 23.27208 108 LEU B C 1
ATOM 2909 O O A LEU B 2 111 ? -3.57956 2.96279 33.84041 0.438 23.55597 108 LEU B O 1
ATOM 2910 O O B LEU B 2 111 ? -3.57495 3.00104 33.87093 0.562 23.01365 108 LEU B O 1
ATOM 2919 N N . ASN B 2 112 ? -5.70132 2.64368 34.53269 1.000 24.00231 109 ASN B N 1
ATOM 2920 C CA . ASN B 2 112 ? -6.28638 3.33693 33.39316 1.000 25.35609 109 ASN B CA 1
ATOM 2921 C C . ASN B 2 112 ? -6.28168 4.84679 33.63603 1.000 25.51329 109 ASN B C 1
ATOM 2922 O O . ASN B 2 112 ? -5.84880 5.32918 34.68570 1.000 23.78454 109 ASN B O 1
ATOM 2927 N N . ALA B 2 113 ? -6.77944 5.60849 32.65587 1.000 27.07450 110 ALA B N 1
ATOM 2928 C CA . ALA B 2 113 ? -6.71771 7.06821 32.73844 1.000 28.03365 110 ALA B CA 1
ATOM 2929 C C . ALA B 2 113 ? -7.46767 7.58794 33.95985 1.000 27.87224 110 ALA B C 1
ATOM 2930 O O . ALA B 2 113 ? -6.96753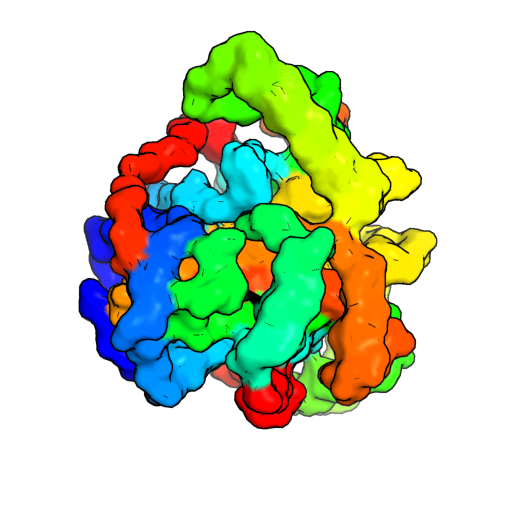 8.45028 34.69499 1.000 26.97519 110 ALA B O 1
ATOM 2932 N N . GLU B 2 114 ? -8.67475 7.06935 34.19184 1.000 29.48074 111 GLU B N 1
ATOM 2933 C CA . GLU B 2 114 ? -9.45077 7.49189 35.35146 1.000 29.11072 111 GLU B CA 1
ATOM 2934 C C . GLU B 2 114 ? -8.73560 7.13263 36.64273 1.000 26.93246 111 GLU B C 1
ATOM 2935 O O . GLU B 2 114 ? -8.66415 7.94866 37.57344 1.000 26.14226 111 GLU B O 1
ATOM 2941 N N . GLN B 2 115 ? -8.19996 5.91347 36.72057 1.000 24.52575 112 GLN B N 1
ATOM 2942 C CA . GLN B 2 115 ? -7.51883 5.51583 37.94201 1.000 23.37655 112 GLN B CA 1
ATOM 2943 C C . GLN B 2 115 ? -6.24158 6.30985 38.13971 1.000 21.81101 112 GLN B C 1
ATOM 2944 O O . GLN B 2 115 ? -5.88977 6.61023 39.27758 1.000 20.25156 112 GLN B O 1
ATOM 2950 N N . GLN B 2 116 ? -5.53970 6.65925 37.05758 1.000 21.24190 113 GLN B N 1
ATOM 2951 C CA . GLN B 2 116 ? -4.34533 7.48811 37.20606 1.000 21.56511 113 GLN B CA 1
ATOM 2952 C C . GLN B 2 116 ? -4.68767 8.87331 37.73107 1.000 20.98265 113 GLN B C 1
ATOM 2953 O O . GLN B 2 116 ? -3.94453 9.43409 38.54150 1.000 20.55031 113 GLN B O 1
ATOM 2959 N N A GLN B 2 117 ? -5.78844 9.45720 37.26036 0.652 21.07690 114 GLN B N 1
ATOM 2960 N N B GLN B 2 117 ? -5.79373 9.45727 37.26493 0.348 21.53637 114 GLN B N 1
ATOM 2961 C CA A GLN B 2 117 ? -6.17889 10.76159 37.77786 0.652 21.08512 114 GLN B CA 1
ATOM 2962 C CA B GLN B 2 117 ? -6.18794 10.76377 37.78035 0.348 22.03276 114 GLN B CA 1
ATOM 2963 C C A GLN B 2 117 ? -6.49254 10.68058 39.26752 0.652 19.71534 114 GLN B C 1
ATOM 2964 C C B GLN B 2 117 ? -6.50776 10.68850 39.26686 0.348 20.73656 114 GLN B C 1
ATOM 2965 O O A GLN B 2 117 ? -6.06027 11.53730 40.04931 0.652 18.24678 114 GLN B O 1
ATOM 2966 O O B GLN B 2 117 ? -6.11814 11.57160 40.04073 0.348 20.26655 114 GLN B O 1
ATOM 2977 N N . ALA B 2 118 ? -7.20327 9.63070 39.68784 1.000 19.93238 115 ALA B N 1
ATOM 2978 C CA . ALA B 2 118 ? -7.52092 9.47199 41.10342 1.000 20.02625 115 ALA B CA 1
ATOM 2979 C C . ALA B 2 118 ? -6.26108 9.22455 41.91762 1.000 19.91443 115 ALA B C 1
ATOM 2980 O O . ALA B 2 118 ? -6.12616 9.72588 43.03820 1.000 19.63535 115 ALA B O 1
ATOM 2982 N N . ALA B 2 119 ? -5.32366 8.46380 41.36547 1.000 19.60966 116 ALA B N 1
ATOM 2983 C CA . ALA B 2 119 ? -4.08794 8.18749 42.08612 1.000 19.32563 116 ALA B CA 1
ATOM 2984 C C . ALA B 2 119 ? -3.22967 9.43920 42.21517 1.000 18.84450 116 ALA B C 1
ATOM 2985 O O . ALA B 2 119 ? -2.65495 9.69383 43.28250 1.000 18.85501 116 ALA B O 1
ATOM 2987 N N . LEU B 2 120 ? -3.13479 10.23769 41.14479 1.000 18.45016 117 LEU B N 1
ATOM 2988 C CA . LEU B 2 120 ? -2.38465 11.48765 41.23784 1.000 19.23202 117 LEU B CA 1
ATOM 2989 C C . LEU B 2 120 ? -2.90929 12.33037 42.38323 1.000 18.75016 117 LEU B C 1
ATOM 2990 O O . LEU B 2 120 ? -2.13342 12.90120 43.15249 1.000 18.48785 117 LEU B O 1
ATOM 2995 N N . ALA B 2 121 ? -4.23483 12.42499 42.50443 1.000 17.86881 118 ALA B N 1
ATOM 2996 C CA . ALA B 2 121 ? -4.82696 13.22136 43.57548 1.000 17.23539 118 ALA B CA 1
ATOM 2997 C C . ALA B 2 121 ? -4.47157 12.64194 44.93670 1.000 16.05508 118 ALA B C 1
ATOM 2998 O O . ALA B 2 121 ? -4.14763 13.37688 45.87123 1.000 15.71950 118 ALA B O 1
ATOM 3000 N N A LYS B 2 122 ? -4.54260 11.31719 45.07404 0.594 16.94734 119 LYS B N 1
ATOM 3001 N N B LYS B 2 122 ? -4.53130 11.31698 45.05645 0.406 16.71954 119 LYS B N 1
ATOM 3002 C CA A LYS B 2 122 ? -4.23059 10.69028 46.35376 0.594 17.71636 119 LYS B CA 1
ATOM 3003 C CA B LYS B 2 122 ? -4.23643 10.65294 46.31866 0.406 17.23048 119 LYS B CA 1
ATOM 3004 C C A LYS B 2 122 ? -2.77826 10.93469 46.74775 0.594 17.04551 119 LYS B C 1
ATOM 3005 C C B LYS B 2 122 ? -2.79113 10.88902 46.74351 0.406 16.93578 119 LYS B C 1
ATOM 3006 O O A LYS B 2 122 ? -2.48348 11.30708 47.88888 0.594 17.08687 119 LYS B O 1
ATOM 3007 O O B LYS B 2 122 ? -2.51384 11.20372 47.90645 0.406 17.33930 119 LYS B O 1
ATOM 3018 N N . TYR B 2 123 ? -1.85345 10.75232 45.80746 1.000 16.20227 120 TYR B N 1
ATOM 3019 C CA . TYR B 2 123 ? -0.44192 10.92397 46.13772 1.000 15.60251 120 TYR B CA 1
ATOM 3020 C C . TYR B 2 123 ? -0.00411 12.38023 46.20600 1.000 13.27599 120 TYR B C 1
ATOM 3021 O O . TYR B 2 123 ? 0.95910 12.70107 46.92462 1.000 12.22350 120 TYR B O 1
ATOM 3030 N N . LYS B 2 124 ? -0.68593 13.27306 45.49355 1.000 12.37526 121 LYS B N 1
ATOM 3031 C CA . LYS B 2 124 ? -0.52577 14.69588 45.78205 1.000 12.62742 121 LYS B CA 1
ATOM 3032 C C . LYS B 2 124 ? -0.81487 14.97458 47.24927 1.000 12.46561 121 LYS B C 1
ATOM 3033 O O . LYS B 2 124 ? -0.04968 15.66617 47.92810 1.000 12.15653 121 LYS B O 1
ATOM 3039 N N . ALA B 2 125 ? -1.93682 14.45921 47.75070 1.000 12.64807 122 ALA B N 1
ATOM 3040 C CA . ALA B 2 125 ? -2.28866 14.70685 49.13909 1.000 13.94581 122 ALA B CA 1
ATOM 3041 C C . ALA B 2 125 ? -1.28243 14.06080 50.07931 1.000 13.65846 122 ALA B C 1
ATOM 3042 O O . ALA B 2 125 ? -0.87305 14.67653 51.07687 1.000 13.51264 122 ALA B O 1
ATOM 3044 N N . LEU B 2 126 ? -0.85247 12.83106 49.76938 1.000 13.40149 123 LEU B N 1
ATOM 3045 C CA . LEU B 2 126 ? 0.15793 12.18120 50.60403 1.000 12.50526 123 LEU B CA 1
ATOM 3046 C C . LEU B 2 126 ? 1.41144 13.03748 50.70824 1.000 11.21475 123 LEU B C 1
ATOM 3047 O O . LEU B 2 126 ? 1.92606 13.26853 51.80613 1.000 12.75091 123 LEU B O 1
ATOM 3052 N N . GLN B 2 127 ? 1.92669 13.51664 49.57096 1.000 9.56201 124 GLN B N 1
ATOM 3053 C CA . GLN B 2 127 ? 3.19121 14.23860 49.59740 1.000 10.35492 124 GLN B CA 1
ATOM 3054 C C . GLN B 2 127 ? 3.02131 15.65107 50.13897 1.000 11.06370 124 GLN B C 1
ATOM 3055 O O . GLN B 2 127 ? 3.85734 16.12046 50.91976 1.000 12.50489 124 GLN B O 1
ATOM 3061 N N . GLU B 2 128 ? 1.96471 16.34685 49.71098 1.000 10.22775 125 GLU B N 1
ATOM 3062 C CA . GLU B 2 128 ? 1.82304 17.76275 50.02546 1.000 12.44527 125 GLU B CA 1
ATOM 3063 C C . GLU B 2 128 ? 1.40170 17.96334 51.47723 1.000 13.87731 125 GLU B C 1
ATOM 3064 O O . GLU B 2 128 ? 1.93163 18.84312 52.16245 1.000 17.04278 125 GLU B O 1
ATOM 3070 N N . GLU B 2 129 ? 0.44833 17.16573 51.95791 1.000 13.58890 126 GLU B N 1
ATOM 3071 C CA . GLU B 2 129 ? -0.25124 17.41499 53.21019 1.000 16.35086 126 GLU B CA 1
ATOM 3072 C C . GLU B 2 129 ? 0.00140 16.35497 54.26427 1.000 14.68618 126 GLU B C 1
ATOM 3073 O O . GLU B 2 129 ? 0.30735 16.70371 55.42099 1.000 15.26059 126 GLU B O 1
ATOM 3079 N N . ASP B 2 130 ? -0.14579 15.06964 53.91954 1.000 13.84417 127 ASP B N 1
ATOM 3080 C CA . ASP B 2 130 ? -0.04465 14.03481 54.95009 1.000 12.83872 127 ASP B CA 1
ATOM 3081 C C . ASP B 2 130 ? 1.38168 13.90466 55.46649 1.000 12.58582 127 ASP B C 1
ATOM 3082 O O . ASP B 2 130 ? 1.60868 13.87889 56.68153 1.000 13.23649 127 ASP B O 1
ATOM 3095 N N . LYS B 2 132 ? 4.04271 15.95560 54.14191 1.000 12.44518 129 LYS B N 1
ATOM 3096 C CA . LYS B 2 132 ? 4.73105 17.23625 53.96325 1.000 12.64471 129 LYS B CA 1
ATOM 3097 C C . LYS B 2 132 ? 6.14532 17.04537 53.41194 1.000 11.88088 129 LYS B C 1
ATOM 3098 O O . LYS B 2 132 ? 7.12849 17.60892 53.90530 1.000 13.85576 129 LYS B O 1
ATOM 3104 N N . LEU B 2 133 ? 6.23032 16.26413 52.33970 1.000 9.51279 130 LEU B N 1
ATOM 3105 C CA . LEU B 2 133 ? 7.51597 15.97612 51.72482 1.000 9.84188 130 LEU B CA 1
ATOM 3106 C C . LEU B 2 133 ? 8.01837 17.10177 50.85088 1.000 12.62749 130 LEU B C 1
ATOM 3107 O O . LEU B 2 133 ? 9.17288 17.05469 50.41074 1.000 12.73619 130 LEU B O 1
ATOM 3112 N N . LEU B 2 134 ? 7.17715 18.07831 50.54022 1.000 12.43081 131 LEU B N 1
ATOM 3113 C CA . LEU B 2 134 ? 7.51995 19.04859 49.52102 1.000 13.31268 131 LEU B CA 1
ATOM 3114 C C . LEU B 2 134 ? 8.02369 20.34318 50.12463 1.000 14.76001 131 LEU B C 1
ATOM 3115 O O . LEU B 2 134 ? 8.09481 21.35479 49.43091 1.000 16.15975 131 LEU B O 1
ATOM 3120 N N . GLU B 2 135 ? 8.39511 20.31123 51.40870 1.000 15.41294 132 GLU B N 1
ATOM 3121 C CA . GLU B 2 135 ? 8.99559 21.47025 52.04841 1.000 17.59549 132 GLU B CA 1
ATOM 3122 C C . GLU B 2 135 ? 10.27140 21.90249 51.32790 1.000 18.21579 132 GLU B C 1
ATOM 3123 O O . GLU B 2 135 ? 10.52603 23.10028 51.16450 1.000 19.06755 132 GLU B O 1
ATOM 3129 N N . SER B 2 136 ? 11.07380 20.94977 50.86616 1.000 17.09501 133 SER B N 1
ATOM 3130 C CA . SER B 2 136 ? 12.31266 21.29117 50.18356 1.000 16.14279 133 SER B CA 1
ATOM 3131 C C . SER B 2 136 ? 12.71622 20.12288 49.29489 1.000 14.31501 133 SER B C 1
ATOM 3132 O O . SER B 2 136 ? 12.17326 19.01909 49.39719 1.000 13.74813 133 SER B O 1
ATOM 3135 N N . ASP B 2 137 ? 13.67344 20.38478 48.40130 1.000 14.42720 134 ASP B N 1
ATOM 3136 C CA . ASP B 2 137 ? 14.18967 19.29723 47.57530 1.000 13.96195 134 ASP B CA 1
ATOM 3137 C C . ASP B 2 137 ? 14.76220 18.19132 48.45114 1.000 12.26243 134 ASP B C 1
ATOM 3138 O O . ASP B 2 137 ? 14.60100 17.00186 48.15659 1.000 12.18885 134 ASP B O 1
ATOM 3143 N N . ARG B 2 138 ? 15.42855 18.56922 49.53947 1.000 12.26399 135 ARG B N 1
ATOM 3144 C CA . ARG B 2 138 ? 16.06755 17.57069 50.38511 1.000 12.36761 135 ARG B CA 1
ATOM 3145 C C . ARG B 2 138 ? 15.04636 16.73344 51.14387 1.000 10.58975 135 ARG B C 1
ATOM 3146 O O . ARG B 2 138 ? 15.24800 15.53048 51.33186 1.000 9.47182 135 ARG B O 1
ATOM 3154 N N A THR B 2 139 ? 13.93083 17.33360 51.59187 0.638 11.45820 136 THR B N 1
ATOM 3155 N N B THR B 2 139 ? 13.94521 17.35124 51.55859 0.362 11.52832 136 THR B N 1
ATOM 3156 C CA A THR B 2 139 ? 12.92374 16.51711 52.27784 0.638 10.48571 136 THR B CA 1
ATOM 3157 C CA B THR B 2 139 ? 12.89810 16.60998 52.24225 0.362 11.49751 136 THR B CA 1
ATOM 3158 C C A THR B 2 139 ? 12.35116 15.46183 51.33913 0.638 9.60948 136 THR B C 1
ATOM 3159 C C B THR B 2 139 ? 12.35699 15.50379 51.34785 0.362 10.30241 136 THR B C 1
ATOM 3160 O O A THR B 2 139 ? 12.10732 14.31723 51.74435 0.638 9.05134 136 THR B O 1
ATOM 3161 O O B THR B 2 139 ? 12.14748 14.36817 51.79331 0.362 10.24792 136 THR B O 1
ATOM 3168 N N . LEU B 2 140 ? 12.12544 15.82569 50.07682 1.000 9.06320 137 LEU B N 1
ATOM 3169 C CA . LEU B 2 140 ? 11.58670 14.85716 49.12116 1.000 7.46789 137 LEU B CA 1
ATOM 3170 C C . LEU B 2 140 ? 12.61842 13.78738 48.77257 1.000 7.21633 137 LEU B C 1
ATOM 3171 O O . LEU B 2 140 ? 12.27407 12.60140 48.63394 1.000 7.67627 137 LEU B O 1
ATOM 3176 N N . PHE B 2 141 ? 13.88825 14.18616 48.61310 1.000 8.29497 138 PHE B N 1
ATOM 3177 C CA . PHE B 2 141 ? 14.95235 13.20054 48.43024 1.000 7.45438 138 PHE B CA 1
ATOM 3178 C C . PHE B 2 141 ? 15.03002 12.25408 49.61793 1.000 7.77611 138 PHE B C 1
ATOM 3179 O O . PHE B 2 141 ? 15.16883 11.03166 49.45035 1.000 7.13930 138 PHE B O 1
ATOM 3187 N N . ASP B 2 142 ? 14.93315 12.80392 50.83281 1.000 7.92545 139 ASP B N 1
ATOM 3188 C CA . ASP B 2 142 ? 15.08562 11.95525 52.01820 1.000 8.06097 139 ASP B CA 1
ATOM 3189 C C . ASP B 2 142 ? 13.97439 10.91276 52.10579 1.000 7.22496 139 ASP B C 1
ATOM 3190 O O . ASP B 2 142 ? 14.18264 9.83910 52.67081 1.000 8.62691 139 ASP B O 1
ATOM 3195 N N . TRP B 2 143 ? 12.78431 11.21907 51.58131 1.000 7.17518 140 TRP B N 1
ATOM 3196 C CA . TRP B 2 143 ? 11.72737 10.21000 51.50351 1.000 6.79862 140 TRP B CA 1
ATOM 3197 C C . TRP B 2 143 ? 12.16422 9.01089 50.67057 1.000 5.97132 140 TRP B C 1
ATOM 3198 O O . TRP B 2 143 ? 12.03276 7.85728 51.09980 1.000 6.81007 140 TRP B O 1
ATOM 3209 N N . CYS B 2 144 ? 12.66967 9.26135 49.45719 1.000 6.00264 141 CYS B N 1
ATOM 3210 C CA . CYS B 2 144 ? 13.18872 8.15830 48.65479 1.000 7.67503 141 CYS B CA 1
ATOM 3211 C C . CYS B 2 144 ? 14.35093 7.46572 49.34966 1.000 7.42145 141 CYS B C 1
ATOM 3212 O O . CYS B 2 144 ? 14.46907 6.22994 49.29547 1.000 6.67535 141 CYS B O 1
ATOM 3215 N N . SER B 2 145 ? 15.21892 8.24464 50.00462 1.000 6.56591 142 SER B N 1
ATOM 3216 C CA . SER B 2 145 ? 16.35502 7.67290 50.71568 1.000 6.34908 142 SER B CA 1
ATOM 3217 C C . SER B 2 145 ? 15.88905 6.70727 51.80168 1.000 6.54652 142 SER B C 1
ATOM 3218 O O . SER B 2 145 ? 16.45935 5.61762 51.96285 1.000 6.46106 142 SER B O 1
ATOM 3221 N N . LYS B 2 146 ? 14.82984 7.06379 52.53595 1.000 6.03812 143 LYS B N 1
ATOM 3222 C CA . LYS B 2 146 ? 14.31750 6.13437 53.53987 1.000 5.46752 143 LYS B CA 1
ATOM 3223 C C . LYS B 2 146 ? 13.96432 4.79048 52.91123 1.000 6.27747 143 LYS B C 1
ATOM 3224 O O . LYS B 2 146 ? 14.23743 3.74284 53.49778 1.000 7.01266 143 LYS B O 1
ATOM 3230 N N . GLN B 2 147 ? 13.33378 4.79633 51.72617 1.000 6.37565 144 GLN B N 1
ATOM 3231 C CA . GLN B 2 147 ? 13.00421 3.52503 51.08828 1.000 6.90918 144 GLN B CA 1
ATOM 3232 C C . GLN B 2 147 ? 14.26603 2.72183 50.80375 1.000 6.03726 144 GLN B C 1
ATOM 3233 O O . GLN B 2 147 ? 14.26271 1.48074 50.92611 1.000 5.96626 144 GLN B O 1
ATOM 3239 N N . THR B 2 148 ? 15.35910 3.40924 50.41904 1.000 5.79963 145 THR B N 1
ATOM 3240 C CA . THR B 2 148 ? 16.59365 2.66598 50.13460 1.000 6.58885 145 THR B CA 1
ATOM 3241 C C . THR B 2 148 ? 17.17500 2.01473 51.38921 1.000 6.64262 145 THR B C 1
ATOM 3242 O O . THR B 2 148 ? 17.92499 1.04272 51.27147 1.000 7.76173 145 THR B O 1
ATOM 3246 N N . TYR B 2 149 ? 16.87257 2.53650 52.57932 1.000 6.09776 146 TYR B N 1
ATOM 3247 C CA . TYR B 2 149 ? 17.34007 1.89288 53.80672 1.000 5.81116 146 TYR B CA 1
ATOM 3248 C C . TYR B 2 149 ? 16.63619 0.56523 54.04287 1.000 6.53024 146 TYR B C 1
ATOM 3249 O O . TYR B 2 149 ? 17.19441 -0.30727 54.71266 1.000 6.94861 146 TYR B O 1
ATOM 3258 N N . ILE B 2 150 ? 15.41587 0.39629 53.50318 1.000 6.44521 147 ILE B N 1
ATOM 3259 C CA . ILE B 2 150 ? 14.76617 -0.91876 53.50625 1.000 6.19276 147 ILE B CA 1
ATOM 3260 C C . ILE B 2 150 ? 15.55423 -1.89749 52.63644 1.000 6.13376 147 ILE B C 1
ATOM 3261 O O . ILE B 2 150 ? 15.86503 -3.02906 53.04348 1.000 7.31632 147 ILE B O 1
ATOM 3266 N N . ALA B 2 151 ? 15.89119 -1.47546 51.40932 1.000 6.60592 148 ALA B N 1
ATOM 3267 C CA . ALA B 2 151 ? 16.70314 -2.32111 50.53874 1.000 6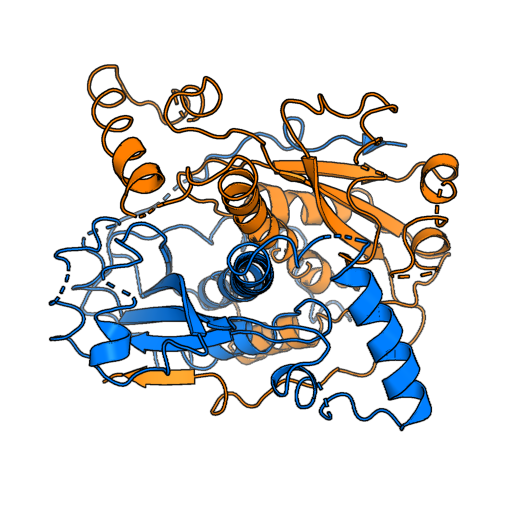.30873 148 ALA B CA 1
ATOM 3268 C C . ALA B 2 151 ? 18.05880 -2.62882 51.17074 1.000 5.60212 148 ALA B C 1
ATOM 3269 O O . ALA B 2 151 ? 18.52525 -3.77360 51.11488 1.000 7.14671 148 ALA B O 1
ATOM 3271 N N . LEU B 2 152 ? 18.69802 -1.62460 51.78697 1.000 5.83639 149 LEU B N 1
ATOM 3272 C CA . LEU B 2 152 ? 19.94204 -1.87419 52.51041 1.000 5.90161 149 LEU B CA 1
ATOM 3273 C C . LEU B 2 152 ? 19.75615 -2.96460 53.55496 1.000 6.78114 149 LEU B C 1
ATOM 3274 O O . LEU B 2 152 ? 20.53677 -3.92588 53.61361 1.000 7.68892 149 LEU B O 1
ATOM 3279 N N . ALA B 2 153 ? 18.73429 -2.82084 54.40401 1.000 6.38859 150 ALA B N 1
ATOM 3280 C CA . ALA B 2 153 ? 18.54854 -3.76182 55.50625 1.000 7.04042 150 ALA B CA 1
ATOM 3281 C C . ALA B 2 153 ? 18.35433 -5.16780 54.98175 1.000 7.28206 150 ALA B C 1
ATOM 3282 O O . ALA B 2 153 ? 18.90860 -6.13854 55.53299 1.000 8.74780 150 ALA B O 1
ATOM 3284 N N . ASN B 2 154 ? 17.58545 -5.29285 53.89912 1.000 7.47003 151 ASN B N 1
ATOM 3285 C CA . ASN B 2 154 ? 17.30854 -6.61316 53.35325 1.000 8.06538 151 ASN B CA 1
ATOM 3286 C C . ASN B 2 154 ? 18.55055 -7.23545 52.73430 1.000 7.92229 151 ASN B C 1
ATOM 3287 O O . ASN B 2 154 ? 18.71901 -8.45336 52.79719 1.000 9.11113 151 ASN B O 1
ATOM 3308 N N . LEU B 2 156 ? 21.66216 -6.70588 53.87908 1.000 7.67702 153 LEU B N 1
ATOM 3309 C CA . LEU B 2 156 ? 22.48424 -7.16002 55.00366 1.000 7.65967 153 LEU B CA 1
ATOM 3310 C C . LEU B 2 156 ? 21.94966 -8.46820 55.56200 1.000 8.25208 153 LEU B C 1
ATOM 3311 O O . LEU B 2 156 ? 22.72069 -9.38961 55.85626 1.000 9.13687 153 LEU B O 1
ATOM 3316 N N . THR B 2 157 ? 20.63022 -8.56627 55.70748 1.000 8.06856 154 THR B N 1
ATOM 3317 C CA . THR B 2 157 ? 20.03305 -9.77014 56.27061 1.000 8.92847 154 THR B CA 1
ATOM 3318 C C . THR B 2 157 ? 20.15480 -10.95457 55.32049 1.000 9.51852 154 THR B C 1
ATOM 3319 O O . THR B 2 157 ? 20.48588 -12.06654 55.74433 1.000 10.45345 154 THR B O 1
ATOM 3323 N N . GLY B 2 158 ? 19.89130 -10.74336 54.03197 1.000 8.37189 155 GLY B N 1
ATOM 3324 C CA . GLY B 2 158 ? 20.06945 -11.82551 53.08040 1.000 8.86927 155 GLY B CA 1
ATOM 3325 C C . GLY B 2 158 ? 21.51079 -12.29555 53.00806 1.000 9.10406 155 GLY B C 1
ATOM 3326 O O . GLY B 2 158 ? 21.77578 -13.49956 52.96554 1.000 9.68379 155 GLY B O 1
ATOM 3327 N N . ALA B 2 159 ? 22.46438 -11.35435 53.02169 1.000 8.26879 156 ALA B N 1
ATOM 3328 C CA . ALA B 2 159 ? 23.86931 -11.74502 53.08310 1.000 8.66323 156 ALA B CA 1
ATOM 3329 C C . ALA B 2 159 ? 24.14456 -12.60546 54.31662 1.000 8.14640 156 ALA B C 1
ATOM 3330 O O . ALA B 2 159 ? 24.76072 -13.67841 54.21746 1.000 8.54428 156 ALA B O 1
ATOM 3332 N N . ALA B 2 160 ? 23.66111 -12.16866 55.48683 1.000 8.26546 157 ALA B N 1
ATOM 3333 C CA . ALA B 2 160 ? 23.90769 -12.93021 56.70989 1.000 9.27828 157 ALA B CA 1
ATOM 3334 C C . ALA B 2 160 ? 23.31468 -14.32422 56.62213 1.000 10.62979 157 ALA B C 1
ATOM 3335 O O . ALA B 2 160 ? 23.93969 -15.29811 57.07320 1.000 11.18863 157 ALA B O 1
ATOM 3337 N N . ALA B 2 161 ? 22.12283 -14.43950 56.01244 1.000 11.11086 158 ALA B N 1
ATOM 3338 C CA . ALA B 2 161 ? 21.48236 -15.74324 55.85923 1.000 10.99863 158 ALA B CA 1
ATOM 3339 C C . ALA B 2 161 ? 22.32916 -16.69019 55.00807 1.000 11.63648 158 ALA B C 1
ATOM 3340 O O . ALA B 2 161 ? 22.31989 -17.90403 55.23622 1.000 13.91615 158 ALA B O 1
ATOM 3342 N N . LEU B 2 162 ? 23.09516 -16.15385 54.05731 1.000 10.81076 159 LEU B N 1
ATOM 3343 C CA . LEU B 2 162 ? 23.99023 -16.94661 53.22013 1.000 11.92320 159 LEU B CA 1
ATOM 3344 C C . LEU B 2 162 ? 25.35279 -17.18348 53.85927 1.000 13.57932 159 LEU B C 1
ATOM 3345 O O . LEU B 2 162 ? 26.21955 -17.80089 53.22917 1.000 16.29289 159 LEU B O 1
ATOM 3350 N N . GLY B 2 163 ? 25.58047 -16.69636 55.07309 1.000 11.39420 160 GLY B N 1
ATOM 3351 C CA . GLY B 2 163 ? 26.88970 -16.84927 55.66910 1.000 10.16136 160 GLY B CA 1
ATOM 3352 C C . GLY B 2 163 ? 27.88396 -15.79301 55.27923 1.000 10.39905 160 GLY B C 1
ATOM 3353 O O . GLY B 2 163 ? 29.08901 -16.00100 55.44774 1.000 12.77604 160 GLY B O 1
ATOM 3354 N N . ILE B 2 164 ? 27.41856 -14.66521 54.75974 1.000 9.35357 161 ILE B N 1
ATOM 3355 C CA . ILE B 2 164 ? 28.27627 -13.62617 54.20096 1.000 9.40031 161 ILE B CA 1
ATOM 3356 C C . ILE B 2 164 ? 28.17344 -12.39694 55.08926 1.000 9.64133 161 ILE B C 1
ATOM 3357 O O . ILE B 2 164 ? 27.06507 -11.96418 55.44556 1.000 10.47842 161 ILE B O 1
ATOM 3362 N N . ASP B 2 165 ? 29.32461 -11.84632 55.45727 1.000 8.94209 162 ASP B N 1
ATOM 3363 C CA . ASP B 2 165 ? 29.39711 -10.67798 56.30722 1.000 8.74391 162 ASP B CA 1
ATOM 3364 C C . ASP B 2 165 ? 29.20011 -9.40397 55.49812 1.000 8.49873 162 ASP B C 1
ATOM 3365 O O . ASP B 2 165 ? 29.33578 -9.38461 54.26682 1.000 8.98946 162 ASP B O 1
ATOM 3370 N N . SER B 2 166 ? 28.86061 -8.33353 56.21476 1.000 7.76383 163 SER B N 1
ATOM 3371 C CA . SER B 2 166 ? 28.55705 -7.05577 55.58382 1.000 8.12268 163 SER B CA 1
ATOM 3372 C C . SER B 2 166 ? 28.74908 -5.93235 56.59002 1.000 7.85751 163 SER B C 1
ATOM 3373 O O . SER B 2 166 ? 28.91318 -6.16389 57.79519 1.000 8.78910 163 SER B O 1
ATOM 3376 N N . CYS B 2 167 ? 28.72646 -4.69984 56.07501 1.000 6.98133 164 CYS B N 1
ATOM 3377 C CA . CYS B 2 167 ? 28.72191 -3.51902 56.93103 1.000 7.22626 164 CYS B CA 1
ATOM 3378 C C . CYS B 2 167 ? 27.97539 -2.40877 56.21374 1.000 7.11282 164 CYS B C 1
ATOM 3379 O O . CYS B 2 167 ? 28.35446 -2.02243 55.09838 1.000 8.20625 164 CYS B O 1
ATOM 3382 N N . PRO B 2 168 ? 26.92802 -1.86813 56.81710 1.000 6.98675 165 PRO B N 1
ATOM 3383 C CA . PRO B 2 168 ? 26.31250 -0.66467 56.25682 1.000 7.26719 165 PRO B CA 1
ATOM 3384 C C . PRO B 2 168 ? 27.24747 0.51647 56.47684 1.000 6.44306 165 PRO B C 1
ATOM 3385 O O . PRO B 2 168 ? 27.95255 0.58454 57.49370 1.000 7.62862 165 PRO B O 1
ATOM 3389 N N . ILE B 2 169 ? 27.23373 1.46301 55.53057 1.000 6.39753 166 ILE B N 1
ATOM 3390 C CA . ILE B 2 169 ? 28.20325 2.56214 55.51769 1.000 7.09435 166 ILE B CA 1
ATOM 3391 C C . ILE B 2 169 ? 27.51146 3.89486 55.24547 1.000 7.16350 166 ILE B C 1
ATOM 3392 O O . ILE B 2 169 ? 26.93477 4.08080 54.16388 1.000 7.50887 166 ILE B O 1
ATOM 3397 N N . GLU B 2 170 ? 27.65116 4.85060 56.19597 1.000 6.57641 167 GLU B N 1
ATOM 3398 C CA . GLU B 2 170 ? 27.34770 6.26312 55.98284 1.000 6.65024 167 GLU B CA 1
ATOM 3399 C C . GLU B 2 170 ? 28.58568 7.13845 56.07753 1.000 7.65518 167 GLU B C 1
ATOM 3400 O O . GLU B 2 170 ? 28.50127 8.34304 55.79186 1.000 8.62007 167 GLU B O 1
ATOM 3406 N N . GLY B 2 171 ? 29.72485 6.57286 56.47637 1.000 8.39161 168 GLY B N 1
ATOM 3407 C CA . GLY B 2 171 ? 30.88975 7.38232 56.80773 1.000 8.88786 168 GLY B CA 1
ATOM 3408 C C . GLY B 2 171 ? 31.72101 7.83796 55.62742 1.000 8.95990 168 GLY B C 1
ATOM 3409 O O . GLY B 2 171 ? 32.86272 7.41201 55.44447 1.000 10.55773 168 GLY B O 1
ATOM 3410 N N . PHE B 2 172 ? 31.14337 8.69243 54.79903 1.000 7.52466 169 PHE B N 1
ATOM 3411 C CA . PHE B 2 172 ? 31.87262 9.27718 53.68903 1.000 7.97767 169 PHE B CA 1
ATOM 3412 C C . PHE B 2 172 ? 31.27777 10.65218 53.42262 1.000 9.19981 169 PHE B C 1
ATOM 3413 O O . PHE B 2 172 ? 30.14983 10.95762 53.83073 1.000 8.76274 169 PHE B O 1
ATOM 3421 N N . HIS B 2 173 ? 32.05973 11.49080 52.75114 1.000 8.49051 170 HIS B N 1
ATOM 3422 C CA . HIS B 2 173 ? 31.58478 12.81482 52.38450 1.000 8.17682 170 HIS B CA 1
ATOM 3423 C C . HIS B 2 173 ? 30.60633 12.64758 51.23567 1.000 6.92177 170 HIS B C 1
ATOM 3424 O O . HIS B 2 173 ? 31.00481 12.29425 50.11642 1.000 8.99249 170 HIS B O 1
ATOM 3431 N N . TYR B 2 174 ? 29.31625 12.89192 51.50855 1.000 6.74130 171 TYR B N 1
ATOM 3432 C CA . TYR B 2 174 ? 28.27876 12.54277 50.54490 1.000 7.38203 171 TYR B CA 1
ATOM 3433 C C . TYR B 2 174 ? 28.41656 13.32741 49.25132 1.000 8.17699 171 TYR B C 1
ATOM 3434 O O . TYR B 2 174 ? 28.26699 12.76779 48.16622 1.000 8.89101 171 TYR B O 1
ATOM 3443 N N . ASP B 2 175 ? 28.67503 14.62929 49.33951 1.000 8.16874 172 ASP B N 1
ATOM 3444 C CA . ASP B 2 175 ? 28.76013 15.39542 48.10313 1.000 9.63639 172 ASP B CA 1
ATOM 3445 C C . ASP B 2 175 ? 29.99027 15.00992 47.28469 1.000 8.73975 172 ASP B C 1
ATOM 3446 O O . ASP B 2 175 ? 29.91863 14.94971 46.05928 1.000 8.82159 172 ASP B O 1
ATOM 3451 N N . LYS B 2 176 ? 31.13173 14.73837 47.93030 1.000 9.20338 173 LYS B N 1
ATOM 3452 C CA . LYS B 2 176 ? 32.29157 14.30026 47.15468 1.000 9.30731 173 LYS B CA 1
ATOM 3453 C C . LYS B 2 176 ? 32.04244 12.94315 46.50162 1.000 8.90908 173 LYS B C 1
ATOM 3454 O O . LYS B 2 176 ? 32.50639 12.67700 45.38052 1.000 9.89107 173 LYS B O 1
ATOM 3468 N N A ASN B 2 178 ? 29.04996 11.74727 45.61968 0.472 10.23207 175 ASN B N 1
ATOM 3469 N N B ASN B 2 178 ? 29.08776 11.79012 45.59999 0.528 9.99086 175 ASN B N 1
ATOM 3470 C CA A ASN B 2 178 ? 28.15216 12.06357 44.51321 0.472 10.87784 175 ASN B CA 1
ATOM 3471 C CA B ASN B 2 178 ? 28.13007 12.02882 44.52358 0.528 10.45800 175 ASN B CA 1
ATOM 3472 C C A ASN B 2 178 ? 28.94199 12.55841 43.32083 0.472 10.40485 175 ASN B C 1
ATOM 3473 C C B ASN B 2 178 ? 28.79135 12.68345 43.31131 0.528 10.13725 175 ASN B C 1
ATOM 3474 O O A ASN B 2 178 ? 28.83890 12.02156 42.21109 0.472 10.81452 175 ASN B O 1
ATOM 3475 O O B ASN B 2 178 ? 28.45079 12.36793 42.16276 0.528 10.14242 175 ASN B O 1
ATOM 3484 N N . GLU B 2 179 ? 29.72177 13.60973 43.54083 1.000 10.01344 176 GLU B N 1
ATOM 3485 C CA . GLU B 2 179 ? 30.46519 14.25822 42.46333 1.000 9.59389 176 GLU B CA 1
ATOM 3486 C C . GLU B 2 179 ? 31.33071 13.24158 41.73834 1.000 11.03206 176 GLU B C 1
ATOM 3487 O O . GLU B 2 179 ? 31.36792 13.22303 40.50772 1.000 13.31292 176 GLU B O 1
ATOM 3500 N N . LEU B 2 181 ? 31.06089 9.84870 41.55973 1.000 12.07884 178 LEU B N 1
ATOM 3501 C CA . LEU B 2 181 ? 30.30804 8.83530 40.83096 1.000 11.61012 178 LEU B CA 1
ATOM 3502 C C . LEU B 2 181 ? 29.56507 9.42196 39.62067 1.000 12.71405 178 LEU B C 1
ATOM 3503 O O . LEU B 2 181 ? 29.41749 8.75970 38.58723 1.000 14.24869 178 LEU B O 1
ATOM 3508 N N . ALA B 2 182 ? 29.12180 10.67691 39.73439 1.000 13.87035 179 ALA B N 1
ATOM 3509 C CA . ALA B 2 182 ? 28.51279 11.33241 38.58226 1.000 14.30197 179 ALA B CA 1
ATOM 3510 C C . ALA B 2 182 ? 29.54444 11.63990 37.50228 1.000 15.37460 179 ALA B C 1
ATOM 3511 O O . ALA B 2 182 ? 29.24419 11.54182 36.31012 1.000 16.73273 179 ALA B O 1
ATOM 3513 N N . GLU B 2 183 ? 30.75177 12.04695 37.90198 1.000 15.06013 180 GLU B N 1
ATOM 3514 C CA . GLU B 2 183 ? 31.82138 12.30691 36.94521 1.000 17.95429 180 GLU B CA 1
ATOM 3515 C C . GLU B 2 183 ? 32.18641 11.04514 36.18349 1.000 18.47846 180 GLU B C 1
ATOM 3516 O O . GLU B 2 183 ? 32.52249 11.10566 34.99203 1.000 20.19226 180 GLU B O 1
ATOM 3522 N N . GLU B 2 184 ? 32.08934 9.88924 36.84398 1.000 18.17715 181 GLU B N 1
ATOM 3523 C CA . GLU B 2 184 ? 32.31734 8.61097 36.18292 1.000 19.21315 181 GLU B CA 1
ATOM 3524 C C . GLU B 2 184 ? 31.21580 8.27039 35.19162 1.000 19.70512 181 GLU B C 1
ATOM 3525 O O . GLU B 2 184 ? 31.37244 7.31203 34.42697 1.000 21.97605 181 GLU B O 1
ATOM 3531 N N . GLY B 2 185 ? 30.11472 9.02325 35.18106 1.000 18.75652 182 GLY B N 1
ATOM 3532 C CA . GLY B 2 185 ? 29.01744 8.76524 34.26083 1.000 18.55274 182 GLY B CA 1
ATOM 3533 C C . GLY B 2 185 ? 28.01806 7.73853 34.73210 1.000 18.14452 182 GLY B C 1
ATOM 3534 O O . GLY B 2 185 ? 27.17345 7.30204 33.94015 1.000 18.49448 182 GLY B O 1
ATOM 3535 N N . LEU B 2 186 ? 28.04888 7.37510 36.00757 1.000 17.14100 183 LEU B N 1
ATOM 3536 C CA . LEU B 2 186 ? 27.25350 6.24511 36.45900 1.000 17.73656 183 LEU B CA 1
ATOM 3537 C C . LEU B 2 186 ? 25.78540 6.58721 36.62797 1.000 18.66427 183 LEU B C 1
ATOM 3538 O O . LEU B 2 186 ? 24.94574 5.68282 36.59774 1.000 21.73027 183 LEU B O 1
ATOM 3543 N N . PHE B 2 187 ? 25.45884 7.86014 36.81793 1.000 16.41311 184 PHE B N 1
ATOM 3544 C CA . PHE B 2 187 ? 24.06876 8.27392 36.91619 1.000 16.42916 184 PHE B CA 1
ATOM 3545 C C . PHE B 2 187 ? 24.00313 9.73196 36.51723 1.000 15.97556 184 PHE B C 1
ATOM 3546 O O . PHE B 2 187 ? 25.02109 10.42981 36.49131 1.000 16.80217 184 PHE B O 1
ATOM 3554 N N . ASP B 2 188 ? 22.79225 10.17552 36.21599 1.000 16.49150 185 ASP B N 1
ATOM 3555 C CA . ASP B 2 188 ? 22.53451 11.57865 35.96373 1.000 17.30517 185 ASP B CA 1
ATOM 3556 C C . ASP B 2 188 ? 22.30352 12.26062 37.30705 1.000 15.01960 185 ASP B C 1
ATOM 3557 O O . ASP B 2 188 ? 21.33678 11.91930 38.00738 1.000 13.90650 185 ASP B O 1
ATOM 3562 N N . PRO B 2 189 ? 23.15473 13.20942 37.71053 1.000 14.97174 186 PRO B N 1
ATOM 3563 C CA . PRO B 2 189 ? 23.02079 13.78438 39.05129 1.000 15.53750 186 PRO B CA 1
ATOM 3564 C C . PRO B 2 189 ? 21.80219 14.67573 39.21304 1.000 15.74367 186 PRO B C 1
ATOM 3565 O O . PRO B 2 189 ? 21.51311 15.07595 40.34450 1.000 15.34799 186 PRO B O 1
ATOM 3569 N N . LYS B 2 190 ? 21.07205 14.99427 38.13984 1.000 16.83730 187 LYS B N 1
ATOM 3570 C CA . LYS B 2 190 ? 19.79015 15.64453 38.36954 1.000 18.32057 187 LYS B CA 1
ATOM 3571 C C . LYS B 2 190 ? 18.70098 14.64611 38.73176 1.000 15.82742 187 LYS B C 1
ATOM 3572 O O . LYS B 2 190 ? 17.64910 15.04432 39.24540 1.000 16.85465 187 LYS B O 1
ATOM 3578 N N . GLU B 2 191 ? 18.94148 13.36138 38.51221 1.000 13.52677 188 GLU B N 1
ATOM 3579 C CA . GLU B 2 191 ? 17.90848 12.36644 38.69005 1.000 13.09913 188 GLU B CA 1
ATOM 3580 C C . GLU B 2 191 ? 18.08105 11.51878 39.93412 1.000 10.39978 188 GLU B C 1
ATOM 3581 O O . GLU B 2 191 ? 17.07530 11.08735 40.50812 1.000 10.52325 188 GLU B O 1
ATOM 3587 N N . TYR B 2 192 ? 19.32080 11.28107 40.35403 1.000 9.89022 189 TYR B N 1
ATOM 3588 C CA . TYR B 2 192 ? 19.63657 10.43542 41.50089 1.000 9.40781 189 TYR B CA 1
ATOM 3589 C C . TYR B 2 192 ? 20.74919 11.07438 42.31296 1.000 9.06396 189 TYR B C 1
ATOM 3590 O O . TYR B 2 192 ? 21.53613 11.87184 41.80980 1.000 10.60035 189 TYR B O 1
ATOM 3599 N N . ALA B 2 193 ? 20.83365 10.67698 43.57839 1.000 7.40150 190 ALA B N 1
ATOM 3600 C CA . ALA B 2 193 ? 21.96575 11.04697 44.42360 1.000 7.60534 190 ALA B CA 1
ATOM 3601 C C . ALA B 2 193 ? 22.26957 9.90193 45.38438 1.000 7.87991 190 ALA B C 1
ATOM 3602 O O . ALA B 2 193 ? 21.41926 9.05726 45.67882 1.000 8.14399 190 ALA B O 1
ATOM 3604 N N . VAL B 2 194 ? 23.50539 9.88738 45.88415 1.000 8.35696 191 VAL B N 1
ATOM 3605 C CA . VAL B 2 194 ? 23.92745 8.81887 46.77927 1.000 7.17258 191 VAL B CA 1
ATOM 3606 C C . VAL B 2 194 ? 23.10097 8.84977 48.05620 1.000 7.86920 191 VAL B C 1
ATOM 3607 O O . VAL B 2 194 ? 22.89278 9.90921 48.67276 1.000 8.75382 191 VAL B O 1
ATOM 3611 N N . SER B 2 195 ? 22.66778 7.66850 48.48883 1.000 7.12816 192 SER B N 1
ATOM 3612 C CA . SER B 2 195 ? 21.86232 7.51688 49.69046 1.000 6.21367 192 SER B CA 1
ATOM 3613 C C . SER B 2 195 ? 22.60183 6.83542 50.83535 1.000 7.10532 192 SER B C 1
ATOM 3614 O O . SER B 2 195 ? 22.58600 7.34075 51.96810 1.000 7.15862 192 SER B O 1
ATOM 3617 N N . VAL B 2 196 ? 23.23079 5.68813 50.58317 1.000 6.38165 193 VAL B N 1
ATOM 3618 C CA . VAL B 2 196 ? 23.90600 4.91663 51.63329 1.000 6.98728 193 VAL B CA 1
ATOM 3619 C C . VAL B 2 196 ? 24.71274 3.84818 50.91085 1.000 7.76231 193 VAL B C 1
ATOM 3620 O O . VAL B 2 196 ? 24.48246 3.58437 49.72848 1.000 9.36946 193 VAL B O 1
ATOM 3624 N N . ALA B 2 197 ? 25.67682 3.25059 51.60039 1.000 7.22298 194 ALA B N 1
ATOM 3625 C CA . ALA B 2 197 ? 26.48969 2.20812 50.98886 1.000 7.21515 194 ALA B CA 1
ATOM 3626 C C . ALA B 2 197 ? 26.55247 0.98355 51.89366 1.000 6.45062 194 ALA B C 1
ATOM 3627 O O . ALA B 2 197 ? 26.08269 0.99219 53.04464 1.000 7.32919 194 ALA B O 1
ATOM 3629 N N . ALA B 2 198 ? 27.17219 -0.08270 51.36415 1.000 7.35800 195 ALA B N 1
ATOM 3630 C CA . ALA B 2 198 ? 27.37961 -1.29551 52.15215 1.000 6.39218 195 ALA B CA 1
ATOM 3631 C C . ALA B 2 198 ? 28.52416 -2.09747 51.55735 1.000 7.45106 195 ALA B C 1
ATOM 3632 O O . ALA B 2 198 ? 28.65506 -2.19928 50.33227 1.000 8.27047 195 ALA B O 1
ATOM 3634 N N . THR B 2 199 ? 29.35776 -2.64606 52.43307 1.000 7.62579 196 THR B N 1
ATOM 3635 C CA . THR B 2 199 ? 30.38747 -3.58527 52.03506 1.000 7.42890 196 THR B CA 1
ATOM 3636 C C . THR B 2 199 ? 29.92293 -5.00105 52.33139 1.000 7.61144 196 THR B C 1
ATOM 3637 O O . THR B 2 199 ? 29.06816 -5.22887 53.19201 1.000 7.77582 196 THR B O 1
ATOM 3641 N N . PHE B 2 200 ? 30.49051 -5.95203 51.59033 1.000 7.69340 197 PHE B N 1
ATOM 3642 C CA . PHE B 2 200 ? 30.18590 -7.36830 51.74711 1.000 8.11374 197 PHE B CA 1
ATOM 3643 C C . PHE B 2 200 ? 31.46386 -8.17923 51.60655 1.000 9.02689 197 PHE B C 1
ATOM 3644 O O . PHE B 2 200 ? 32.36261 -7.82382 50.84042 1.000 8.78658 197 PHE B O 1
ATOM 3652 N N . GLY B 2 201 ? 31.52772 -9.28017 52.34470 1.000 8.74339 198 GLY B N 1
ATOM 3653 C CA . GLY B 2 201 ? 32.70048 -10.13650 52.26795 1.000 9.27704 198 GLY B CA 1
ATOM 3654 C C . GLY B 2 201 ? 32.66679 -11.15638 53.37576 1.000 8.85008 198 GLY B C 1
ATOM 3655 O O . GLY B 2 201 ? 31.59447 -11.50035 53.88723 1.000 10.76056 198 GLY B O 1
ATOM 3656 N N . TYR B 2 202 ? 33.85557 -11.60453 53.77629 1.000 9.13982 199 TYR B N 1
ATOM 3657 C CA . TYR B 2 202 ? 33.98585 -12.60035 54.82639 1.000 10.34270 199 TYR B CA 1
ATOM 3658 C C . TYR B 2 202 ? 34.92994 -12.03949 55.87437 1.000 10.39913 199 TYR B C 1
ATOM 3659 O O . TYR B 2 202 ? 36.02044 -11.57395 55.54005 1.000 11.97904 199 TYR B O 1
ATOM 3668 N N A ARG B 2 203 ? 34.51867 -12.10669 57.13843 0.410 10.80015 200 ARG B N 1
ATOM 3669 N N B ARG B 2 203 ? 34.52348 -12.09968 57.13848 0.590 10.54622 200 ARG B N 1
ATOM 3670 C CA A ARG B 2 203 ? 35.31388 -11.54807 58.22714 0.410 11.64645 200 ARG B CA 1
ATOM 3671 C CA B ARG B 2 203 ? 35.31708 -11.50857 58.21233 0.590 11.51571 200 ARG B CA 1
ATOM 3672 C C A ARG B 2 203 ? 36.67851 -12.22049 58.32523 0.410 12.91420 200 ARG B C 1
ATOM 3673 C C B ARG B 2 203 ? 36.64479 -12.23345 58.41940 0.590 12.55722 200 ARG B C 1
ATOM 3674 O O A ARG B 2 203 ? 36.85844 -13.39195 57.97810 0.410 13.67489 200 ARG B O 1
ATOM 3675 O O B ARG B 2 203 ? 36.76480 -13.45135 58.24872 0.590 13.03998 200 ARG B O 1
ATOM 3690 N N . SER B 2 204 ? 37.64826 -11.45938 58.81681 1.000 13.25802 201 SER B N 1
ATOM 3691 C CA . SER B 2 204 ? 38.98416 -11.98172 59.07052 1.000 15.67202 201 SER B CA 1
ATOM 3692 C C . SER B 2 204 ? 39.22882 -12.30569 60.53667 1.000 21.38361 201 SER B C 1
ATOM 3693 O O . SER B 2 204 ? 40.30066 -12.82331 60.87707 1.000 22.60201 201 SER B O 1
ATOM 3696 N N . ARG B 2 205 ? 38.27034 -12.01334 61.40932 1.000 23.80510 202 ARG B N 1
ATOM 3697 C CA . ARG B 2 205 ? 38.38503 -12.32056 62.82815 1.000 29.38763 202 ARG B CA 1
ATOM 3698 C C . ARG B 2 205 ? 36.97483 -12.33370 63.39476 1.000 29.97385 202 ARG B C 1
ATOM 3699 O O . ARG B 2 205 ? 36.02742 -11.88395 62.75577 1.000 26.50500 202 ARG B O 1
ATOM 3707 N N A ASP B 2 206 ? 36.84042 -12.85639 64.60652 0.514 32.39485 203 ASP B N 1
ATOM 3708 N N B ASP B 2 206 ? 36.84238 -12.85147 64.60821 0.486 32.65883 203 ASP B N 1
ATOM 3709 C CA A ASP B 2 206 ? 35.52519 -12.86479 65.22446 0.514 34.66643 203 ASP B CA 1
ATOM 3710 C CA B ASP B 2 206 ? 35.53168 -12.86331 65.23638 0.486 35.21564 203 ASP B CA 1
ATOM 3711 C C A ASP B 2 206 ? 35.10550 -11.44039 65.55948 0.514 36.20213 203 ASP B C 1
ATOM 3712 C C B ASP B 2 206 ? 35.10590 -11.43860 65.56530 0.486 36.41909 203 ASP B C 1
ATOM 3713 O O A ASP B 2 206 ? 35.9063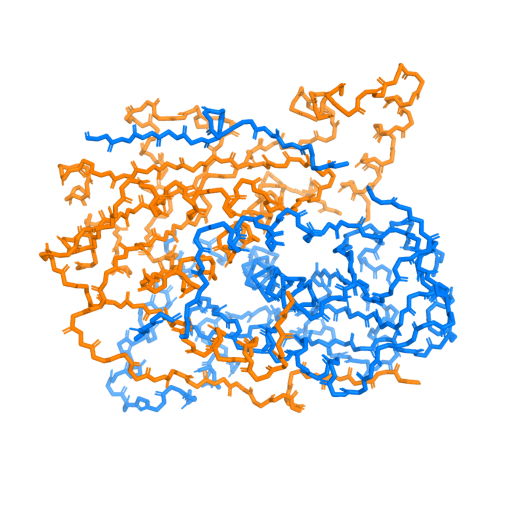6 -10.63411 66.04163 0.514 37.18654 203 ASP B O 1
ATOM 3714 O O B ASP B 2 206 ? 35.90398 -10.62792 66.04465 0.486 37.33363 203 ASP B O 1
ATOM 3723 N N . ILE B 2 207 ? 33.85389 -11.12176 65.25844 1.000 36.23823 204 ILE B N 1
ATOM 3724 C CA . ILE B 2 207 ? 33.29402 -9.79777 65.49926 1.000 36.34128 204 ILE B CA 1
ATOM 3725 C C . ILE B 2 207 ? 32.47738 -9.89608 66.78343 1.000 37.35531 204 ILE B C 1
ATOM 3726 O O . ILE B 2 207 ? 31.39693 -10.49460 66.78690 1.000 37.73742 204 ILE B O 1
ATOM 3731 N N . ALA B 2 208 ? 33.00948 -9.34786 67.88507 1.000 37.40150 205 ALA B N 1
ATOM 3732 C CA . ALA B 2 208 ? 32.28408 -9.32722 69.15399 1.000 36.36596 205 ALA B CA 1
ATOM 3733 C C . ALA B 2 208 ? 30.90277 -8.73312 68.93511 1.000 33.31464 205 ALA B C 1
ATOM 3734 O O . ALA B 2 208 ? 30.75875 -7.72434 68.24194 1.000 34.25822 205 ALA B O 1
ATOM 3736 N N . LYS B 2 209 ? 29.88259 -9.37694 69.50011 1.000 29.78775 206 LYS B N 1
ATOM 3737 C CA . LYS B 2 209 ? 28.51996 -8.92264 69.26709 1.000 28.33075 206 LYS B CA 1
ATOM 3738 C C . LYS B 2 209 ? 28.31432 -7.58945 69.98119 1.000 24.23581 206 LYS B C 1
ATOM 3739 O O . LYS B 2 209 ? 28.68028 -7.43552 71.14563 1.000 23.74867 206 LYS B O 1
ATOM 3745 N N . LYS B 2 210 ? 27.77040 -6.61017 69.27418 1.000 22.06407 207 LYS B N 1
ATOM 3746 C CA . LYS B 2 210 ? 27.57908 -5.29517 69.86445 1.000 21.13771 207 LYS B CA 1
ATOM 3747 C C . LYS B 2 210 ? 26.27208 -5.24109 70.66119 1.000 20.37707 207 LYS B C 1
ATOM 3748 O O . LYS B 2 210 ? 25.33602 -6.00893 70.44111 1.000 21.84253 207 LYS B O 1
ATOM 3754 N N . SER B 2 211 ? 26.21190 -4.29756 71.58921 1.000 17.91168 208 SER B N 1
ATOM 3755 C CA . SER B 2 211 ? 25.08467 -4.19496 72.49414 1.000 16.62338 208 SER B CA 1
ATOM 3756 C C . SER B 2 211 ? 23.87278 -3.55207 71.81965 1.000 14.78564 208 SER B C 1
ATOM 3757 O O . SER B 2 211 ? 23.96582 -2.94782 70.75064 1.000 14.50697 208 SER B O 1
ATOM 3760 N N . ARG B 2 212 ? 22.71368 -3.71944 72.45417 1.000 14.92301 209 ARG B N 1
ATOM 3761 C CA . ARG B 2 212 ? 21.48193 -3.04207 72.08692 1.000 14.89764 209 ARG B CA 1
ATOM 3762 C C . ARG B 2 212 ? 20.75949 -2.67936 73.37493 1.000 16.61734 209 ARG B C 1
ATOM 3763 O O . ARG B 2 212 ? 20.89706 -3.35851 74.40490 1.000 18.18556 209 ARG B O 1
ATOM 3771 N N . LYS B 2 213 ? 19.96923 -1.61250 73.30621 1.000 16.00713 210 LYS B N 1
ATOM 3772 C CA . LYS B 2 213 ? 19.05830 -1.31492 74.40154 1.000 17.24875 210 LYS B CA 1
ATOM 3773 C C . LYS B 2 213 ? 18.11794 -2.49030 74.63076 1.000 16.86897 210 LYS B C 1
ATOM 3774 O O . LYS B 2 213 ? 17.80282 -3.24033 73.70618 1.000 17.49104 210 LYS B O 1
ATOM 3780 N N . ALA B 2 214 ? 17.66088 -2.64781 75.87537 1.000 17.38530 211 ALA B N 1
ATOM 3781 C CA . ALA B 2 214 ? 16.73300 -3.73207 76.16962 1.000 18.40790 211 ALA B CA 1
ATOM 3782 C C . ALA B 2 214 ? 15.38616 -3.50230 75.49157 1.000 17.90185 211 ALA B C 1
ATOM 3783 O O . ALA B 2 214 ? 14.98723 -2.36916 75.21030 1.000 17.61740 211 ALA B O 1
ATOM 3785 N N . LEU B 2 215 ? 14.68198 -4.60257 75.23097 1.000 18.20014 212 LEU B N 1
ATOM 3786 C CA . LEU B 2 215 ? 13.35279 -4.50962 74.63552 1.000 18.71974 212 LEU B CA 1
ATOM 3787 C C . LEU B 2 215 ? 12.42655 -3.59969 75.43861 1.000 19.22328 212 LEU B C 1
ATOM 3788 O O . LEU B 2 215 ? 11.67489 -2.80328 74.86018 1.000 18.57335 212 LEU B O 1
ATOM 3793 N N A ASP B 2 216 ? 12.46114 -3.69495 76.76634 0.459 20.35565 213 ASP B N 1
ATOM 3794 N N B ASP B 2 216 ? 12.46311 -3.70228 76.77364 0.541 20.95953 213 ASP B N 1
ATOM 3795 C CA A ASP B 2 216 ? 11.56197 -2.83849 77.52710 0.459 21.20492 213 ASP B CA 1
ATOM 3796 C CA B ASP B 2 216 ? 11.61295 -2.84308 77.58866 0.541 22.41884 213 ASP B CA 1
ATOM 3797 C C A ASP B 2 216 ? 12.00918 -1.38225 77.55457 0.459 20.22366 213 ASP B C 1
ATOM 3798 C C B ASP B 2 216 ? 11.95480 -1.37343 77.41445 0.541 21.17611 213 ASP B C 1
ATOM 3799 O O A ASP B 2 216 ? 11.27642 -0.52967 78.07304 0.459 20.25245 213 ASP B O 1
ATOM 3800 O O B ASP B 2 216 ? 11.10164 -0.50786 77.65078 0.541 21.68070 213 ASP B O 1
ATOM 3809 N N . GLU B 2 217 ? 13.17694 -1.07113 76.99054 1.000 19.48424 214 GLU B N 1
ATOM 3810 C CA . GLU B 2 217 ? 13.54622 0.31255 76.78429 1.000 19.22952 214 GLU B CA 1
ATOM 3811 C C . GLU B 2 217 ? 12.94928 0.85057 75.49602 1.000 19.69784 214 GLU B C 1
ATOM 3812 O O . GLU B 2 217 ? 12.62732 2.04026 75.41495 1.000 24.11768 214 GLU B O 1
ATOM 3818 N N . VAL B 2 218 ? 12.76071 0.00191 74.48766 1.000 17.43010 215 VAL B N 1
ATOM 3819 C CA . VAL B 2 218 ? 12.36801 0.48889 73.17103 1.000 16.63614 215 VAL B CA 1
ATOM 3820 C C . VAL B 2 218 ? 10.91462 0.23872 72.82223 1.000 16.29148 215 VAL B C 1
ATOM 3821 O O . VAL B 2 218 ? 10.41981 0.86524 71.87690 1.000 17.34924 215 VAL B O 1
ATOM 3825 N N . VAL B 2 219 ? 10.21454 -0.63974 73.53965 1.000 14.83656 216 VAL B N 1
ATOM 3826 C CA . VAL B 2 219 ? 8.82640 -0.98682 73.23521 1.000 15.32357 216 VAL B CA 1
ATOM 3827 C C . VAL B 2 219 ? 7.90241 -0.38347 74.28575 1.000 16.00425 216 VAL B C 1
ATOM 3828 O O . VAL B 2 219 ? 8.14222 -0.53504 75.49443 1.000 17.17902 216 VAL B O 1
ATOM 3832 N N . ARG B 2 220 ? 6.82273 0.26063 73.83167 1.000 17.07628 217 ARG B N 1
ATOM 3833 C CA . ARG B 2 220 ? 5.75019 0.72339 74.70798 1.000 17.06083 217 ARG B CA 1
ATOM 3834 C C . ARG B 2 220 ? 4.44353 0.10652 74.23116 1.000 15.92830 217 ARG B C 1
ATOM 3835 O O . ARG B 2 220 ? 4.10679 0.18717 73.04603 1.000 16.16459 217 ARG B O 1
ATOM 3843 N N . TRP B 2 221 ? 3.70138 -0.49652 75.14088 1.000 17.25828 218 TRP B N 1
ATOM 3844 C CA . TRP B 2 221 ? 2.46049 -1.15724 74.77646 1.000 17.14037 218 TRP B CA 1
ATOM 3845 C C . TRP B 2 221 ? 1.30306 -0.22382 75.07917 1.000 16.72629 218 TRP B C 1
ATOM 3846 O O . TRP B 2 221 ? 1.24703 0.36167 76.16639 1.000 18.10277 218 TRP B O 1
ATOM 3857 N N . VAL B 2 222 ? 0.39358 -0.08718 74.11927 1.000 17.83184 219 VAL B N 1
ATOM 3858 C CA . VAL B 2 222 ? -0.75784 0.80420 74.22270 1.000 19.10598 219 VAL B CA 1
ATOM 3859 C C . VAL B 2 222 ? -1.99433 -0.07783 74.07531 1.000 20.28070 219 VAL B C 1
ATOM 3860 O O . VAL B 2 222 ? -2.48698 -0.33700 72.97209 1.000 19.55455 219 VAL B O 1
ATOM 3864 N N . GLU B 2 223 ? -2.51022 -0.56203 75.19661 1.000 23.02160 220 GLU B N 1
ATOM 3865 C CA . GLU B 2 223 ? -3.59597 -1.53608 75.15098 1.000 25.89813 220 GLU B CA 1
ATOM 3866 C C . GLU B 2 223 ? -4.94618 -0.97424 75.57638 1.000 29.07330 220 GLU B C 1
ATOM 3867 O O . GLU B 2 223 ? -5.02468 0.12683 76.12517 1.000 29.86620 220 GLU B O 1
#

B-factor: mean 17.27, std 7.92, range [4.52, 52.56]

Solvent-accessible surface area: 18834 Å² total

Sequence (424 aa):
SNATQLTREEQVLLEELFHQQRSSTRYYDPAKKISDEEDFEECILECGRLSPSSVGSEPWKFLVIQNKTLREEKKKSFSWGNQLDNCSHLVVILAKKNARYDSPFFEDDVVRRKGLNAEQQQAALAKYKALQEEEEDKKLLESDRTTLFDWCSKQTYIALANLTGAAALGIDSCPIEGFHYDKNEECLAEEGLFDPKEYAVSVAATFGYRSRDIKKSRKALDEEVVRRWVEQLLTREQVLELFHQRSSSTRRYYDPAKKKISDEEDFECILECGRLSPSSVGSEPWKFLVIQNKTLREKKSFSWGNQLDNCSHLVVILAKKKNARYDSPFFEEDVVRKKGLLNAEQQQQAALAKKYKALQEEDKLLESDRTTLFDWCSKQTYIALANLTGAAALGIDSCPIEGFHYDKNNELAEEGLFDPKEYAVSVAATFGYRRSRDDIAKKSRKALDDEVVRWVE

Nearest PDB structures (foldseek):
  7rzl-assembly1_A  TM=1.005E+00  e=5.566E-41  Haemophilus influenzae R2846
  7ldq-assembly1_A  TM=9.977E-01  e=1.328E-39  Haemophilus influenzae R2846
  3bem-assembly1_A  TM=8.169E-01  e=1.128E-14  Bacillus subtilis
  2b67-assembly2_C  TM=8.061E-01  e=6.989E-15  Streptococcus pneumoniae TIGR4
  3gag-assembly2_D  TM=8.165E-01  e=1.313E-13  Streptococcus mutans